Protein AF-A0A2E4W7C2-F1 (afdb_monomer)

Mean predicted aligned error: 21.87 Å

pLDDT: mean 72.16, std 20.36, range [25.61, 98.75]

Nearest PDB structures (foldseek):
  2w1w-assembly1_A  TM=5.066E-01  e=4.182E-03  Acetivibrio thermocellus
  6x83-assembly1_C  TM=5.364E-01  e=1.694E-02  Homo sapiens
  1xb9-assembly2_J  TM=3.324E-01  e=4.967E-02  Xenopus laevis
  1xb9-assembly2_F  TM=3.339E-01  e=7.639E-02  Xenopus laevis
  8tvr-assembly1_S  TM=4.237E-01  e=2.146E+00  Salmonella phage P22

Secondary structure (DSSP, 8-state):
-PPPP--PPPPP-PPPPS-PPP---EEETTEEEE---S--SSS----STTTHHHHHHHHHHHHHHHHHHHHHHHHHHHHHHHHHHHHHHHHT--THHHHHHHHHHHHHHHHHHHHHHHHHHHHHHHHHHHHHHHHHHHHHHHHHHHHHHHHHHHHHHHHHHHHHH----TT------HHHHHHHHHHHH---TTB-TTS-B-TTPPP-HHHHHHHHHHHHHHHHHHHHHHHHHHHHHHHHHHHHSTTTSHHHHHHHHHHHHHHHHHHHHHS--------------S----------S-EEEEE---EE-SS---EE-----SEEEEEEEEEEEE-S--TT-EEEEEEEETTEEEEEEEEEEPPTTSEEEE----EEEE-TT--EEEEEEESS--S--EEEEEEEEEEE-

Structure (mmCIF, N/CA/C/O backbone):
data_AF-A0A2E4W7C2-F1
#
_entry.id   AF-A0A2E4W7C2-F1
#
loop_
_atom_site.group_PDB
_atom_site.id
_atom_site.type_symbol
_atom_site.label_atom_id
_atom_site.label_alt_id
_atom_site.label_comp_id
_atom_site.label_asym_id
_atom_site.label_entity_id
_atom_site.label_seq_id
_atom_site.pdbx_PDB_ins_code
_atom_site.Cartn_x
_atom_site.Cartn_y
_atom_site.Cartn_z
_atom_site.occupancy
_atom_site.B_iso_or_equiv
_atom_site.auth_seq_id
_atom_site.auth_comp_id
_atom_site.auth_asym_id
_atom_site.auth_atom_id
_atom_site.pdbx_PDB_model_num
ATOM 1 N N . MET A 1 1 ? 41.450 18.527 -79.283 1.00 80.38 1 MET A N 1
ATOM 2 C CA . MET A 1 1 ? 41.991 17.262 -79.812 1.00 80.38 1 MET A CA 1
ATOM 3 C C . MET A 1 1 ? 43.269 17.525 -80.583 1.00 80.38 1 MET A C 1
ATOM 5 O O . MET A 1 1 ? 43.370 18.561 -81.231 1.00 80.38 1 MET A O 1
ATOM 9 N N . ILE A 1 2 ? 44.233 16.617 -80.480 1.00 87.81 2 ILE A N 1
ATOM 10 C CA . ILE A 1 2 ? 45.455 16.604 -81.284 1.00 87.81 2 ILE A CA 1
ATOM 11 C C . ILE A 1 2 ? 45.110 16.014 -82.656 1.00 87.81 2 ILE A C 1
ATOM 13 O O . ILE A 1 2 ? 44.471 14.964 -82.731 1.00 87.81 2 ILE A O 1
ATOM 17 N N . THR A 1 3 ? 45.497 16.699 -83.729 1.00 91.25 3 THR A N 1
ATOM 18 C CA . THR A 1 3 ? 45.225 16.280 -85.112 1.00 91.25 3 THR A CA 1
ATOM 19 C C . THR A 1 3 ? 46.211 15.202 -85.560 1.00 91.25 3 THR A C 1
ATOM 21 O O . THR A 1 3 ? 47.390 15.267 -85.220 1.00 91.25 3 THR A O 1
ATOM 24 N N . GLN A 1 4 ? 45.740 14.235 -86.352 1.00 90.00 4 GLN A N 1
ATOM 25 C CA . GLN A 1 4 ? 46.592 13.206 -86.951 1.00 90.00 4 GLN A CA 1
ATOM 26 C C . GLN A 1 4 ? 47.633 13.803 -87.910 1.00 90.00 4 GLN A C 1
ATOM 28 O O . GLN A 1 4 ? 47.389 14.797 -88.597 1.00 90.00 4 GLN A O 1
ATOM 33 N N . ILE A 1 5 ? 48.798 13.167 -87.959 1.00 90.56 5 ILE A N 1
ATOM 34 C CA . ILE A 1 5 ? 49.926 13.528 -88.812 1.00 90.56 5 ILE A CA 1
ATOM 35 C C . ILE A 1 5 ? 49.745 12.864 -90.178 1.00 90.56 5 ILE A C 1
ATOM 37 O O . ILE A 1 5 ? 49.463 11.667 -90.264 1.00 90.56 5 ILE A O 1
ATOM 41 N N . ASN A 1 6 ? 49.966 13.634 -91.243 1.00 85.94 6 ASN A N 1
ATOM 42 C CA . ASN A 1 6 ? 50.021 13.141 -92.614 1.00 85.94 6 ASN A CA 1
ATOM 43 C C . ASN A 1 6 ? 51.409 13.427 -93.202 1.00 85.94 6 ASN A C 1
ATOM 45 O O . ASN A 1 6 ? 51.928 14.533 -93.041 1.00 85.94 6 ASN A O 1
ATOM 49 N N . VAL A 1 7 ? 52.011 12.437 -93.860 1.00 84.19 7 VAL A N 1
ATOM 50 C CA . VAL A 1 7 ? 53.339 12.560 -94.469 1.00 84.19 7 VAL A CA 1
ATOM 51 C C . VAL A 1 7 ? 53.213 12.411 -95.978 1.00 84.19 7 VAL A C 1
ATOM 53 O O . VAL A 1 7 ? 52.564 11.496 -96.476 1.00 84.19 7 VAL A O 1
ATOM 56 N N . ASN A 1 8 ? 53.832 13.337 -96.710 1.00 81.38 8 ASN A N 1
ATOM 57 C CA . ASN A 1 8 ? 53.843 13.313 -98.168 1.00 81.38 8 ASN A CA 1
ATOM 58 C C . ASN A 1 8 ? 54.731 12.170 -98.674 1.00 81.38 8 ASN A C 1
ATOM 60 O O . ASN A 1 8 ? 55.834 11.977 -98.164 1.00 81.38 8 ASN A O 1
ATOM 64 N N . SER A 1 9 ? 54.284 11.465 -99.715 1.00 75.69 9 SER A N 1
ATOM 65 C CA . SER A 1 9 ? 55.091 10.431 -100.367 1.00 75.69 9 SER A CA 1
ATOM 66 C C . SER A 1 9 ? 56.387 11.018 -100.928 1.00 75.69 9 SER A C 1
ATOM 68 O O . SER A 1 9 ? 56.377 12.084 -101.551 1.00 75.69 9 SER A O 1
ATOM 70 N N . ILE A 1 10 ? 57.501 10.310 -100.737 1.00 72.81 10 ILE A N 1
ATOM 71 C CA . ILE A 1 10 ? 58.784 10.710 -101.321 1.00 72.81 10 ILE A CA 1
ATOM 72 C C . ILE A 1 10 ? 58.673 10.629 -102.857 1.00 72.81 10 ILE A C 1
ATOM 74 O O . ILE A 1 10 ? 58.194 9.619 -103.382 1.00 72.81 10 ILE A O 1
ATOM 78 N N . PRO A 1 11 ? 59.094 11.665 -103.609 1.00 69.44 11 PRO A N 1
ATOM 79 C CA . PRO A 1 11 ? 59.087 11.620 -105.067 1.00 69.44 11 PRO A CA 1
ATOM 80 C C . PRO A 1 11 ? 59.969 10.476 -105.589 1.00 69.44 11 PRO A C 1
ATOM 82 O O . PRO A 1 11 ? 61.053 10.217 -105.066 1.00 69.44 11 PRO A O 1
ATOM 85 N N . TYR A 1 12 ? 59.494 9.790 -106.631 1.00 61.38 12 TYR A N 1
ATOM 86 C CA . TYR A 1 12 ? 60.150 8.616 -107.209 1.00 61.38 12 TYR A CA 1
ATOM 87 C C . TYR A 1 12 ? 61.593 8.927 -107.636 1.00 61.38 12 TYR A C 1
ATOM 89 O O . TYR A 1 12 ? 61.8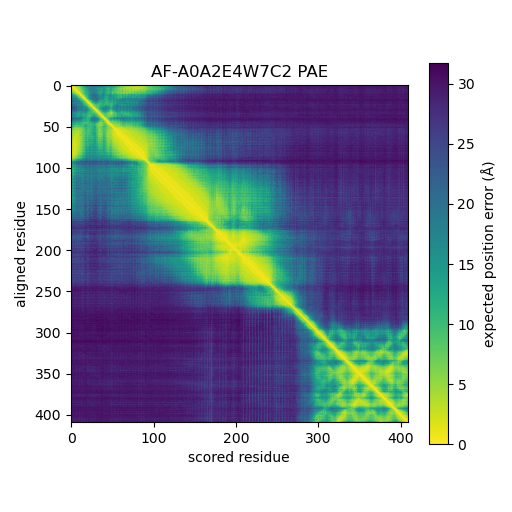26 9.763 -108.511 1.00 61.38 12 TYR A O 1
ATOM 97 N N . VAL A 1 13 ? 62.565 8.226 -107.049 1.00 58.34 1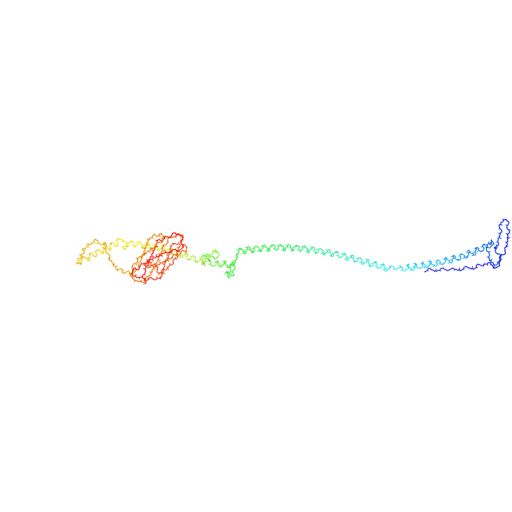3 VAL A N 1
ATOM 98 C CA . VAL A 1 13 ? 63.961 8.265 -107.500 1.00 58.34 13 VAL A CA 1
ATOM 99 C C . VAL A 1 13 ? 64.065 7.376 -108.739 1.00 58.34 13 VAL A C 1
ATOM 101 O O . VAL A 1 13 ? 63.849 6.169 -108.650 1.00 58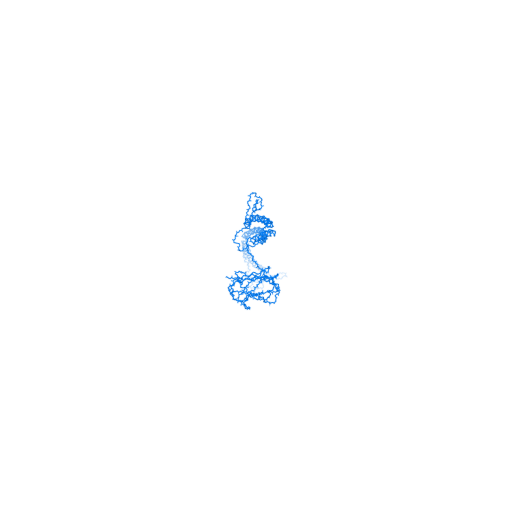.34 13 VAL A O 1
ATOM 104 N N . HIS A 1 14 ? 64.340 7.981 -109.898 1.00 52.16 14 HIS A N 1
ATOM 105 C CA . HIS A 1 14 ? 64.496 7.281 -111.177 1.00 52.16 14 HIS A CA 1
ATOM 106 C C . HIS A 1 14 ? 65.486 6.114 -111.039 1.00 52.16 14 HIS A C 1
ATOM 108 O O . HIS A 1 14 ? 66.646 6.316 -110.672 1.00 52.16 14 HIS A O 1
ATOM 114 N N . LEU A 1 15 ? 65.034 4.895 -111.344 1.00 56.62 15 LEU A N 1
ATOM 115 C CA . LEU A 1 15 ? 65.943 3.784 -111.614 1.00 56.62 15 LEU A CA 1
ATOM 116 C C . LEU A 1 15 ? 66.684 4.088 -112.929 1.00 56.62 15 LEU A C 1
ATOM 118 O O . LEU A 1 15 ? 66.085 4.696 -113.820 1.00 56.62 15 LEU A O 1
ATOM 122 N N . PRO A 1 16 ? 67.961 3.690 -113.077 1.00 52.56 16 PRO A N 1
ATOM 123 C CA . PRO A 1 16 ? 68.625 3.773 -114.370 1.00 52.56 16 PRO A CA 1
ATOM 124 C C . PRO A 1 16 ? 67.790 3.017 -115.410 1.00 52.56 16 PRO A C 1
ATOM 126 O O . PRO A 1 16 ? 67.295 1.925 -115.122 1.00 52.56 16 PRO A O 1
ATOM 129 N N . GLU A 1 17 ? 67.606 3.625 -116.585 1.00 52.94 17 GLU A N 1
ATOM 130 C CA . GLU A 1 17 ? 66.839 3.058 -117.696 1.00 52.94 17 GLU A CA 1
ATOM 131 C C . GLU A 1 17 ? 67.268 1.611 -117.982 1.00 52.94 17 GLU A C 1
ATOM 133 O O . GLU A 1 17 ? 68.422 1.238 -117.777 1.00 52.94 17 GLU A O 1
ATOM 138 N N . THR A 1 18 ? 66.331 0.800 -118.478 1.00 49.09 18 THR A N 1
ATOM 139 C CA . THR A 1 18 ? 66.407 -0.650 -118.752 1.00 49.09 18 THR A CA 1
ATOM 140 C C . THR A 1 18 ? 67.520 -1.106 -119.719 1.00 49.09 18 THR A C 1
ATOM 142 O O . THR A 1 18 ? 67.502 -2.238 -120.198 1.00 49.09 18 THR A O 1
ATOM 145 N N . GLY A 1 19 ? 68.509 -0.262 -120.013 1.00 51.34 19 GLY A N 1
ATOM 146 C CA . GLY A 1 19 ? 69.743 -0.632 -120.692 1.00 51.34 19 GLY A CA 1
ATOM 147 C C . GLY A 1 19 ? 70.702 -1.315 -119.720 1.00 51.34 19 GLY A C 1
ATOM 148 O O . GLY A 1 19 ? 71.282 -0.672 -118.846 1.00 51.34 19 GLY A O 1
ATOM 149 N N . GLY A 1 20 ? 70.867 -2.630 -119.869 1.00 52.09 20 GLY A N 1
ATOM 150 C CA . GLY A 1 20 ? 71.807 -3.421 -119.076 1.00 52.09 20 GLY A CA 1
ATOM 151 C C . GLY A 1 20 ? 73.214 -2.811 -119.046 1.00 52.09 20 GLY A C 1
ATOM 152 O O . GLY A 1 20 ? 73.706 -2.273 -120.038 1.00 52.09 20 GLY A O 1
ATOM 153 N N . GLN A 1 21 ? 73.879 -2.902 -117.894 1.00 49.00 21 GLN A N 1
ATOM 154 C CA . GLN A 1 21 ? 75.264 -2.465 -117.773 1.00 49.00 21 GLN A CA 1
ATOM 155 C C . GLN A 1 21 ? 76.216 -3.467 -118.414 1.00 49.00 21 GLN A C 1
ATOM 157 O O . GLN A 1 21 ? 76.332 -4.609 -117.976 1.00 49.00 21 GLN A O 1
ATOM 162 N N . SER A 1 22 ? 76.976 -3.010 -119.401 1.00 50.81 22 SER A N 1
ATOM 163 C CA . SER A 1 22 ? 78.153 -3.721 -119.892 1.00 50.81 22 SER A CA 1
ATOM 164 C C . SER A 1 22 ? 79.240 -3.765 -118.807 1.00 50.81 22 SER A C 1
ATOM 166 O O . SER A 1 22 ? 79.604 -2.728 -118.249 1.00 50.81 22 SER A O 1
ATOM 168 N N . GLN A 1 23 ? 79.775 -4.957 -118.509 1.00 49.78 23 GLN A N 1
ATOM 169 C CA . GLN A 1 23 ? 80.943 -5.126 -117.637 1.00 49.78 23 GLN A CA 1
ATOM 170 C C . GLN A 1 23 ? 82.130 -4.335 -118.200 1.00 49.78 23 GLN A C 1
ATOM 172 O O . GLN A 1 23 ? 82.718 -4.725 -119.204 1.00 49.78 23 GLN A O 1
ATOM 177 N N . VAL A 1 24 ? 82.519 -3.246 -117.536 1.00 52.66 24 VAL A N 1
ATOM 178 C CA . VAL A 1 24 ? 83.788 -2.567 -117.818 1.00 52.66 24 VAL A CA 1
ATOM 179 C C . VAL A 1 24 ? 84.725 -2.816 -116.645 1.00 52.66 24 VAL A C 1
ATOM 181 O O . VAL A 1 24 ? 84.537 -2.266 -115.562 1.00 52.66 24 VAL A O 1
ATOM 184 N N . GLN A 1 25 ? 85.719 -3.681 -116.848 1.00 50.25 25 GLN A N 1
ATOM 185 C CA . GLN A 1 25 ? 86.789 -3.905 -115.879 1.00 50.25 25 GLN A CA 1
ATOM 186 C C . GLN A 1 25 ? 87.810 -2.771 -115.991 1.00 50.25 25 GLN A C 1
ATOM 188 O O . GLN A 1 25 ? 88.715 -2.809 -116.821 1.00 50.25 25 GLN A O 1
ATOM 193 N N . TRP A 1 26 ? 87.675 -1.750 -115.149 1.00 53.28 26 TRP A N 1
ATOM 194 C CA . TRP A 1 26 ? 88.732 -0.754 -114.987 1.00 53.28 26 TRP A CA 1
ATOM 195 C C . TRP A 1 26 ? 89.814 -1.339 -114.071 1.00 53.28 26 TRP A C 1
ATOM 197 O O . TRP A 1 26 ? 89.561 -1.620 -112.896 1.00 53.28 26 TRP A O 1
ATOM 207 N N . LEU A 1 27 ? 91.012 -1.556 -114.617 1.00 48.66 27 LEU A N 1
ATOM 208 C CA . LEU A 1 27 ? 92.208 -1.891 -113.844 1.00 48.66 27 LEU A CA 1
ATOM 209 C C . LEU A 1 27 ? 92.781 -0.598 -113.257 1.00 48.66 27 LEU A C 1
ATOM 211 O O . LEU A 1 27 ? 93.311 0.236 -113.987 1.00 48.66 27 LEU A O 1
ATOM 215 N N . GLN A 1 28 ? 92.693 -0.438 -111.939 1.00 48.88 28 GLN A N 1
ATOM 216 C CA . GLN A 1 28 ? 93.435 0.589 -111.216 1.00 48.88 28 GLN A CA 1
ATOM 217 C C . GLN A 1 28 ? 94.651 -0.078 -110.567 1.00 48.88 28 GLN A C 1
ATOM 219 O O . GLN A 1 28 ? 94.492 -1.058 -109.845 1.00 48.88 28 GLN A O 1
ATOM 224 N N . ASN A 1 29 ? 95.850 0.427 -110.882 1.00 47.56 29 ASN A N 1
ATOM 225 C CA . ASN A 1 29 ? 97.169 0.003 -110.387 1.00 47.56 29 ASN A CA 1
ATOM 226 C C . ASN A 1 29 ? 97.142 -0.794 -109.062 1.00 47.56 29 ASN A C 1
ATOM 228 O O . ASN A 1 29 ? 97.203 -0.217 -107.981 1.00 47.56 29 ASN A O 1
ATOM 232 N N . GLY A 1 30 ? 97.095 -2.126 -109.158 1.00 54.25 30 GLY A N 1
ATOM 233 C CA . GLY A 1 30 ? 97.303 -3.043 -108.032 1.00 54.25 30 GLY A CA 1
ATOM 234 C C . GLY A 1 30 ? 96.115 -3.302 -107.093 1.00 54.25 30 GLY A C 1
ATOM 235 O O . GLY A 1 30 ? 96.239 -4.173 -106.234 1.00 54.25 30 GLY A O 1
ATOM 236 N N . GLU A 1 31 ? 94.962 -2.645 -107.249 1.00 55.03 31 GLU A N 1
ATOM 237 C CA . GLU A 1 31 ? 93.761 -2.923 -106.441 1.00 55.03 31 GLU A CA 1
ATOM 238 C C . GLU A 1 31 ? 92.695 -3.700 -107.233 1.00 55.03 31 GLU A C 1
ATOM 240 O O . GLU A 1 31 ? 92.608 -3.607 -108.457 1.00 55.03 31 GLU A O 1
ATOM 245 N N . LYS A 1 32 ? 91.871 -4.504 -106.535 1.00 56.56 32 LYS A N 1
ATOM 246 C CA . LYS A 1 32 ? 90.818 -5.331 -107.163 1.00 56.56 32 LYS A CA 1
ATOM 247 C C . LYS A 1 32 ? 89.939 -4.475 -108.100 1.00 56.56 32 LYS A C 1
ATOM 249 O O . LYS A 1 32 ? 89.459 -3.432 -107.643 1.00 56.56 32 LYS A O 1
ATOM 254 N N . PRO A 1 33 ? 89.661 -4.920 -109.345 1.00 58.41 33 PRO A N 1
ATOM 255 C CA . PRO A 1 33 ? 88.952 -4.124 -110.348 1.00 58.41 33 PRO A CA 1
ATOM 256 C C . PRO A 1 33 ? 87.571 -3.664 -109.859 1.00 58.41 33 PRO A C 1
ATOM 258 O O . PRO A 1 33 ? 86.892 -4.357 -109.090 1.00 58.41 33 PRO A O 1
ATOM 261 N N . LEU A 1 34 ? 87.148 -2.475 -110.297 1.00 56.91 34 LEU A N 1
ATOM 262 C CA . LEU A 1 34 ? 85.756 -2.045 -110.173 1.00 56.91 34 LEU A CA 1
ATOM 263 C C . LEU A 1 34 ? 84.919 -2.932 -111.102 1.00 56.91 34 LEU A C 1
ATOM 265 O O . LEU A 1 34 ? 85.112 -2.915 -112.314 1.00 56.91 34 LEU A O 1
ATOM 269 N N . SER A 1 35 ? 84.039 -3.753 -110.531 1.00 57.84 35 SER A N 1
ATOM 270 C CA . SER A 1 35 ? 83.159 -4.646 -111.285 1.00 57.84 35 SER A CA 1
ATOM 271 C C . SER A 1 35 ? 81.825 -3.964 -111.611 1.00 57.84 35 SER A C 1
ATOM 273 O O . SER A 1 35 ? 81.260 -3.263 -110.768 1.00 57.84 35 SER A O 1
ATOM 275 N N . GLY A 1 36 ? 81.310 -4.184 -112.824 1.00 59.72 36 GLY A N 1
ATOM 276 C CA . GLY A 1 36 ? 79.878 -4.035 -113.124 1.00 59.72 36 GLY A CA 1
ATOM 277 C C . GLY A 1 36 ? 79.068 -5.202 -112.538 1.00 59.72 36 GLY A C 1
ATOM 278 O O . GLY A 1 36 ? 79.635 -6.038 -111.831 1.00 59.72 36 GLY A O 1
ATOM 279 N N . GLY A 1 37 ? 77.759 -5.259 -112.803 1.00 59.34 37 GLY A N 1
ATOM 280 C CA . GLY A 1 37 ? 76.916 -6.404 -112.424 1.00 59.34 37 GLY A CA 1
ATOM 281 C C . GLY A 1 37 ? 77.439 -7.742 -112.979 1.00 59.34 37 GLY A C 1
ATOM 282 O O . GLY A 1 37 ? 78.135 -7.788 -113.998 1.00 59.34 37 GLY A O 1
ATOM 283 N N . ASN A 1 38 ? 77.135 -8.838 -112.288 1.00 58.09 38 ASN A N 1
ATOM 284 C CA . ASN A 1 38 ? 77.498 -10.208 -112.650 1.00 58.09 38 ASN A CA 1
ATOM 285 C C . ASN A 1 38 ? 76.592 -10.822 -113.733 1.00 58.09 38 ASN A C 1
ATOM 287 O O . ASN A 1 38 ? 77.009 -11.805 -114.345 1.00 58.09 38 ASN A O 1
ATOM 291 N N . THR A 1 39 ? 75.398 -10.279 -114.006 1.00 56.19 39 THR A N 1
ATOM 292 C CA . THR A 1 39 ? 74.519 -10.775 -115.083 1.00 56.19 39 THR A CA 1
ATOM 293 C C . THR A 1 39 ? 74.615 -9.936 -116.364 1.00 56.19 39 THR A C 1
ATOM 295 O O . THR A 1 39 ? 74.241 -8.760 -116.359 1.00 56.19 39 THR A O 1
ATOM 298 N N . PRO A 1 40 ? 75.055 -10.522 -117.493 1.00 49.00 40 PRO A N 1
ATOM 299 C CA . PRO A 1 40 ? 74.896 -9.923 -118.810 1.00 49.00 40 PRO A CA 1
ATOM 300 C C . PRO A 1 40 ? 73.447 -10.114 -119.288 1.00 49.00 40 PRO A C 1
ATOM 302 O O . PRO A 1 40 ? 72.958 -11.239 -119.326 1.00 49.00 40 PRO A O 1
ATOM 305 N N . ASN A 1 41 ? 72.818 -9.019 -119.716 1.00 51.16 41 ASN A N 1
ATOM 306 C CA . ASN A 1 41 ? 71.494 -8.915 -120.344 1.00 51.16 41 ASN A CA 1
ATOM 307 C C . ASN A 1 41 ? 70.238 -9.104 -119.463 1.00 51.16 41 ASN A C 1
ATOM 309 O O . ASN A 1 41 ? 70.069 -10.062 -118.719 1.00 51.16 41 ASN A O 1
ATOM 313 N N . GLU A 1 42 ? 69.335 -8.134 -119.641 1.00 49.47 42 GLU A N 1
ATOM 314 C CA . GLU A 1 42 ? 67.906 -8.076 -119.280 1.00 49.47 42 GLU A CA 1
ATOM 315 C C . GLU A 1 42 ? 67.487 -8.087 -117.804 1.00 49.47 42 GLU A C 1
ATOM 317 O O . GLU A 1 42 ? 66.363 -7.684 -117.512 1.00 49.47 42 GLU A O 1
ATOM 322 N N . TYR A 1 43 ? 68.374 -8.395 -116.858 1.00 52.75 43 TYR A N 1
ATOM 323 C CA . TYR A 1 43 ? 68.086 -8.23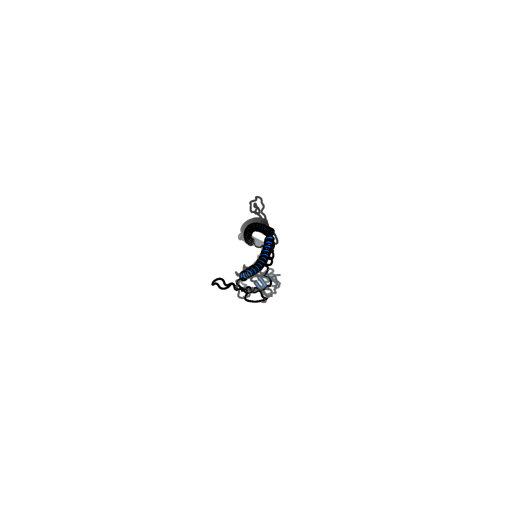0 -115.428 1.00 52.75 43 TYR A CA 1
ATOM 324 C C . TYR A 1 43 ? 69.067 -7.259 -114.768 1.00 52.75 43 TYR A C 1
ATOM 326 O O . TYR A 1 43 ? 70.282 -7.370 -114.931 1.00 52.75 43 TYR A O 1
ATOM 334 N N . ILE A 1 44 ? 68.532 -6.266 -114.047 1.00 57.16 44 ILE A N 1
ATOM 335 C CA . ILE A 1 44 ? 69.345 -5.247 -113.379 1.00 57.16 44 ILE A CA 1
ATOM 336 C C . ILE A 1 44 ? 70.067 -5.895 -112.192 1.00 57.16 44 ILE A C 1
ATOM 338 O O . ILE A 1 44 ? 69.446 -6.222 -111.181 1.00 57.16 44 ILE A O 1
ATOM 342 N N . ASP A 1 45 ? 71.379 -6.082 -112.319 1.00 57.44 45 ASP A N 1
ATOM 343 C CA . ASP A 1 45 ? 72.224 -6.651 -111.271 1.00 57.44 45 ASP A CA 1
ATOM 344 C C . ASP A 1 45 ? 73.089 -5.577 -110.609 1.00 57.44 45 ASP A C 1
ATOM 346 O O . ASP A 1 45 ? 73.961 -4.948 -111.215 1.00 57.44 45 ASP A O 1
ATOM 350 N N . TYR A 1 46 ? 72.828 -5.389 -109.319 1.00 62.56 46 TYR A N 1
ATOM 351 C CA . TYR A 1 46 ? 73.453 -4.383 -108.470 1.00 62.56 46 TYR A CA 1
ATOM 352 C C . TYR A 1 46 ? 74.635 -4.927 -107.646 1.00 62.56 46 TYR A C 1
ATOM 354 O O . TYR A 1 46 ? 75.123 -4.241 -106.746 1.00 62.56 46 TYR A O 1
ATOM 362 N N . SER A 1 47 ? 75.114 -6.146 -107.928 1.00 60.69 47 SER A N 1
ATOM 363 C CA . SER A 1 47 ? 76.253 -6.768 -107.232 1.00 60.69 47 SER A CA 1
ATOM 364 C C . SER A 1 47 ? 77.621 -6.157 -107.589 1.00 60.69 47 SER A C 1
ATOM 366 O O . SER A 1 47 ? 78.605 -6.382 -106.877 1.00 60.69 47 SER A O 1
ATOM 368 N N . GLY A 1 48 ? 77.697 -5.349 -108.654 1.00 63.38 48 GLY A N 1
ATOM 369 C CA . GLY A 1 48 ? 78.907 -4.643 -109.088 1.00 63.38 48 GLY A CA 1
ATOM 370 C C . GLY A 1 48 ? 79.277 -3.430 -108.227 1.00 63.38 48 GLY A C 1
ATOM 371 O O . GLY A 1 48 ? 78.413 -2.691 -107.756 1.00 63.38 48 GLY A O 1
ATOM 372 N N . ARG A 1 49 ? 80.581 -3.158 -108.058 1.00 65.00 49 ARG A N 1
ATOM 373 C CA . ARG A 1 49 ? 81.096 -2.018 -107.266 1.00 65.00 49 ARG A CA 1
ATOM 374 C C . ARG A 1 49 ? 80.664 -0.644 -107.800 1.00 65.00 49 ARG A C 1
ATOM 376 O O . ARG A 1 49 ? 80.595 0.280 -106.996 1.00 65.00 49 ARG A O 1
ATOM 383 N N . LEU A 1 50 ? 80.368 -0.507 -109.099 1.00 66.56 50 LEU A N 1
ATOM 384 C CA . LEU A 1 50 ? 79.976 0.771 -109.723 1.00 66.56 50 LEU A CA 1
ATOM 385 C C . LEU A 1 50 ? 78.541 1.211 -109.374 1.00 66.56 50 LEU A C 1
ATOM 387 O O . LEU A 1 50 ? 78.312 2.392 -109.135 1.00 66.56 50 LEU A O 1
ATOM 391 N N . ASN A 1 51 ? 77.600 0.270 -109.265 1.00 63.56 51 ASN A N 1
ATOM 392 C CA . ASN A 1 51 ? 76.187 0.563 -108.969 1.00 63.56 51 ASN A CA 1
ATOM 393 C C . ASN A 1 51 ? 75.803 0.408 -107.509 1.00 63.56 51 ASN A C 1
ATOM 395 O O . ASN A 1 51 ? 74.716 0.822 -107.103 1.00 63.56 51 ASN A O 1
ATOM 399 N N . ARG A 1 52 ? 76.694 -0.191 -106.719 1.00 68.00 52 ARG A N 1
ATOM 400 C CA . ARG A 1 52 ? 76.434 -0.513 -105.322 1.00 68.00 52 ARG A CA 1
ATOM 401 C C . ARG A 1 52 ? 75.963 0.704 -104.527 1.00 68.00 52 ARG A C 1
ATOM 403 O O . ARG A 1 52 ? 75.012 0.572 -103.774 1.00 68.00 52 ARG A O 1
ATOM 410 N N . VAL A 1 53 ? 76.572 1.876 -104.732 1.00 71.19 53 VAL A N 1
ATOM 411 C CA . VAL A 1 53 ? 76.229 3.106 -103.991 1.00 71.19 53 VAL A CA 1
ATOM 412 C C . VAL A 1 53 ? 74.831 3.622 -104.343 1.00 71.19 53 VAL A C 1
ATOM 414 O O . VAL A 1 53 ? 74.048 3.903 -103.444 1.00 71.19 53 VAL A O 1
ATOM 417 N N . GLN A 1 54 ? 74.488 3.722 -105.632 1.00 71.94 54 GLN A N 1
ATOM 418 C CA . GLN A 1 54 ? 73.177 4.225 -106.069 1.00 71.94 54 GLN A CA 1
ATOM 419 C C . GLN A 1 54 ? 72.039 3.279 -105.668 1.00 71.94 54 GLN A C 1
ATOM 421 O O . GLN A 1 54 ? 70.986 3.725 -105.220 1.00 71.94 54 GLN A O 1
ATOM 426 N N . TRP A 1 55 ? 72.265 1.969 -105.783 1.00 73.00 55 TRP A N 1
ATOM 427 C CA . TRP A 1 55 ? 71.301 0.959 -105.353 1.00 73.00 55 TRP A CA 1
ATOM 428 C C . TRP A 1 55 ? 71.125 0.914 -103.834 1.00 73.00 55 TRP A C 1
ATOM 430 O O . TRP A 1 55 ? 69.999 0.813 -103.350 1.00 73.00 55 TRP A O 1
ATOM 440 N N . GLN A 1 56 ? 72.222 1.015 -103.076 1.00 78.44 56 GLN A N 1
ATOM 441 C CA . GLN A 1 56 ? 72.162 1.141 -101.619 1.00 78.44 56 GLN A CA 1
ATOM 442 C C . GLN A 1 56 ? 71.366 2.383 -101.221 1.00 78.44 56 GLN A C 1
ATOM 444 O O . GLN A 1 56 ? 70.423 2.253 -100.455 1.00 78.44 56 GLN A O 1
ATOM 449 N N . LEU A 1 57 ? 71.640 3.537 -101.837 1.00 80.50 57 LEU A N 1
ATOM 450 C CA . LEU A 1 57 ? 70.887 4.767 -101.595 1.00 80.50 57 LEU A CA 1
ATOM 451 C C . LEU A 1 57 ? 69.388 4.605 -101.898 1.00 80.50 57 LEU A C 1
ATOM 453 O O . LEU A 1 57 ? 68.557 5.055 -101.115 1.00 80.50 57 LEU A O 1
ATOM 457 N N . TYR A 1 58 ? 69.024 3.944 -103.000 1.00 80.31 58 TYR A N 1
ATOM 458 C CA . TYR A 1 58 ? 67.623 3.656 -103.320 1.00 80.31 58 TYR A CA 1
ATOM 459 C C . TYR A 1 58 ? 66.954 2.775 -102.254 1.00 80.31 58 TYR A C 1
ATOM 461 O O . TYR A 1 58 ? 65.855 3.088 -101.796 1.00 80.31 58 TYR A O 1
ATOM 469 N N . ASN A 1 59 ? 67.615 1.692 -101.834 1.00 81.69 59 ASN A N 1
ATOM 470 C CA . ASN A 1 59 ? 67.088 0.810 -100.794 1.00 81.69 59 ASN A CA 1
ATOM 471 C C . ASN A 1 59 ? 66.994 1.509 -99.438 1.00 81.69 59 ASN A C 1
ATOM 473 O O . ASN A 1 59 ? 65.999 1.318 -98.747 1.00 81.69 59 ASN A O 1
ATOM 477 N N . ASP A 1 60 ? 67.971 2.343 -99.086 1.00 84.25 60 ASP A N 1
ATOM 478 C CA . ASP A 1 60 ? 67.959 3.134 -97.858 1.00 84.25 60 ASP A CA 1
ATOM 479 C C . ASP A 1 60 ? 66.802 4.139 -97.879 1.00 84.25 60 ASP A C 1
ATOM 481 O O . ASP A 1 60 ? 66.070 4.244 -96.899 1.00 84.25 60 ASP A O 1
ATOM 485 N N . ILE A 1 61 ? 66.563 4.821 -99.008 1.00 84.88 61 ILE A N 1
ATOM 486 C CA . ILE A 1 61 ? 65.417 5.728 -99.184 1.00 84.88 61 ILE A CA 1
ATOM 487 C C . ILE A 1 61 ? 64.096 4.962 -99.080 1.00 84.88 61 ILE A C 1
ATOM 489 O O . ILE A 1 61 ? 63.196 5.402 -98.370 1.00 84.88 61 ILE A O 1
ATOM 493 N N . LYS A 1 62 ? 63.975 3.802 -99.734 1.00 83.56 62 LYS A N 1
ATOM 494 C CA . LYS A 1 62 ? 62.770 2.961 -99.680 1.00 83.56 62 LYS A CA 1
ATOM 495 C C . LYS A 1 62 ? 62.508 2.416 -98.273 1.00 83.56 62 LYS A C 1
ATOM 497 O O . LYS A 1 62 ? 61.365 2.395 -97.811 1.00 83.56 62 LYS A O 1
ATOM 502 N N . GLN A 1 63 ? 63.557 1.979 -97.581 1.00 87.19 63 GLN A N 1
ATOM 503 C CA . GLN A 1 63 ? 63.468 1.527 -96.198 1.00 87.19 63 GLN A CA 1
ATOM 504 C C . GLN A 1 63 ? 63.108 2.690 -95.273 1.00 87.19 63 GLN A C 1
ATOM 506 O O . GLN A 1 63 ? 62.294 2.516 -94.371 1.00 87.19 63 GLN A O 1
ATOM 511 N N . ASN A 1 64 ? 63.661 3.880 -95.511 1.00 87.56 64 ASN A N 1
ATOM 512 C CA . ASN A 1 64 ? 63.338 5.072 -94.742 1.00 87.56 64 ASN A CA 1
ATOM 513 C C . ASN A 1 64 ? 61.888 5.521 -94.972 1.00 87.56 64 ASN A C 1
ATOM 515 O O . ASN A 1 64 ? 61.207 5.819 -94.003 1.00 87.56 64 ASN A O 1
ATOM 519 N N . ASP A 1 65 ? 61.377 5.480 -96.205 1.00 87.25 65 ASP A N 1
ATOM 520 C CA . ASP A 1 65 ? 59.957 5.725 -96.510 1.00 87.25 65 ASP A CA 1
ATOM 521 C C . ASP A 1 65 ? 59.046 4.738 -95.762 1.00 87.25 65 ASP A C 1
ATOM 523 O O . ASP A 1 65 ? 58.085 5.127 -95.100 1.00 87.25 65 ASP A O 1
ATOM 527 N N . THR A 1 66 ? 59.411 3.452 -95.770 1.00 87.94 66 THR A N 1
ATOM 528 C CA . THR A 1 66 ? 58.697 2.409 -95.015 1.00 87.94 66 THR A CA 1
ATOM 529 C C . THR A 1 66 ? 58.723 2.687 -93.507 1.00 87.94 66 THR A C 1
ATOM 531 O O . THR A 1 66 ? 57.692 2.593 -92.838 1.00 87.94 66 THR A O 1
ATOM 534 N N . ASN A 1 67 ? 59.886 3.064 -92.964 1.00 90.31 67 ASN A N 1
ATOM 535 C CA . ASN A 1 67 ? 60.049 3.401 -91.551 1.00 90.31 67 ASN A CA 1
ATOM 536 C C . ASN A 1 67 ? 59.234 4.645 -91.173 1.00 90.31 67 ASN A C 1
ATOM 538 O O . ASN A 1 67 ? 58.545 4.624 -90.158 1.00 90.31 67 ASN A O 1
ATOM 542 N N . ILE A 1 68 ? 59.281 5.700 -91.991 1.00 90.62 68 ILE A N 1
ATOM 543 C CA . ILE A 1 68 ? 58.531 6.945 -91.794 1.00 90.62 68 ILE A CA 1
ATOM 544 C C . ILE A 1 68 ? 57.033 6.647 -91.766 1.00 90.62 68 ILE A C 1
ATOM 546 O O . ILE A 1 68 ? 56.372 7.009 -90.799 1.00 90.62 68 ILE A O 1
ATOM 550 N N . ASN A 1 69 ? 56.514 5.906 -92.748 1.00 89.62 69 ASN A N 1
ATOM 551 C CA . ASN A 1 69 ? 55.101 5.532 -92.786 1.00 89.62 69 ASN A CA 1
ATOM 552 C C . ASN A 1 69 ? 54.694 4.696 -91.560 1.00 89.62 69 ASN A C 1
ATOM 554 O O . ASN A 1 69 ? 53.650 4.949 -90.958 1.00 89.62 69 ASN A O 1
ATOM 558 N N . SER A 1 70 ? 55.532 3.746 -91.125 1.00 92.06 70 SER A N 1
ATOM 559 C CA . SER A 1 70 ? 55.273 2.964 -89.907 1.00 92.06 70 SER A CA 1
ATOM 560 C C . SER A 1 70 ? 55.266 3.826 -88.640 1.00 92.06 70 SER A C 1
ATOM 562 O O . SER A 1 70 ? 54.408 3.637 -87.776 1.00 92.06 70 SER A O 1
ATOM 564 N N . ILE A 1 71 ? 56.186 4.789 -88.528 1.00 92.44 71 ILE A N 1
ATOM 565 C CA . ILE A 1 71 ? 56.231 5.744 -87.415 1.00 92.44 71 ILE A CA 1
ATOM 566 C C . ILE A 1 71 ? 54.981 6.626 -87.424 1.00 92.44 71 ILE A C 1
ATOM 568 O O . ILE A 1 71 ? 54.375 6.815 -86.374 1.00 92.44 71 ILE A O 1
ATOM 572 N N . THR A 1 72 ? 54.559 7.125 -88.586 1.00 93.62 72 THR A N 1
ATOM 573 C CA . THR A 1 72 ? 53.348 7.944 -88.725 1.00 93.62 72 THR A CA 1
ATOM 574 C C . THR A 1 72 ? 52.100 7.195 -88.275 1.00 93.62 72 THR A C 1
ATOM 576 O O . THR A 1 72 ? 51.297 7.763 -87.538 1.00 93.62 72 THR A O 1
ATOM 579 N N . VAL A 1 73 ? 51.951 5.920 -88.653 1.00 93.56 73 VAL A N 1
ATOM 580 C CA . VAL A 1 73 ? 50.836 5.080 -88.183 1.00 93.56 73 VAL A CA 1
ATOM 581 C C . VAL A 1 73 ? 50.844 4.975 -86.658 1.00 93.56 73 VAL A C 1
ATOM 583 O O . VAL A 1 73 ? 49.845 5.317 -86.031 1.00 93.56 73 VAL A O 1
ATOM 586 N N . LYS A 1 74 ? 51.982 4.611 -86.051 1.00 94.94 74 LYS A N 1
ATOM 587 C CA . LYS A 1 74 ? 52.096 4.492 -84.587 1.00 94.94 74 LYS A CA 1
ATOM 588 C C . LYS A 1 74 ? 51.840 5.811 -83.861 1.00 94.94 74 LYS A C 1
ATOM 590 O O . LYS A 1 74 ? 51.168 5.829 -82.838 1.00 94.94 74 LYS A O 1
ATOM 595 N N . LEU A 1 75 ? 52.344 6.928 -84.389 1.00 94.88 75 LEU A N 1
ATOM 596 C CA . LEU A 1 75 ? 52.079 8.251 -83.822 1.00 94.88 75 LEU A CA 1
ATOM 597 C C . LEU A 1 75 ? 50.592 8.599 -83.890 1.00 94.88 75 LEU A C 1
ATOM 599 O O . LEU A 1 75 ? 50.061 9.154 -82.934 1.00 94.88 75 LEU A O 1
ATOM 603 N N . ASN A 1 76 ? 49.908 8.252 -84.981 1.00 95.44 76 ASN A N 1
ATOM 604 C CA . ASN A 1 76 ? 48.470 8.468 -85.104 1.00 95.44 76 ASN A CA 1
ATOM 605 C C . ASN A 1 76 ? 47.661 7.583 -84.146 1.00 95.44 76 ASN A C 1
ATOM 607 O O . ASN A 1 76 ? 46.682 8.071 -83.584 1.00 95.44 76 ASN A O 1
ATOM 611 N N . GLU A 1 77 ? 48.082 6.340 -83.900 1.00 94.94 77 GLU A N 1
ATOM 612 C CA . GLU A 1 77 ? 47.510 5.480 -82.852 1.00 94.94 77 GLU A CA 1
ATOM 613 C C . GLU A 1 77 ? 47.691 6.115 -81.464 1.00 94.94 77 GLU A C 1
ATOM 615 O O . GLU A 1 77 ? 46.714 6.307 -80.742 1.00 94.94 77 GLU A O 1
ATOM 620 N N . THR A 1 78 ? 48.906 6.566 -81.128 1.00 94.19 78 THR A N 1
ATOM 621 C CA . THR A 1 78 ? 49.176 7.275 -79.864 1.00 94.19 78 THR A CA 1
ATOM 622 C C . THR A 1 78 ? 48.358 8.564 -79.736 1.00 94.19 78 THR A C 1
ATOM 624 O O . THR A 1 78 ? 47.854 8.871 -78.661 1.00 94.19 78 THR A O 1
ATOM 627 N N . ILE A 1 79 ? 48.182 9.329 -80.817 1.00 95.44 79 ILE A N 1
ATOM 628 C CA . ILE A 1 79 ? 47.343 10.539 -80.821 1.00 95.44 79 ILE A CA 1
ATOM 629 C C . ILE A 1 79 ? 45.885 10.197 -80.489 1.00 95.44 79 ILE A C 1
ATOM 631 O O . ILE A 1 79 ? 45.249 10.925 -79.726 1.00 95.44 79 ILE A O 1
ATOM 635 N N . VAL A 1 80 ? 45.354 9.098 -81.033 1.00 94.75 80 VAL A N 1
ATOM 636 C CA . VAL A 1 80 ? 43.996 8.623 -80.724 1.00 94.75 80 VAL A CA 1
ATOM 637 C C . VAL A 1 80 ? 43.881 8.221 -79.253 1.00 94.75 80 VAL A C 1
ATOM 639 O O . VAL A 1 80 ? 42.926 8.629 -78.591 1.00 94.75 80 VAL A O 1
ATOM 642 N N . GLU A 1 81 ? 44.860 7.492 -78.716 1.00 93.50 81 GLU A N 1
ATOM 643 C CA . GLU A 1 81 ? 44.895 7.122 -77.295 1.00 93.50 81 GLU A CA 1
ATOM 644 C C . GLU A 1 81 ? 44.964 8.354 -76.384 1.00 93.50 81 GLU A C 1
ATOM 646 O O . GLU A 1 81 ? 44.183 8.468 -75.443 1.00 93.50 81 GLU A O 1
ATOM 651 N N . VAL A 1 82 ? 45.835 9.321 -76.687 1.00 93.50 82 VAL A N 1
ATOM 652 C CA . VAL A 1 82 ? 45.970 10.564 -75.909 1.00 93.50 82 VAL A CA 1
ATOM 653 C C . VAL A 1 82 ? 44.694 11.403 -75.964 1.00 93.50 82 VAL A C 1
ATOM 655 O O . VAL A 1 82 ? 44.285 11.952 -74.942 1.00 93.50 82 VAL A O 1
ATOM 658 N N . ASN A 1 83 ? 44.035 11.496 -77.123 1.00 92.31 83 ASN A N 1
ATOM 659 C CA . ASN A 1 83 ? 42.738 12.166 -77.227 1.00 92.31 83 ASN A CA 1
ATOM 660 C C . ASN A 1 83 ? 41.666 11.438 -76.402 1.00 92.31 83 ASN A C 1
ATOM 662 O O . ASN A 1 83 ? 40.925 12.093 -75.682 1.00 92.31 83 ASN A O 1
ATOM 666 N N . SER A 1 84 ? 41.644 10.103 -76.430 1.00 88.00 84 SER A N 1
ATOM 667 C CA . SER A 1 84 ? 40.703 9.301 -75.633 1.00 88.00 84 SER A CA 1
ATOM 668 C C . SER A 1 84 ? 40.941 9.466 -74.128 1.00 88.00 84 SER A C 1
ATOM 670 O O . SER A 1 84 ? 39.993 9.607 -73.361 1.00 88.00 84 SER A O 1
ATOM 672 N N . LEU A 1 85 ? 42.207 9.493 -73.695 1.00 85.31 85 LEU A N 1
ATOM 673 C CA . LEU A 1 85 ? 42.580 9.769 -72.305 1.00 85.31 85 LEU A CA 1
ATOM 674 C C . LEU A 1 85 ? 42.164 11.175 -71.884 1.00 85.31 85 LEU A C 1
ATOM 676 O O . LEU A 1 85 ? 41.662 11.362 -70.781 1.00 85.31 85 LEU A O 1
ATOM 680 N N . ARG A 1 86 ? 42.352 12.167 -72.755 1.00 84.62 86 ARG A N 1
ATOM 681 C CA . ARG A 1 86 ? 41.892 13.528 -72.496 1.00 84.62 86 ARG A CA 1
ATOM 682 C C . ARG A 1 86 ? 40.374 13.584 -72.352 1.00 84.62 86 ARG A C 1
ATOM 684 O O . ARG A 1 86 ? 39.916 14.173 -71.386 1.00 84.62 86 ARG A O 1
ATOM 691 N N . ASP A 1 87 ? 39.620 12.965 -73.257 1.00 83.44 87 ASP A N 1
ATOM 692 C CA . ASP A 1 87 ? 38.154 12.938 -73.185 1.00 83.44 87 ASP A CA 1
ATOM 693 C C . ASP A 1 87 ? 37.676 12.240 -71.896 1.00 83.44 87 ASP A C 1
ATOM 695 O O . ASP A 1 87 ? 36.728 12.693 -71.257 1.00 83.44 87 ASP A O 1
ATOM 699 N N . LEU A 1 88 ? 38.378 11.185 -71.458 1.00 78.94 88 LEU A N 1
ATOM 700 C CA . LEU A 1 88 ? 38.143 10.538 -70.164 1.00 78.94 88 LEU A CA 1
ATOM 701 C C . LEU A 1 88 ? 38.394 11.504 -68.992 1.00 78.94 88 LEU A C 1
ATOM 703 O O . LEU A 1 88 ? 37.566 11.592 -68.091 1.00 78.94 88 LEU A O 1
ATOM 707 N N . PHE A 1 89 ? 39.511 12.238 -68.995 1.00 75.31 89 PHE A N 1
ATOM 708 C CA . PHE A 1 89 ? 39.829 13.213 -67.945 1.00 75.31 89 PHE A CA 1
ATOM 709 C C . PHE A 1 89 ? 38.891 14.428 -67.948 1.00 75.31 89 PHE A C 1
ATOM 711 O O . PHE A 1 89 ? 38.506 14.887 -66.875 1.00 75.31 89 PHE A O 1
ATOM 718 N N . ASP A 1 90 ? 38.471 14.905 -69.121 1.00 74.56 90 ASP A N 1
ATOM 719 C CA . ASP A 1 90 ? 37.475 15.970 -69.265 1.00 74.56 90 ASP A CA 1
ATOM 720 C C . ASP A 1 90 ? 36.099 15.486 -68.746 1.00 74.56 90 ASP A C 1
ATOM 722 O O . ASP A 1 90 ? 35.392 16.236 -68.075 1.00 74.56 90 ASP A O 1
ATOM 726 N N . GLY A 1 91 ? 35.752 14.206 -68.948 1.00 66.88 91 GLY A N 1
ATOM 727 C CA . GLY A 1 91 ? 34.553 13.570 -68.380 1.00 66.88 91 GLY A CA 1
ATOM 728 C C . GLY A 1 91 ? 34.597 13.345 -66.860 1.00 66.88 91 GLY A C 1
ATOM 729 O O . GLY A 1 91 ? 33.551 13.257 -66.221 1.00 66.88 91 GLY A O 1
ATOM 730 N N . ILE A 1 92 ? 35.793 13.300 -66.267 1.00 67.56 92 ILE A N 1
ATOM 731 C CA . ILE A 1 92 ? 36.018 13.230 -64.812 1.00 67.56 92 ILE A CA 1
ATOM 732 C C . ILE A 1 92 ? 35.905 14.626 -64.150 1.00 67.56 92 ILE A C 1
ATOM 734 O O . ILE A 1 92 ? 35.873 14.739 -62.926 1.00 67.56 92 ILE A O 1
ATOM 738 N N . GLY A 1 93 ? 35.814 15.702 -64.939 1.00 61.72 93 GLY A N 1
ATOM 739 C CA . GLY A 1 93 ? 35.963 17.089 -64.489 1.00 61.72 93 GLY A CA 1
ATOM 740 C C . GLY A 1 93 ? 34.902 17.645 -63.530 1.00 61.72 93 GLY A C 1
ATOM 741 O O . GLY A 1 93 ? 35.139 18.711 -62.968 1.00 61.72 93 GLY A O 1
ATOM 742 N N . ASP A 1 94 ? 33.776 16.962 -63.294 1.00 66.69 94 ASP A N 1
ATOM 743 C CA . ASP A 1 94 ? 32.680 17.503 -62.477 1.00 66.69 94 ASP A CA 1
ATOM 744 C C . ASP A 1 94 ? 32.358 16.654 -61.234 1.00 66.69 94 ASP A C 1
ATOM 746 O O . ASP A 1 94 ? 31.269 16.106 -61.062 1.00 66.69 94 ASP A O 1
ATOM 750 N N . TYR A 1 95 ? 33.316 16.578 -60.306 1.00 72.56 95 TYR A N 1
ATOM 751 C CA . TYR A 1 95 ? 33.078 16.057 -58.953 1.00 72.56 95 TYR A CA 1
ATOM 752 C C . TYR A 1 95 ? 32.172 16.963 -58.103 1.00 72.56 95 TYR A C 1
ATOM 754 O O . TYR A 1 95 ? 31.950 16.651 -56.934 1.00 72.56 95 TYR A O 1
ATOM 762 N N . THR A 1 96 ? 31.640 18.069 -58.640 1.00 77.62 96 THR A N 1
ATOM 763 C CA . THR A 1 96 ? 30.798 19.012 -57.887 1.00 77.62 96 THR A CA 1
ATOM 764 C C . THR A 1 96 ? 29.620 18.298 -57.231 1.00 77.62 96 THR A C 1
ATOM 766 O O . THR A 1 96 ? 29.354 18.528 -56.059 1.00 77.62 96 THR A O 1
ATOM 769 N N . GLN A 1 97 ? 28.980 17.353 -57.927 1.00 79.69 97 GLN A N 1
ATOM 770 C CA . GLN A 1 97 ? 27.877 16.566 -57.363 1.00 79.69 97 GLN A CA 1
ATOM 771 C C . GLN A 1 97 ? 28.322 15.654 -56.212 1.00 79.69 97 GLN A C 1
ATOM 773 O O . GLN A 1 97 ? 27.621 15.552 -55.207 1.00 79.69 97 GLN A O 1
ATOM 778 N N . LEU A 1 98 ? 29.496 15.021 -56.331 1.00 83.69 98 LEU A N 1
ATOM 779 C CA . LEU A 1 98 ? 30.062 14.198 -55.259 1.00 83.69 98 LEU A CA 1
ATOM 780 C C . LEU A 1 98 ? 30.424 15.059 -54.044 1.00 83.69 98 LEU A C 1
ATOM 782 O O . LEU A 1 98 ? 30.124 14.680 -52.918 1.00 83.69 98 LEU A O 1
ATOM 786 N N . ILE A 1 99 ? 31.037 16.223 -54.267 1.00 87.12 99 ILE A N 1
ATOM 787 C CA . ILE A 1 99 ? 31.401 17.170 -53.207 1.00 87.12 99 ILE A CA 1
ATOM 788 C C . ILE A 1 99 ? 30.145 17.692 -52.504 1.00 87.12 99 ILE A C 1
ATOM 790 O O . ILE A 1 99 ? 30.112 17.710 -51.277 1.00 87.12 99 ILE A O 1
ATOM 794 N N . THR A 1 100 ? 29.102 18.069 -53.250 1.00 88.00 100 THR A N 1
ATOM 795 C CA . THR A 1 100 ? 27.813 18.476 -52.674 1.00 88.00 100 THR A CA 1
ATOM 796 C C . THR A 1 100 ? 27.217 17.357 -51.828 1.00 88.00 100 THR A C 1
ATOM 798 O O . THR A 1 100 ? 26.924 17.593 -50.663 1.00 88.00 100 THR A O 1
ATOM 801 N N . ALA A 1 101 ? 27.144 16.128 -52.348 1.00 86.38 101 ALA A N 1
ATOM 802 C CA . ALA A 1 101 ? 26.610 14.995 -51.595 1.00 86.38 101 ALA A CA 1
ATOM 803 C C . ALA A 1 101 ? 27.415 14.695 -50.317 1.00 86.38 101 ALA A C 1
ATOM 805 O O . ALA A 1 101 ? 26.831 14.378 -49.285 1.00 86.38 101 ALA A O 1
ATOM 806 N N . VAL A 1 102 ? 28.748 14.810 -50.361 1.00 93.00 102 VAL A N 1
ATOM 807 C CA . VAL A 1 102 ? 29.612 14.641 -49.179 1.00 93.00 102 VAL A CA 1
ATOM 808 C C . VAL A 1 102 ? 29.368 15.744 -48.149 1.00 93.00 102 VAL A C 1
ATOM 810 O O . VAL A 1 102 ? 29.318 15.455 -46.955 1.00 93.00 102 VAL A O 1
ATOM 813 N N . ASN A 1 103 ? 29.196 16.991 -48.589 1.00 94.50 103 ASN A N 1
ATOM 814 C CA . ASN A 1 103 ? 28.898 18.107 -47.695 1.00 94.50 103 ASN A CA 1
ATOM 815 C C . ASN A 1 103 ? 27.518 17.951 -47.044 1.00 94.50 103 ASN A C 1
ATOM 817 O O . ASN A 1 103 ? 27.415 18.116 -45.830 1.00 94.50 103 ASN A O 1
ATOM 821 N N . ASP A 1 104 ? 26.499 17.560 -47.814 1.00 95.75 104 ASP A N 1
ATOM 822 C CA . ASP A 1 104 ? 25.154 17.280 -47.301 1.00 95.75 104 ASP A CA 1
ATOM 823 C C . ASP A 1 104 ? 25.198 16.144 -46.265 1.00 95.75 104 ASP A C 1
ATOM 825 O O . ASP A 1 104 ? 24.691 16.299 -45.155 1.00 95.75 104 ASP A O 1
ATOM 829 N N . LEU A 1 105 ? 25.918 15.051 -46.561 1.00 96.44 105 LEU A N 1
ATOM 830 C CA . LEU A 1 105 ? 26.152 13.968 -45.598 1.00 96.44 105 LEU A CA 1
ATOM 831 C C . LEU A 1 105 ? 26.855 14.464 -44.331 1.00 96.44 105 LEU A C 1
ATOM 833 O O . LEU A 1 105 ? 26.516 14.034 -43.231 1.00 96.44 105 LEU A O 1
ATOM 837 N N . SER A 1 106 ? 27.842 15.353 -44.459 1.00 98.00 106 SER A N 1
ATOM 838 C CA . SER A 1 106 ? 28.537 15.922 -43.303 1.00 98.00 106 SER A CA 1
ATOM 839 C C . SER A 1 106 ? 27.598 16.762 -42.436 1.00 98.00 106 SER A C 1
ATOM 841 O O . SER A 1 106 ? 27.717 16.731 -41.210 1.00 98.00 106 SER A O 1
ATOM 843 N N . THR A 1 107 ? 26.674 17.504 -43.049 1.00 98.06 107 THR A N 1
ATOM 844 C CA . THR A 1 107 ? 25.634 18.249 -42.334 1.00 98.06 107 THR A CA 1
ATOM 845 C C . THR A 1 107 ? 24.665 17.304 -41.630 1.00 98.06 107 THR A C 1
ATOM 847 O O . THR A 1 107 ? 24.403 17.488 -40.442 1.00 98.06 107 THR A O 1
ATOM 850 N N . ASP A 1 108 ? 24.192 16.261 -42.311 1.00 98.06 108 ASP A N 1
ATOM 851 C CA . ASP A 1 108 ? 23.289 15.267 -41.727 1.00 98.06 108 ASP A CA 1
ATOM 852 C C . ASP A 1 108 ? 23.935 14.524 -40.552 1.00 98.06 108 ASP A C 1
ATOM 854 O O . ASP A 1 108 ? 23.301 14.342 -39.512 1.00 98.06 108 ASP A O 1
ATOM 858 N N . VAL A 1 109 ? 25.219 14.163 -40.659 1.00 98.12 109 VAL A N 1
ATOM 859 C CA . VAL A 1 109 ? 25.988 13.576 -39.550 1.00 98.12 109 VAL A CA 1
ATOM 860 C C . VAL A 1 109 ? 26.070 14.539 -38.365 1.00 98.12 109 VAL A C 1
ATOM 862 O O . VAL A 1 109 ? 25.868 14.110 -37.230 1.00 98.12 109 VAL A O 1
ATOM 865 N N . GLY A 1 110 ? 26.308 15.831 -38.606 1.00 98.25 110 GLY A N 1
ATOM 866 C CA . GLY A 1 110 ? 26.293 16.845 -37.548 1.00 98.25 110 GLY A CA 1
ATOM 867 C C . GLY A 1 110 ? 24.927 16.960 -36.859 1.00 98.25 110 GLY A C 1
ATOM 868 O O . GLY A 1 110 ? 24.848 17.014 -35.633 1.00 98.25 110 GLY A O 1
ATOM 869 N N . ASN A 1 111 ? 23.836 16.915 -37.626 1.00 97.88 111 ASN A N 1
ATOM 870 C CA . ASN A 1 111 ? 22.479 16.927 -37.075 1.00 97.88 111 ASN A CA 1
ATOM 871 C C . ASN A 1 111 ? 22.186 15.670 -36.237 1.00 97.88 111 ASN A C 1
ATOM 873 O O . ASN A 1 111 ? 21.626 15.776 -35.147 1.00 97.88 111 ASN A O 1
ATOM 877 N N . LEU A 1 112 ? 22.608 14.487 -36.699 1.00 98.38 112 LEU A N 1
ATOM 878 C CA . LEU A 1 112 ? 22.474 13.230 -35.952 1.00 98.38 112 LEU A CA 1
ATOM 879 C C . LEU A 1 112 ? 23.263 13.244 -34.637 1.00 98.38 112 LEU A C 1
ATOM 881 O O . LEU A 1 112 ? 22.791 12.698 -33.638 1.00 98.38 112 LEU A O 1
ATOM 885 N N . GLN A 1 113 ? 24.439 13.875 -34.618 1.00 98.31 113 GLN A N 1
ATOM 886 C CA . GLN A 1 113 ? 25.212 14.062 -33.390 1.00 98.31 113 GLN A CA 1
ATOM 887 C C . GLN A 1 113 ? 24.446 14.919 -32.380 1.00 98.31 113 GLN A C 1
ATOM 889 O O . GLN A 1 113 ? 24.321 14.507 -31.230 1.00 98.31 113 GLN A O 1
ATOM 894 N N . ASN A 1 114 ? 23.853 16.034 -32.819 1.00 98.12 114 ASN A N 1
ATOM 895 C CA . ASN A 1 114 ? 23.030 16.881 -31.950 1.00 98.12 114 ASN A CA 1
ATOM 896 C C . ASN A 1 114 ? 21.823 16.112 -31.387 1.00 98.12 114 ASN A C 1
ATOM 898 O O . ASN A 1 114 ? 21.616 16.112 -30.179 1.00 98.12 114 ASN A O 1
ATOM 902 N N . TYR A 1 115 ? 21.084 15.370 -32.224 1.00 98.38 115 TYR A N 1
ATOM 903 C CA . TYR A 1 115 ? 19.967 14.539 -31.747 1.00 98.38 115 TYR A CA 1
ATOM 904 C C . TYR A 1 115 ? 20.402 13.453 -30.762 1.00 98.38 115 TYR A C 1
ATOM 906 O O . TYR A 1 115 ? 19.652 13.104 -29.852 1.00 98.38 115 TYR A O 1
ATOM 914 N N . THR A 1 116 ? 21.600 12.895 -30.940 1.00 98.38 116 THR A N 1
ATOM 915 C CA . THR A 1 116 ? 22.152 11.915 -29.999 1.00 98.38 116 THR A CA 1
ATOM 916 C C . THR A 1 116 ? 22.449 12.572 -28.654 1.00 98.38 116 THR A C 1
ATOM 918 O O . THR A 1 116 ? 22.044 12.035 -27.629 1.00 98.38 116 THR A O 1
ATOM 921 N N . SER A 1 117 ? 23.060 13.761 -28.652 1.00 98.50 117 SER A N 1
ATOM 922 C CA . SER A 1 117 ? 23.301 14.528 -27.425 1.00 98.50 117 SER A CA 1
ATOM 923 C C . SER A 1 117 ? 22.006 14.909 -26.702 1.00 98.50 117 SER A C 1
ATOM 925 O O . SER A 1 117 ? 21.905 14.686 -25.499 1.00 98.50 117 SER A O 1
ATOM 927 N N . ASP A 1 118 ? 20.987 15.385 -27.423 1.00 98.50 118 ASP A N 1
ATOM 928 C CA . ASP A 1 118 ? 19.675 15.693 -26.836 1.00 98.50 118 ASP A CA 1
ATOM 929 C C . ASP A 1 118 ? 19.027 14.442 -26.214 1.00 98.50 118 ASP A C 1
ATOM 931 O O . ASP A 1 118 ? 18.414 14.492 -25.144 1.00 98.50 118 ASP A O 1
ATOM 935 N N . ASN A 1 119 ? 19.163 13.286 -26.872 1.00 98.25 119 ASN A N 1
ATOM 936 C CA . ASN A 1 119 ? 18.667 12.019 -26.341 1.00 98.25 119 ASN A CA 1
ATOM 937 C C . ASN A 1 119 ? 19.427 11.580 -25.085 1.00 98.25 119 ASN A C 1
ATOM 939 O O . ASN A 1 119 ? 18.788 11.104 -24.148 1.00 98.25 119 ASN A O 1
ATOM 943 N N . ASP A 1 120 ? 20.745 11.767 -25.026 1.00 98.69 120 ASP A N 1
ATOM 944 C CA . ASP A 1 120 ? 21.542 11.465 -23.832 1.00 98.69 120 ASP A CA 1
ATOM 945 C C . ASP A 1 120 ? 21.107 12.330 -22.636 1.00 98.69 120 ASP A C 1
ATOM 947 O O . ASP A 1 120 ? 20.932 11.817 -21.524 1.00 98.69 120 ASP A O 1
ATOM 951 N N . GLU A 1 121 ? 20.847 13.622 -22.861 1.00 98.56 121 GLU A N 1
ATOM 952 C CA . GLU A 1 121 ? 20.312 14.525 -21.834 1.00 98.56 121 GLU A CA 1
ATOM 953 C C . GLU A 1 121 ? 18.919 14.084 -21.357 1.00 98.56 121 GLU A C 1
ATOM 955 O O . GLU A 1 121 ? 18.673 13.982 -20.148 1.00 98.56 121 GLU A O 1
ATOM 960 N N . ASN A 1 122 ? 18.024 13.739 -22.288 1.00 98.56 122 ASN A N 1
ATOM 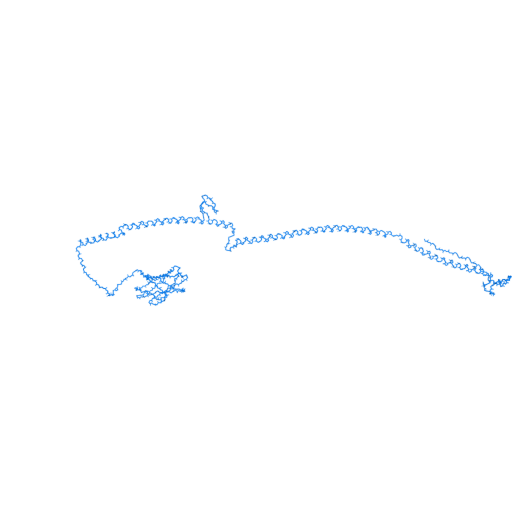961 C CA . ASN A 1 122 ? 16.690 13.230 -21.966 1.00 98.56 122 ASN A CA 1
ATOM 962 C C . ASN A 1 122 ? 16.747 11.922 -21.163 1.00 98.56 122 ASN A C 1
ATOM 964 O O . ASN A 1 122 ? 16.017 11.766 -20.183 1.00 98.56 122 ASN A O 1
ATOM 968 N N . ILE A 1 123 ? 17.625 10.987 -21.538 1.00 98.69 123 ILE A N 1
ATOM 969 C CA . ILE A 1 123 ? 17.828 9.725 -20.812 1.00 98.69 123 ILE A CA 1
ATOM 970 C C . ILE A 1 123 ? 18.339 10.004 -19.395 1.00 98.69 123 ILE A C 1
ATOM 972 O O . ILE A 1 123 ? 17.834 9.418 -18.436 1.00 98.69 123 ILE A O 1
ATOM 976 N N . SER A 1 124 ? 19.286 10.932 -19.235 1.00 98.69 124 SER A N 1
ATOM 977 C CA . SER A 1 124 ? 19.776 11.340 -17.915 1.00 98.69 124 SER A CA 1
ATOM 978 C C . SER A 1 124 ? 18.652 11.907 -17.040 1.00 98.69 124 SER A C 1
ATOM 980 O O . SER A 1 124 ? 18.525 11.530 -15.872 1.00 98.69 124 SER A O 1
ATOM 982 N N . PHE A 1 125 ? 17.801 12.771 -17.601 1.00 98.69 125 PHE A N 1
ATOM 983 C CA . PHE A 1 125 ? 16.645 13.334 -16.899 1.00 98.69 125 PHE A CA 1
ATOM 984 C C . PHE A 1 125 ? 15.622 12.260 -16.491 1.00 98.69 125 PHE A C 1
ATOM 986 O O . PHE A 1 125 ? 15.133 12.256 -15.355 1.00 98.69 125 PHE A O 1
ATOM 993 N N . ILE A 1 126 ? 15.320 11.321 -17.395 1.00 98.69 126 ILE A N 1
ATOM 994 C CA . ILE A 1 126 ? 14.416 10.194 -17.127 1.00 98.69 126 ILE A CA 1
ATOM 995 C C . ILE A 1 126 ? 14.962 9.331 -15.986 1.00 98.69 126 ILE A C 1
ATOM 997 O O . ILE A 1 126 ? 14.208 9.001 -15.072 1.00 98.69 126 ILE A O 1
ATOM 1001 N N . ASN A 1 127 ? 16.260 9.021 -15.986 1.00 98.69 127 ASN A N 1
ATOM 1002 C CA . ASN A 1 127 ? 16.884 8.225 -14.927 1.00 98.69 127 ASN A CA 1
ATOM 1003 C C . ASN A 1 127 ? 16.797 8.921 -13.560 1.00 98.69 127 ASN A C 1
ATOM 1005 O O . ASN A 1 127 ? 16.377 8.299 -12.590 1.00 98.69 127 ASN A O 1
ATOM 1009 N N . SER A 1 128 ? 17.075 10.228 -13.484 1.00 98.56 128 SER A N 1
ATOM 1010 C CA . SER A 1 128 ? 16.912 10.985 -12.229 1.00 98.56 128 SER A CA 1
ATOM 1011 C C . SER A 1 128 ? 15.458 11.012 -11.731 1.00 98.56 128 SER A C 1
ATOM 1013 O O . SER A 1 128 ? 15.192 10.947 -10.526 1.00 98.56 128 SER A O 1
ATOM 1015 N N . SER A 1 129 ? 14.495 11.087 -12.653 1.00 98.69 129 SER A N 1
ATOM 1016 C CA . SER A 1 129 ? 13.069 11.014 -12.315 1.00 98.69 129 SER A CA 1
ATOM 1017 C C . SER A 1 129 ? 12.686 9.626 -11.792 1.00 98.69 129 SER A C 1
ATOM 1019 O O . SER A 1 129 ? 11.941 9.521 -10.817 1.00 98.69 129 SER A O 1
ATOM 1021 N N . LEU A 1 130 ? 13.225 8.564 -12.397 1.00 98.69 130 LEU A N 1
ATOM 1022 C CA . LEU A 1 130 ? 13.013 7.182 -11.969 1.00 98.69 130 LEU A CA 1
ATOM 1023 C C . LEU A 1 130 ? 13.595 6.924 -10.571 1.00 98.69 130 LEU A C 1
ATOM 1025 O O . LEU A 1 130 ? 12.907 6.341 -9.734 1.00 98.69 130 LEU A O 1
ATOM 1029 N N . ASP A 1 131 ? 14.786 7.447 -10.275 1.00 98.69 131 ASP A N 1
ATOM 1030 C CA . ASP A 1 131 ? 15.389 7.374 -8.937 1.00 98.69 131 ASP A CA 1
ATOM 1031 C C . ASP A 1 131 ? 14.512 8.052 -7.872 1.00 98.69 131 ASP A C 1
ATOM 1033 O O . ASP A 1 131 ? 14.335 7.535 -6.766 1.00 98.69 131 ASP A O 1
ATOM 1037 N N . THR A 1 132 ? 13.915 9.198 -8.210 1.00 98.62 132 THR A N 1
ATOM 1038 C CA . THR A 1 132 ? 12.994 9.919 -7.315 1.00 98.62 132 THR A CA 1
ATOM 1039 C C . THR A 1 132 ? 11.717 9.114 -7.064 1.00 98.62 132 THR A C 1
ATOM 1041 O O . THR A 1 132 ? 11.242 9.021 -5.931 1.00 98.62 132 THR A O 1
ATOM 1044 N N . ILE A 1 133 ? 11.160 8.498 -8.111 1.00 98.69 133 ILE A N 1
ATOM 1045 C CA . ILE A 1 133 ? 9.983 7.628 -7.995 1.00 98.69 133 ILE A CA 1
ATOM 1046 C C . ILE A 1 133 ? 10.291 6.421 -7.102 1.00 98.69 133 ILE A C 1
ATOM 1048 O O . ILE A 1 133 ? 9.472 6.087 -6.246 1.00 98.69 133 ILE A O 1
ATOM 1052 N N . GLN A 1 134 ? 11.468 5.809 -7.247 1.00 98.75 134 GLN A N 1
ATOM 1053 C CA . GLN A 1 134 ? 11.879 4.676 -6.420 1.00 98.75 134 GLN A CA 1
ATOM 1054 C C . GLN A 1 134 ? 11.977 5.061 -4.935 1.00 98.75 134 GLN A C 1
ATOM 1056 O O . GLN A 1 134 ? 11.421 4.371 -4.085 1.00 98.75 134 GLN A O 1
ATOM 1061 N N . GLN A 1 135 ? 12.588 6.206 -4.615 1.00 98.56 135 GLN A N 1
ATOM 1062 C CA . GLN A 1 135 ? 12.662 6.708 -3.234 1.00 98.56 135 GLN A CA 1
ATOM 1063 C C . GLN A 1 135 ? 11.276 6.975 -2.625 1.00 98.56 135 GLN A C 1
ATOM 1065 O O . GLN A 1 135 ? 11.025 6.664 -1.454 1.00 98.56 135 GLN A O 1
ATOM 1070 N N . ASN A 1 136 ? 10.355 7.530 -3.418 1.00 98.69 136 ASN A N 1
ATOM 1071 C CA . ASN A 1 136 ? 8.974 7.745 -2.989 1.00 98.69 136 ASN A CA 1
ATOM 1072 C C . ASN A 1 136 ? 8.254 6.417 -2.721 1.00 98.69 136 ASN A C 1
ATOM 1074 O O . ASN A 1 136 ? 7.550 6.297 -1.717 1.00 98.69 136 ASN A O 1
ATOM 1078 N N . TYR A 1 137 ? 8.449 5.417 -3.587 1.00 98.62 137 TYR A N 1
ATOM 1079 C CA . TYR A 1 137 ? 7.896 4.076 -3.402 1.00 98.62 137 TYR A CA 1
ATOM 1080 C C . TYR A 1 137 ? 8.403 3.431 -2.105 1.00 98.62 137 TYR A C 1
ATOM 1082 O O . TYR A 1 137 ? 7.596 2.955 -1.304 1.00 98.62 137 TYR A O 1
ATOM 1090 N N . ASP A 1 138 ? 9.711 3.480 -1.849 1.00 98.62 138 ASP A N 1
ATOM 1091 C CA . ASP A 1 138 ? 10.313 2.906 -0.641 1.00 98.62 138 ASP A CA 1
ATOM 1092 C C . ASP A 1 138 ? 9.776 3.587 0.632 1.00 98.62 138 ASP A C 1
ATOM 1094 O O . ASP A 1 138 ? 9.426 2.921 1.614 1.00 98.62 138 ASP A O 1
ATOM 1098 N N . THR A 1 139 ? 9.627 4.917 0.594 1.00 98.69 139 THR A N 1
ATOM 1099 C CA . THR A 1 139 ? 9.042 5.705 1.691 1.00 98.69 139 THR A CA 1
ATOM 1100 C C . THR A 1 139 ? 7.597 5.290 1.965 1.00 98.69 139 THR A C 1
ATOM 1102 O O . THR A 1 139 ? 7.237 5.019 3.114 1.00 98.69 139 THR A O 1
ATOM 1105 N N . LEU A 1 140 ? 6.772 5.191 0.918 1.00 98.69 140 LEU A N 1
ATOM 1106 C CA . LEU A 1 140 ? 5.372 4.793 1.042 1.00 98.69 140 LEU A CA 1
ATOM 1107 C C . LEU A 1 140 ? 5.240 3.357 1.571 1.00 98.69 140 LEU A C 1
ATOM 1109 O O . LEU A 1 140 ? 4.436 3.096 2.465 1.00 98.69 140 LEU A O 1
ATOM 1113 N N . SER A 1 141 ? 6.064 2.434 1.074 1.00 98.69 141 SER A N 1
ATOM 1114 C CA . SER A 1 141 ? 6.087 1.040 1.529 1.00 98.69 141 SER A CA 1
ATOM 1115 C C . SER A 1 141 ? 6.419 0.928 3.025 1.00 98.69 141 SER A C 1
ATOM 1117 O O . SER A 1 141 ? 5.793 0.154 3.759 1.00 98.69 141 SER A O 1
ATOM 1119 N N . SER A 1 142 ? 7.367 1.738 3.507 1.00 98.56 142 SER A N 1
ATOM 1120 C CA . SER A 1 142 ? 7.708 1.826 4.933 1.00 98.56 142 SER A CA 1
ATOM 1121 C C . SER A 1 142 ? 6.538 2.359 5.772 1.00 98.56 142 SER A C 1
ATOM 1123 O O . SER A 1 142 ? 6.184 1.770 6.796 1.00 98.56 142 SER A O 1
ATOM 1125 N N . GLN A 1 143 ? 5.865 3.417 5.304 1.00 98.56 143 GLN A N 1
ATOM 1126 C CA . GLN A 1 143 ? 4.691 3.984 5.980 1.00 98.56 143 GLN A CA 1
ATOM 1127 C C . GLN A 1 143 ? 3.538 2.980 6.096 1.00 98.56 143 GLN A C 1
ATOM 1129 O O . GLN A 1 143 ? 2.971 2.827 7.179 1.00 98.56 143 GLN A O 1
ATOM 1134 N N . VAL A 1 144 ? 3.223 2.255 5.017 1.00 98.56 144 VAL A N 1
ATOM 1135 C CA . VAL A 1 144 ? 2.172 1.221 5.008 1.00 98.56 144 VAL A CA 1
ATOM 1136 C C . VAL A 1 144 ? 2.497 0.094 5.990 1.00 98.56 144 VAL A C 1
ATOM 1138 O O . VAL A 1 144 ? 1.625 -0.360 6.737 1.00 98.56 144 VAL A O 1
ATOM 1141 N N . SER A 1 145 ? 3.760 -0.328 6.044 1.00 98.31 145 SER A N 1
ATOM 1142 C CA . SER A 1 145 ? 4.214 -1.346 6.998 1.00 98.31 145 SER A CA 1
ATOM 1143 C C . SER A 1 145 ? 4.051 -0.869 8.448 1.00 98.31 145 SER A C 1
ATOM 1145 O O . SER A 1 145 ? 3.542 -1.611 9.289 1.00 98.31 145 SER A O 1
ATOM 1147 N N . GLY A 1 146 ? 4.403 0.390 8.734 1.00 98.50 146 GLY A N 1
ATOM 1148 C CA . GLY A 1 146 ? 4.203 1.004 10.049 1.00 98.50 146 GLY A CA 1
ATOM 1149 C C . GLY A 1 146 ? 2.728 1.079 10.456 1.00 98.50 146 GLY A C 1
ATOM 1150 O O . GLY A 1 146 ? 2.371 0.663 11.557 1.00 98.50 146 GLY A O 1
ATOM 1151 N N . GLN A 1 147 ? 1.856 1.526 9.547 1.00 98.50 147 GLN A N 1
ATOM 1152 C CA . GLN A 1 147 ? 0.406 1.576 9.778 1.00 98.50 147 GLN A CA 1
ATOM 1153 C C . GLN A 1 147 ? -0.189 0.187 10.035 1.00 98.50 147 GLN A C 1
ATOM 1155 O O . GLN A 1 147 ? -1.017 0.031 10.932 1.00 98.50 147 GLN A O 1
ATOM 1160 N N . THR A 1 148 ? 0.266 -0.829 9.299 1.00 98.50 148 THR A N 1
ATOM 1161 C CA . THR A 1 148 ? -0.140 -2.227 9.515 1.00 98.50 148 THR A CA 1
ATOM 1162 C C . THR A 1 148 ? 0.210 -2.687 10.933 1.00 98.50 148 THR A C 1
ATOM 1164 O O . THR A 1 148 ? -0.611 -3.314 11.602 1.00 98.50 148 THR A O 1
ATOM 1167 N N . GLY A 1 149 ? 1.395 -2.318 11.432 1.00 98.31 149 GLY A N 1
ATOM 1168 C CA . GLY A 1 149 ? 1.792 -2.564 12.819 1.00 98.31 149 GLY A CA 1
ATOM 1169 C C . GLY A 1 149 ? 0.841 -1.918 13.832 1.00 98.31 149 GLY A C 1
ATOM 1170 O O . GLY A 1 149 ? 0.353 -2.600 14.731 1.00 98.31 149 GLY A O 1
ATOM 1171 N N . THR A 1 150 ? 0.514 -0.634 13.654 1.00 98.31 150 THR A N 1
ATOM 1172 C CA . THR A 1 150 ? -0.430 0.082 14.529 1.00 98.31 150 THR A CA 1
ATOM 1173 C C . THR A 1 150 ? -1.820 -0.558 14.538 1.00 98.31 150 THR A C 1
ATOM 1175 O O . THR A 1 150 ? -2.406 -0.714 15.606 1.00 98.31 150 THR A O 1
ATOM 1178 N N . ILE A 1 151 ? -2.342 -0.969 13.378 1.00 98.44 151 ILE A N 1
ATOM 1179 C CA . ILE A 1 151 ? -3.651 -1.635 13.273 1.00 98.44 151 ILE A CA 1
ATOM 1180 C C . ILE A 1 151 ? -3.663 -2.956 14.049 1.00 98.44 151 ILE A C 1
ATOM 1182 O O . ILE A 1 151 ? -4.632 -3.245 14.753 1.00 98.44 151 ILE A O 1
ATOM 1186 N N . ASN A 1 152 ? -2.589 -3.742 13.956 1.00 98.12 152 ASN A N 1
ATOM 1187 C CA . ASN A 1 152 ? -2.481 -5.003 14.687 1.00 98.12 152 ASN A CA 1
ATOM 1188 C C . ASN A 1 152 ? -2.454 -4.776 16.205 1.00 98.12 152 ASN A C 1
ATOM 1190 O O . ASN A 1 152 ? -3.145 -5.487 16.934 1.00 98.12 152 ASN A O 1
ATOM 1194 N N . SER A 1 153 ? -1.720 -3.762 16.681 1.00 97.88 153 SER A N 1
ATOM 1195 C CA . SER A 1 153 ? -1.729 -3.376 18.098 1.00 97.88 153 SER A CA 1
ATOM 1196 C C . SER A 1 153 ? -3.120 -2.940 18.560 1.00 97.88 153 SER A C 1
ATOM 1198 O O . SER A 1 153 ? -3.629 -3.491 19.529 1.00 97.88 153 SER A O 1
ATOM 1200 N N . LEU A 1 154 ? -3.782 -2.043 17.822 1.00 98.00 154 LEU A N 1
ATOM 1201 C CA . LEU A 1 154 ? -5.138 -1.589 18.153 1.00 98.00 154 LEU A CA 1
ATOM 1202 C C . LEU A 1 154 ? -6.160 -2.732 18.154 1.00 98.00 154 LEU A C 1
ATOM 1204 O O . LEU A 1 154 ? -7.060 -2.752 18.987 1.00 98.00 154 LEU A O 1
ATOM 1208 N N . SER A 1 155 ? -6.023 -3.695 17.241 1.00 97.94 155 SER A N 1
ATOM 1209 C CA . SER A 1 155 ? -6.887 -4.880 17.211 1.00 97.94 155 SER A CA 1
ATOM 1210 C C . SER A 1 155 ? -6.684 -5.744 18.456 1.00 97.94 155 SER A C 1
ATOM 1212 O O . SER A 1 155 ? -7.655 -6.207 19.048 1.00 97.94 155 SER A O 1
ATOM 1214 N N . SER A 1 156 ? -5.432 -5.925 18.890 1.00 97.06 156 SER A N 1
ATOM 1215 C CA . SER A 1 156 ? -5.114 -6.625 20.139 1.00 97.06 156 SER A CA 1
ATOM 1216 C C . SER A 1 156 ? -5.679 -5.899 21.362 1.00 97.06 156 SER A C 1
ATOM 1218 O O . SER A 1 156 ? -6.247 -6.539 22.246 1.00 97.06 156 SER A O 1
ATOM 1220 N N . ASP A 1 157 ? -5.556 -4.572 21.406 1.00 97.25 157 ASP A N 1
ATOM 1221 C CA . ASP A 1 157 ? -6.103 -3.755 22.491 1.00 97.25 157 ASP A CA 1
ATOM 1222 C C . ASP A 1 157 ? -7.633 -3.850 22.533 1.00 97.25 157 ASP A C 1
ATOM 1224 O O . ASP A 1 157 ? -8.214 -4.019 23.604 1.00 97.25 157 ASP A O 1
ATOM 1228 N N . LEU A 1 158 ? -8.296 -3.822 21.372 1.00 95.56 158 LEU A N 1
ATOM 1229 C CA . LEU A 1 158 ? -9.744 -3.990 21.273 1.00 95.56 158 LEU A CA 1
ATOM 1230 C C . LEU A 1 158 ? -10.195 -5.360 21.795 1.00 95.56 158 LEU A C 1
ATOM 1232 O O . LEU A 1 158 ? -11.175 -5.427 22.534 1.00 95.56 158 LEU A O 1
ATOM 1236 N N . PHE A 1 159 ? -9.474 -6.435 21.464 1.00 92.75 159 PHE A N 1
ATOM 1237 C CA . PHE A 1 159 ? -9.769 -7.762 22.012 1.00 92.75 159 PHE A CA 1
ATOM 1238 C C . PHE A 1 159 ? -9.606 -7.808 23.533 1.00 92.75 159 PHE A C 1
ATOM 1240 O O . PHE A 1 159 ? -10.447 -8.391 24.210 1.00 92.75 159 PHE A O 1
ATOM 1247 N N . SER A 1 160 ? -8.579 -7.155 24.079 1.00 92.25 160 SER A N 1
ATOM 1248 C CA . SER A 1 160 ? -8.380 -7.040 25.531 1.00 92.25 160 SER A CA 1
ATOM 1249 C C . SER A 1 160 ? -9.523 -6.277 26.216 1.00 92.25 160 SER A C 1
ATOM 1251 O O . SER A 1 160 ? -10.029 -6.693 27.261 1.00 92.25 160 SER A O 1
ATOM 1253 N N . VAL A 1 161 ? -9.989 -5.183 25.603 1.00 90.50 161 VAL A N 1
ATOM 1254 C CA . VAL A 1 161 ? -11.157 -4.428 26.085 1.00 90.50 161 VAL A CA 1
ATOM 1255 C C . VAL A 1 161 ? -12.421 -5.281 26.025 1.00 90.50 161 VAL A C 1
ATOM 1257 O O . VAL A 1 161 ? -13.187 -5.290 26.984 1.00 90.50 161 VAL A O 1
ATOM 1260 N N . GLN A 1 162 ? -12.635 -6.019 24.936 1.00 88.81 162 GLN A N 1
ATOM 1261 C CA . GLN A 1 162 ? -13.780 -6.917 24.798 1.00 88.81 162 GLN A CA 1
ATOM 1262 C C . GLN A 1 162 ? -13.763 -8.028 25.859 1.00 88.81 162 GLN A C 1
ATOM 1264 O O . GLN A 1 162 ? -14.799 -8.299 26.458 1.00 88.81 162 GLN A O 1
ATOM 1269 N N . ASP A 1 163 ? -12.603 -8.632 26.128 1.00 84.94 163 ASP A N 1
ATOM 1270 C CA . ASP A 1 163 ? -12.445 -9.645 27.179 1.00 84.94 163 ASP A CA 1
ATOM 1271 C C . ASP A 1 163 ? -12.739 -9.057 28.570 1.00 84.94 163 ASP A C 1
ATOM 1273 O O . ASP A 1 163 ? -13.474 -9.645 29.361 1.00 84.94 163 ASP A O 1
ATOM 1277 N N . SER A 1 164 ? -12.263 -7.834 28.826 1.00 84.00 164 SER A N 1
ATOM 1278 C CA . SER A 1 164 ? -12.506 -7.111 30.083 1.00 84.00 164 SER A CA 1
ATOM 1279 C C . SER A 1 164 ? -13.974 -6.718 30.286 1.00 84.00 164 SER A C 1
ATOM 1281 O O . SER A 1 164 ? -14.456 -6.708 31.417 1.00 84.00 164 SER A O 1
ATOM 1283 N N . LEU 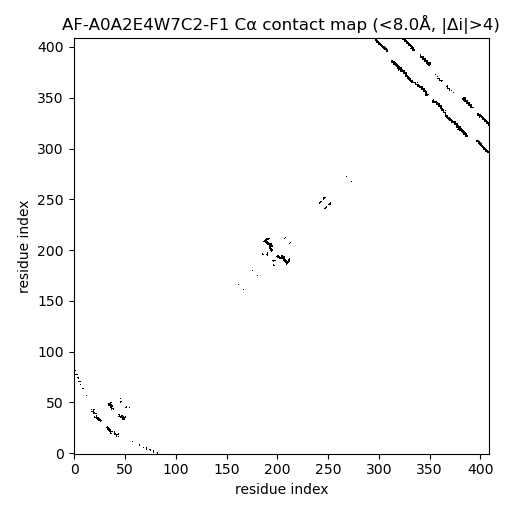A 1 165 ? -14.687 -6.370 29.211 1.00 82.50 165 LEU A N 1
ATOM 1284 C CA . LEU A 1 165 ? -16.121 -6.061 29.251 1.00 82.50 165 LEU A CA 1
ATOM 1285 C C . LEU A 1 165 ? -16.987 -7.321 29.375 1.00 82.50 165 LEU A C 1
ATOM 1287 O O . LEU A 1 165 ? -18.131 -7.236 29.820 1.00 82.50 165 LEU A O 1
ATOM 1291 N N . GLY A 1 166 ? -16.449 -8.481 28.999 1.00 75.81 166 GLY A N 1
ATOM 1292 C CA . GLY A 1 166 ? -17.190 -9.729 28.931 1.00 75.81 166 GLY A CA 1
ATOM 1293 C C . GLY A 1 166 ? -18.153 -9.785 27.743 1.00 75.81 166 GLY A C 1
ATOM 1294 O O . GLY A 1 166 ? -18.165 -8.938 26.848 1.00 75.81 166 GLY A O 1
ATOM 1295 N N . THR A 1 167 ? -18.971 -10.835 27.713 1.00 75.44 167 THR A N 1
ATOM 1296 C CA . THR A 1 167 ? -19.988 -11.031 26.674 1.00 75.44 167 THR A CA 1
ATOM 1297 C C . THR A 1 167 ? -21.367 -10.713 27.227 1.00 75.44 167 THR A C 1
ATOM 1299 O O . THR A 1 167 ? -21.717 -11.120 28.334 1.00 75.44 167 THR A O 1
ATOM 1302 N N . ARG A 1 168 ? -22.166 -9.985 26.444 1.00 70.69 168 ARG A N 1
ATOM 1303 C CA . ARG A 1 168 ? -23.574 -9.764 26.768 1.00 70.69 168 ARG A CA 1
ATOM 1304 C C . ARG A 1 168 ? -24.312 -11.100 26.690 1.00 70.69 168 ARG A C 1
ATOM 1306 O O . ARG A 1 168 ? -24.210 -11.804 25.685 1.00 70.69 168 ARG A O 1
ATOM 1313 N N . VAL A 1 169 ? -25.036 -11.442 27.751 1.00 76.19 169 VAL A N 1
ATOM 1314 C CA . VAL A 1 169 ? -25.904 -12.624 27.783 1.00 76.19 169 VAL A CA 1
ATOM 1315 C C . VAL A 1 169 ? -27.088 -12.421 26.838 1.00 76.19 169 VAL A C 1
ATOM 1317 O O . VAL A 1 169 ? -27.636 -11.326 26.743 1.00 76.19 169 VAL A O 1
ATOM 1320 N N . THR A 1 170 ? -27.475 -13.465 26.109 1.00 75.38 170 THR A N 1
ATOM 1321 C CA . THR A 1 170 ? -28.503 -13.393 25.056 1.00 75.38 170 THR A CA 1
ATOM 1322 C C . THR A 1 170 ? -29.905 -13.073 25.574 1.00 75.38 170 THR A C 1
ATOM 1324 O O . THR A 1 170 ? -30.768 -12.664 24.803 1.00 75.38 170 THR A O 1
ATOM 1327 N N . GLU A 1 171 ? -30.140 -13.261 26.869 1.00 79.56 171 GLU A N 1
ATOM 1328 C CA . GLU A 1 171 ? -31.399 -12.987 27.559 1.00 79.56 171 GLU A CA 1
ATOM 1329 C C . GLU A 1 171 ? -31.592 -11.499 27.879 1.00 79.56 171 GLU A C 1
ATOM 1331 O O . GLU A 1 171 ? -32.719 -11.065 28.129 1.00 79.56 171 GLU A O 1
ATOM 1336 N N . ASP A 1 172 ? -30.517 -10.709 27.871 1.00 72.75 172 ASP A N 1
ATOM 1337 C CA . ASP A 1 172 ? -30.611 -9.266 28.029 1.00 72.75 172 ASP A CA 1
ATOM 1338 C C . ASP A 1 172 ? -31.064 -8.637 26.706 1.00 72.75 172 ASP A C 1
ATOM 1340 O O . ASP A 1 172 ? -30.282 -8.420 25.785 1.00 72.75 172 ASP A O 1
ATOM 1344 N N . VAL A 1 173 ? -32.363 -8.356 26.622 1.00 72.69 173 VAL A N 1
ATOM 1345 C CA . VAL A 1 173 ? -33.019 -7.727 25.465 1.00 72.69 173 VAL A CA 1
ATOM 1346 C C . VAL A 1 173 ? -32.948 -6.196 25.489 1.00 72.69 173 VAL A C 1
ATOM 1348 O O . VAL A 1 173 ? -33.546 -5.543 24.635 1.00 72.69 173 VAL A O 1
ATOM 1351 N N . THR A 1 174 ? -32.267 -5.597 26.473 1.00 72.31 174 THR A N 1
ATOM 1352 C CA . THR A 1 174 ? -32.203 -4.137 26.621 1.00 72.31 174 THR A CA 1
ATOM 1353 C C . THR A 1 174 ? -30.903 -3.586 26.063 1.00 72.31 174 THR A C 1
ATOM 1355 O O . THR A 1 174 ? -29.842 -3.841 26.617 1.00 72.31 174 THR A O 1
ATOM 1358 N N . ASP A 1 175 ? -30.953 -2.851 24.949 1.00 71.56 175 ASP A N 1
ATOM 1359 C CA . ASP A 1 175 ? -29.767 -2.213 24.356 1.00 71.56 175 ASP A CA 1
ATOM 1360 C C . ASP A 1 175 ? -29.376 -0.959 25.149 1.00 71.56 175 ASP A C 1
ATOM 1362 O O . ASP A 1 175 ? -29.501 0.169 24.673 1.00 71.56 175 ASP A O 1
ATOM 1366 N N . ARG A 1 176 ? -28.949 -1.166 26.397 1.00 74.25 176 ARG A N 1
ATOM 1367 C CA . ARG A 1 176 ? -28.414 -0.122 27.264 1.00 74.25 176 ARG A CA 1
ATOM 1368 C C . ARG A 1 176 ? -26.897 -0.107 27.178 1.00 74.25 176 ARG A C 1
ATOM 1370 O O . ARG A 1 176 ? -26.227 -1.135 27.133 1.00 74.25 176 ARG A O 1
ATOM 1377 N N . SER A 1 177 ? -26.341 1.092 27.138 1.00 80.06 177 SER A N 1
ATOM 1378 C CA . SER A 1 177 ? -24.919 1.306 27.364 1.00 80.06 177 SER A CA 1
ATOM 1379 C C . SER A 1 177 ? -24.564 0.989 28.819 1.00 80.06 177 SER A C 1
ATOM 1381 O O . SER A 1 177 ? -25.386 1.145 29.721 1.00 80.06 177 SER A O 1
ATOM 1383 N N . GLY A 1 178 ? -23.296 0.656 29.085 1.00 79.50 178 GLY A N 1
ATOM 1384 C CA . GLY A 1 178 ? -22.834 0.444 30.462 1.00 79.50 178 GLY A CA 1
ATOM 1385 C C . GLY A 1 178 ? -23.083 1.652 31.381 1.00 79.50 178 GLY A C 1
ATOM 1386 O O . GLY A 1 178 ? -23.311 1.483 32.575 1.00 79.50 178 GLY A O 1
ATOM 1387 N N . PHE A 1 179 ? -23.113 2.876 30.840 1.00 79.69 179 PHE A N 1
ATOM 1388 C CA . PHE A 1 179 ? -23.490 4.071 31.603 1.00 79.69 179 PHE A CA 1
ATOM 1389 C C . PHE A 1 179 ? -24.971 4.087 31.989 1.00 79.69 179 PHE A C 1
ATOM 1391 O O . PHE A 1 179 ? -25.296 4.474 33.111 1.00 79.69 179 PHE A O 1
ATOM 1398 N N . GLU A 1 180 ? -25.858 3.667 31.090 1.00 83.50 180 GLU A N 1
ATOM 1399 C CA . GLU A 1 180 ? -27.294 3.565 31.364 1.00 83.50 180 GLU A CA 1
ATOM 1400 C C . GLU A 1 180 ? -27.593 2.451 32.366 1.00 83.50 180 GLU A C 1
ATOM 1402 O O . GLU A 1 180 ? -28.420 2.654 33.251 1.00 83.50 180 GLU A O 1
ATOM 1407 N N . ASP A 1 181 ? -26.883 1.324 32.298 1.00 84.62 181 ASP A N 1
ATOM 1408 C CA . ASP A 1 181 ? -27.008 0.257 33.294 1.00 84.62 181 ASP A CA 1
ATOM 1409 C C . ASP A 1 181 ? -26.505 0.694 34.670 1.00 84.62 181 ASP A C 1
ATOM 1411 O O . ASP A 1 181 ? -27.193 0.497 35.671 1.00 84.62 181 ASP A O 1
ATOM 1415 N N . ILE A 1 182 ? -25.344 1.355 34.743 1.00 86.44 182 ILE A N 1
ATOM 1416 C CA . ILE A 1 182 ? -24.834 1.913 36.004 1.00 86.44 182 ILE A CA 1
ATOM 1417 C C . ILE A 1 182 ? -25.809 2.951 36.564 1.00 86.44 182 ILE A C 1
ATOM 1419 O O . ILE A 1 182 ? -26.055 2.970 37.771 1.00 86.44 182 ILE A O 1
ATOM 1423 N N . TYR A 1 183 ? -26.368 3.815 35.715 1.00 88.44 183 TYR A N 1
ATOM 1424 C CA . TYR A 1 183 ? -27.364 4.794 36.136 1.00 88.44 183 TYR A CA 1
ATOM 1425 C C . TYR A 1 183 ? -28.632 4.110 36.660 1.00 88.44 183 TYR A C 1
ATOM 1427 O O . TYR A 1 183 ? -29.070 4.425 37.763 1.00 88.44 183 TYR A O 1
ATOM 1435 N N . TYR A 1 184 ? -29.157 3.121 35.934 1.00 89.06 184 TYR A N 1
ATOM 1436 C CA . TYR A 1 184 ? -30.313 2.329 36.349 1.00 89.06 184 TYR A CA 1
ATOM 1437 C C . TYR A 1 184 ? -30.079 1.651 37.705 1.00 89.06 184 TYR A C 1
ATOM 1439 O O . TYR A 1 184 ? -30.883 1.811 38.620 1.00 89.06 184 TYR A O 1
ATOM 1447 N N . ILE A 1 185 ? -28.940 0.973 37.880 1.00 90.81 185 ILE A N 1
ATOM 1448 C CA . ILE A 1 185 ? -28.558 0.338 39.149 1.00 90.81 185 ILE A CA 1
ATOM 1449 C C . ILE A 1 185 ? -28.494 1.373 40.277 1.00 90.81 185 ILE A C 1
ATOM 1451 O O . ILE A 1 185 ? -29.005 1.119 41.367 1.00 90.81 185 ILE A O 1
ATOM 1455 N N . LYS A 1 186 ? -27.898 2.549 40.039 1.00 92.25 186 LYS A N 1
ATOM 1456 C CA . LYS A 1 186 ? -27.853 3.631 41.036 1.00 92.25 186 LYS A CA 1
ATOM 1457 C C . LYS A 1 186 ? -29.250 4.115 41.419 1.00 92.25 186 LYS A C 1
ATOM 1459 O O . LYS A 1 186 ? -29.490 4.351 42.600 1.00 92.25 186 LYS A O 1
ATOM 1464 N N . THR A 1 187 ? -30.165 4.233 40.460 1.00 91.06 187 THR A N 1
ATOM 1465 C CA . THR A 1 187 ? -31.557 4.623 40.715 1.00 91.06 187 THR A CA 1
ATOM 1466 C C . THR A 1 187 ? -32.316 3.557 41.510 1.00 91.06 187 THR A C 1
ATOM 1468 O O . THR A 1 187 ? -32.990 3.899 42.476 1.00 91.06 187 THR A O 1
ATOM 1471 N N . GLU A 1 188 ? -32.172 2.275 41.165 1.00 94.12 188 GLU A N 1
ATOM 1472 C CA . GLU A 1 188 ? -32.829 1.165 41.876 1.00 94.12 188 GLU A CA 1
ATOM 1473 C C . GLU A 1 188 ? -32.282 0.978 43.303 1.00 94.12 188 GLU A C 1
ATOM 1475 O O . GLU A 1 188 ? -33.041 0.824 44.267 1.00 94.12 188 GLU A O 1
ATOM 1480 N N . ILE A 1 189 ? -30.955 1.035 43.476 1.00 95.25 189 ILE A N 1
ATOM 1481 C CA . ILE A 1 189 ? -30.317 1.011 44.802 1.00 95.25 189 ILE A CA 1
ATOM 1482 C C . ILE A 1 189 ? -30.748 2.236 45.619 1.00 95.25 189 ILE A C 1
ATOM 1484 O O . ILE A 1 189 ? -31.023 2.113 46.817 1.00 95.25 189 ILE A O 1
ATOM 1488 N N . GLY A 1 190 ? -30.815 3.397 44.970 1.00 94.88 190 GLY A N 1
ATOM 1489 C CA . GLY A 1 190 ? -31.172 4.672 45.567 1.00 94.88 190 GLY A CA 1
ATOM 1490 C C . GLY A 1 190 ? -30.084 5.259 46.470 1.00 94.88 190 GLY A C 1
ATOM 1491 O O . GLY A 1 190 ? -28.907 4.861 46.472 1.00 94.88 190 GLY A O 1
ATOM 1492 N N . ASN A 1 191 ? -30.500 6.234 47.268 1.00 94.38 191 ASN A N 1
ATOM 1493 C CA . ASN A 1 191 ? -29.666 7.016 48.176 1.00 94.38 191 ASN A CA 1
ATOM 1494 C C . ASN A 1 191 ? -30.172 6.928 49.625 1.00 94.38 191 ASN A C 1
ATOM 1496 O O . ASN A 1 191 ? -31.331 6.594 49.871 1.00 94.38 191 ASN A O 1
ATOM 1500 N N . TYR A 1 192 ? -29.278 7.214 50.573 1.00 93.62 192 TYR A N 1
ATOM 1501 C CA . TYR A 1 192 ? -29.646 7.453 51.971 1.00 93.62 192 TYR A CA 1
ATOM 1502 C C . TYR A 1 192 ? -30.165 8.884 52.140 1.00 93.62 192 TYR A C 1
ATOM 1504 O O . TYR A 1 192 ? -29.929 9.736 51.279 1.00 93.62 192 TYR A O 1
ATOM 1512 N N . THR A 1 193 ? -30.832 9.148 53.261 1.00 92.94 193 THR A N 1
ATOM 1513 C CA . THR A 1 193 ? -31.233 10.505 53.654 1.00 92.94 193 THR A CA 1
ATOM 1514 C C . THR A 1 193 ? -30.018 11.434 53.676 1.00 92.94 193 THR A C 1
ATOM 1516 O O . THR A 1 193 ? -28.971 11.052 54.192 1.00 92.94 193 THR A O 1
ATOM 1519 N N . ASP A 1 194 ? -30.160 12.633 53.112 1.00 94.62 194 ASP A N 1
ATOM 1520 C CA . ASP A 1 194 ? -29.116 13.660 52.972 1.00 94.62 194 ASP A CA 1
ATOM 1521 C C . ASP A 1 194 ? -27.947 13.310 52.028 1.00 94.62 194 ASP A C 1
ATOM 1523 O O . ASP A 1 194 ? -26.903 13.970 52.052 1.00 94.62 194 ASP A O 1
ATOM 1527 N N . TYR A 1 195 ? -28.107 12.300 51.168 1.00 94.81 195 TYR A N 1
ATOM 1528 C CA . TYR A 1 195 ? -27.145 11.957 50.116 1.00 94.81 195 TYR A CA 1
ATOM 1529 C C . TYR A 1 195 ? -27.819 11.878 48.746 1.00 94.81 195 TYR A C 1
ATOM 1531 O O . TYR A 1 195 ? -28.968 11.462 48.655 1.00 94.81 195 TYR A O 1
ATOM 1539 N N . ASP A 1 196 ? -27.095 12.197 47.673 1.00 93.06 196 ASP A N 1
ATOM 1540 C CA . ASP A 1 196 ? -27.532 11.955 46.294 1.00 93.06 196 ASP A CA 1
ATOM 1541 C C . ASP A 1 196 ? -27.257 10.498 45.844 1.00 93.06 196 ASP A C 1
ATOM 1543 O O . ASP A 1 196 ? -26.628 9.695 46.544 1.00 93.06 196 ASP A O 1
ATOM 1547 N N . ILE A 1 197 ? -27.702 10.131 44.635 1.00 88.50 197 ILE A N 1
ATOM 1548 C CA . ILE A 1 197 ? -27.476 8.790 44.049 1.00 88.50 197 ILE A CA 1
ATOM 1549 C C . ILE A 1 197 ? -25.999 8.480 43.737 1.00 88.50 197 ILE A C 1
ATOM 1551 O O . ILE A 1 197 ? -25.652 7.335 43.439 1.00 88.50 197 ILE A O 1
ATOM 1555 N N . ASN A 1 198 ? -25.120 9.484 43.776 1.00 90.50 198 ASN A N 1
ATOM 1556 C CA . ASN A 1 198 ? -23.678 9.337 43.594 1.00 90.50 198 ASN A CA 1
ATOM 1557 C C . ASN A 1 198 ? -22.924 9.252 44.932 1.00 90.50 198 ASN A C 1
ATOM 1559 O O . ASN A 1 198 ? -21.720 8.998 44.920 1.00 90.50 198 ASN A O 1
ATOM 1563 N N . GLY A 1 199 ? -23.616 9.412 46.064 1.00 89.00 199 GLY A N 1
ATOM 1564 C CA . GLY A 1 199 ? -23.035 9.386 47.404 1.00 89.00 199 GLY A CA 1
ATOM 1565 C C . GLY A 1 199 ? -22.463 10.726 47.870 1.00 89.00 199 GLY A C 1
ATOM 1566 O O . GLY A 1 199 ? -21.762 10.754 48.882 1.00 89.00 199 GLY A O 1
ATOM 1567 N N . ASN A 1 200 ? -22.745 11.828 47.174 1.00 94.56 200 ASN A N 1
ATOM 1568 C CA . ASN A 1 200 ? -22.422 13.165 47.665 1.00 94.56 200 ASN A CA 1
ATOM 1569 C C . ASN A 1 200 ? -23.446 13.594 48.714 1.00 94.56 200 ASN A C 1
ATOM 1571 O O . ASN A 1 200 ? -24.609 13.212 48.631 1.00 94.56 200 ASN A O 1
ATOM 1575 N N . VAL A 1 201 ? -23.026 14.415 49.676 1.00 94.88 201 VAL A N 1
ATOM 1576 C CA . VAL A 1 201 ? -23.942 14.992 50.667 1.00 94.88 201 VAL A CA 1
ATOM 1577 C C . VAL A 1 201 ? -24.844 16.017 49.979 1.00 94.88 201 VAL A C 1
ATOM 1579 O O . VAL A 1 201 ? -24.357 16.987 49.399 1.00 94.88 201 VAL A O 1
ATOM 1582 N N . GLU A 1 202 ? -26.152 15.823 50.089 1.00 95.19 202 GLU A N 1
ATOM 1583 C CA . GLU A 1 202 ? -27.189 16.723 49.597 1.00 95.19 202 GLU A CA 1
ATOM 1584 C C . GLU A 1 202 ? -28.271 16.853 50.672 1.00 95.19 202 GLU A C 1
ATOM 1586 O O . GLU A 1 202 ? -29.167 16.021 50.787 1.00 95.19 202 GLU A O 1
ATOM 1591 N N . LEU A 1 203 ? -28.154 17.894 51.500 1.00 92.06 203 LEU A N 1
ATOM 1592 C CA . LEU A 1 203 ? -29.050 18.118 52.636 1.00 92.06 203 LEU A CA 1
ATOM 1593 C C . LEU A 1 203 ? -30.512 18.221 52.188 1.00 92.06 203 LEU A C 1
ATOM 1595 O O . LEU A 1 203 ? -30.816 18.881 51.195 1.00 92.06 203 LEU A O 1
ATOM 1599 N N . ALA A 1 204 ? -31.407 17.631 52.978 1.00 89.31 204 ALA A N 1
ATOM 1600 C CA . ALA A 1 204 ? -32.836 17.505 52.704 1.00 89.31 204 ALA A CA 1
ATOM 1601 C C . ALA A 1 204 ? -33.184 16.622 51.493 1.00 89.31 204 ALA A C 1
ATOM 1603 O O . ALA A 1 204 ? -34.341 16.613 51.061 1.00 89.31 204 ALA A O 1
ATOM 1604 N N . ASN A 1 205 ? -32.228 15.849 50.966 1.00 93.00 205 ASN A N 1
ATOM 1605 C CA . ASN A 1 205 ? -32.542 14.822 49.986 1.00 93.00 205 ASN A CA 1
ATOM 1606 C C . ASN A 1 205 ? -33.168 13.604 50.684 1.00 93.00 205 ASN A C 1
ATOM 1608 O O . ASN A 1 205 ? -32.617 13.056 51.642 1.00 93.00 205 ASN A O 1
ATOM 1612 N N . ALA A 1 206 ? -34.348 13.194 50.222 1.00 92.25 206 ALA A N 1
ATOM 1613 C CA . ALA A 1 206 ? -35.062 12.060 50.791 1.00 92.25 206 ALA A CA 1
ATOM 1614 C C . ALA A 1 206 ? -34.387 10.745 50.384 1.00 92.25 206 ALA A C 1
ATOM 1616 O O . ALA A 1 206 ? -33.959 10.593 49.239 1.00 92.25 206 ALA A O 1
ATOM 1617 N N . ALA A 1 207 ? -34.340 9.769 51.293 1.00 93.25 207 ALA A N 1
ATOM 1618 C CA . ALA A 1 207 ? -33.892 8.426 50.947 1.00 93.25 207 ALA A CA 1
ATOM 1619 C C . ALA A 1 207 ? -34.810 7.803 49.881 1.00 93.25 207 ALA A C 1
ATOM 1621 O O . ALA A 1 207 ? -36.037 7.889 49.978 1.00 93.25 207 ALA A O 1
ATOM 1622 N N . THR A 1 208 ? -34.230 7.096 48.910 1.00 95.19 208 THR A N 1
ATOM 1623 C CA . THR A 1 208 ? -34.982 6.402 47.848 1.00 95.19 208 THR A CA 1
ATOM 1624 C C . THR A 1 208 ? -34.511 4.958 47.640 1.00 95.19 208 THR A C 1
ATOM 1626 O O . THR A 1 208 ? -33.537 4.504 48.249 1.00 95.19 208 THR A O 1
ATOM 1629 N N . GLY A 1 209 ? -35.229 4.214 46.791 1.00 95.31 209 GLY A N 1
ATOM 1630 C CA . GLY A 1 209 ? -34.829 2.887 46.321 1.00 95.31 209 GLY A CA 1
ATOM 1631 C C . GLY A 1 209 ? -34.747 1.820 47.415 1.00 95.31 209 GLY A C 1
ATOM 1632 O O . GLY A 1 209 ? -35.446 1.859 48.434 1.00 95.31 209 GLY A O 1
ATOM 1633 N N . ILE A 1 210 ? -33.886 0.828 47.189 1.00 95.38 210 ILE A N 1
ATOM 1634 C CA . ILE A 1 210 ? -33.649 -0.275 48.130 1.00 95.38 210 ILE A CA 1
ATOM 1635 C C . ILE A 1 210 ? -33.095 0.239 49.466 1.00 95.38 210 ILE A C 1
ATOM 1637 O O . ILE A 1 210 ? -33.512 -0.251 50.516 1.00 95.38 210 ILE A O 1
ATOM 1641 N N . LYS A 1 211 ? -32.208 1.244 49.456 1.00 94.44 211 LYS A N 1
ATOM 1642 C CA . LYS A 1 211 ? -31.631 1.808 50.689 1.00 94.44 211 LYS A CA 1
ATOM 1643 C C . LYS A 1 211 ? -32.696 2.370 51.632 1.00 94.44 211 LYS A C 1
ATOM 1645 O O . LYS A 1 211 ? -32.710 1.989 52.799 1.00 94.44 211 LYS A O 1
ATOM 1650 N N . SER A 1 212 ? -33.629 3.178 51.124 1.00 94.62 212 SER A N 1
ATOM 1651 C CA . SER A 1 212 ? -34.755 3.715 51.911 1.00 94.62 212 SER A CA 1
ATOM 1652 C C . SER A 1 212 ? -35.640 2.619 52.515 1.00 94.62 212 SER A C 1
ATOM 1654 O O . SER A 1 212 ? -36.056 2.690 53.675 1.00 94.62 212 SER A O 1
ATOM 1656 N N . ARG A 1 213 ? -35.897 1.552 51.746 1.00 95.06 213 ARG A N 1
ATOM 1657 C CA . ARG A 1 213 ? -36.680 0.400 52.217 1.00 95.06 213 ARG A CA 1
ATOM 1658 C C . ARG A 1 213 ? -35.971 -0.334 53.353 1.00 95.06 213 ARG A C 1
ATOM 1660 O O . ARG A 1 213 ? -36.622 -0.692 54.329 1.00 95.06 213 ARG A O 1
ATOM 1667 N N . ILE A 1 214 ? -34.657 -0.537 53.243 1.00 94.00 214 ILE A N 1
ATOM 1668 C CA . ILE A 1 214 ? -33.845 -1.150 54.304 1.00 94.00 214 ILE A CA 1
ATOM 1669 C C . ILE A 1 214 ? -33.852 -0.274 55.560 1.00 94.00 214 ILE A C 1
ATOM 1671 O O . ILE A 1 214 ? -34.049 -0.798 56.652 1.00 94.00 214 ILE A O 1
ATOM 1675 N N . GLU A 1 215 ? -33.698 1.044 55.416 1.00 91.50 215 GLU A N 1
ATOM 1676 C CA . GLU A 1 215 ? -33.755 1.994 56.534 1.00 91.50 215 GLU A CA 1
ATOM 1677 C C . GLU A 1 215 ? -35.106 1.914 57.264 1.00 91.50 215 GLU A C 1
ATOM 1679 O O . GLU A 1 215 ? -35.143 1.705 58.475 1.00 91.50 215 GLU A O 1
ATOM 1684 N N . SER A 1 216 ? -36.212 1.932 56.515 1.00 92.88 216 SER A N 1
ATOM 1685 C CA . SER A 1 216 ? -37.574 1.816 57.060 1.00 92.88 216 SER A CA 1
ATOM 1686 C C . SER A 1 216 ? -37.821 0.486 57.786 1.00 92.88 216 SER A C 1
ATOM 1688 O O . SER A 1 216 ? -38.449 0.452 58.850 1.00 92.88 216 SER A O 1
ATOM 1690 N N . ILE A 1 217 ? -37.325 -0.623 57.224 1.00 94.94 217 ILE A N 1
ATOM 1691 C CA . ILE A 1 217 ? -37.391 -1.943 57.864 1.00 94.94 217 ILE A CA 1
ATOM 1692 C C . ILE A 1 217 ? -36.582 -1.931 59.159 1.00 94.94 217 ILE A C 1
ATOM 1694 O O . ILE A 1 217 ? -37.085 -2.387 60.180 1.00 94.94 217 ILE A O 1
ATOM 1698 N N . SER A 1 218 ? -35.374 -1.368 59.142 1.00 95.25 218 SER A N 1
ATOM 1699 C CA . SER A 1 218 ? -34.508 -1.269 60.319 1.00 95.25 218 SER A CA 1
ATOM 1700 C C . SER A 1 218 ? -35.186 -0.484 61.450 1.00 95.25 218 SER A C 1
ATOM 1702 O O . SER A 1 218 ? -35.254 -0.957 62.582 1.00 95.25 218 SER A O 1
ATOM 1704 N N . THR A 1 219 ? -35.813 0.657 61.141 1.00 93.94 219 THR A N 1
ATOM 1705 C CA . THR A 1 219 ? -36.611 1.425 62.114 1.00 93.94 219 THR A CA 1
ATOM 1706 C C . THR A 1 219 ? -37.780 0.615 62.677 1.00 93.94 219 THR A C 1
ATOM 1708 O O . THR A 1 219 ? -38.046 0.665 63.879 1.00 93.94 219 THR A O 1
ATOM 1711 N N . SER A 1 220 ? -38.473 -0.149 61.831 1.00 95.12 220 SER A N 1
ATOM 1712 C CA . SER A 1 220 ? -39.609 -0.978 62.253 1.00 95.12 220 SER A CA 1
ATOM 1713 C C . SER A 1 220 ? -39.168 -2.140 63.145 1.00 95.12 220 SER A C 1
ATOM 1715 O O . SER A 1 220 ? -39.817 -2.421 64.148 1.00 95.12 220 SER A O 1
ATOM 1717 N N . VAL A 1 221 ? -38.046 -2.788 62.815 1.00 95.62 221 VAL A N 1
ATOM 1718 C CA . VAL A 1 221 ? -37.450 -3.860 63.624 1.00 95.62 221 VAL A CA 1
ATOM 1719 C C . VAL A 1 221 ? -37.053 -3.331 64.995 1.00 95.62 221 VAL A C 1
ATOM 1721 O O . VAL A 1 221 ? -37.481 -3.908 65.988 1.00 95.62 221 VAL A O 1
ATOM 1724 N N . ASN A 1 222 ? -36.347 -2.201 65.059 1.00 94.75 222 ASN A N 1
ATOM 1725 C CA . ASN A 1 222 ? -35.960 -1.587 66.332 1.00 94.75 222 ASN A CA 1
ATOM 1726 C C . ASN A 1 222 ? -37.190 -1.210 67.177 1.00 94.75 222 ASN A C 1
ATOM 1728 O O . ASN A 1 222 ? -37.200 -1.397 68.388 1.00 94.75 222 ASN A O 1
ATOM 1732 N N . SER A 1 223 ? -38.257 -0.717 66.538 1.00 94.81 223 SER A N 1
ATOM 1733 C CA . SER A 1 223 ? -39.508 -0.380 67.234 1.00 94.81 223 SER A CA 1
ATOM 1734 C C . SER A 1 223 ? -40.200 -1.624 67.800 1.00 94.81 223 SER A C 1
ATOM 1736 O O . SER A 1 223 ? -40.680 -1.613 68.932 1.00 94.81 223 SER A O 1
ATOM 1738 N N . ASN A 1 224 ? -40.233 -2.711 67.025 1.00 94.38 224 ASN A N 1
ATOM 1739 C CA . ASN A 1 224 ? -40.773 -3.990 67.475 1.00 94.38 224 ASN A CA 1
ATOM 1740 C C . ASN A 1 224 ? -39.926 -4.598 68.598 1.00 94.38 224 ASN A C 1
ATOM 1742 O O . ASN A 1 224 ? -40.487 -5.168 69.528 1.00 94.38 224 ASN A O 1
ATOM 1746 N N . GLU A 1 225 ? -38.601 -4.467 68.531 1.00 96.38 225 GLU A N 1
ATOM 1747 C CA . GLU A 1 225 ? -37.683 -4.907 69.583 1.00 96.38 225 GLU A CA 1
ATOM 1748 C C . GLU A 1 225 ? -37.994 -4.204 70.910 1.00 96.38 225 GLU A C 1
ATOM 1750 O O . GLU A 1 225 ? -38.221 -4.881 71.912 1.00 96.38 225 GLU A O 1
ATOM 1755 N N . SER A 1 226 ? -38.142 -2.874 70.899 1.00 94.25 226 SER A N 1
ATOM 1756 C CA . SER A 1 226 ? -38.560 -2.120 72.090 1.00 94.25 226 SER A CA 1
ATOM 1757 C C . SER A 1 226 ? -39.938 -2.550 72.608 1.00 94.25 226 SER A C 1
ATOM 1759 O O . SER A 1 226 ? -40.105 -2.768 73.804 1.00 94.25 226 SER A O 1
ATOM 1761 N N . ALA A 1 227 ? -40.923 -2.749 71.725 1.00 94.31 227 ALA A N 1
ATOM 1762 C CA . ALA A 1 227 ? -42.258 -3.195 72.137 1.00 94.31 227 ALA A CA 1
ATOM 1763 C C . ALA A 1 227 ? -42.254 -4.606 72.760 1.00 94.31 227 ALA A C 1
ATOM 1765 O O . ALA A 1 227 ? -43.034 -4.898 73.669 1.00 94.31 227 ALA A O 1
ATOM 1766 N N . ILE A 1 228 ? -41.386 -5.501 72.280 1.00 94.62 228 ILE A N 1
ATOM 1767 C CA . ILE A 1 228 ? -41.197 -6.833 72.867 1.00 94.62 228 ILE A CA 1
ATOM 1768 C C . ILE A 1 228 ? -40.558 -6.718 74.255 1.00 94.62 228 ILE A C 1
ATOM 1770 O O . ILE A 1 228 ? -40.994 -7.413 75.173 1.00 94.62 228 ILE A O 1
ATOM 1774 N N . GLU A 1 229 ? -39.570 -5.840 74.430 1.00 95.38 229 GLU A N 1
ATOM 1775 C CA . GLU A 1 229 ? -38.931 -5.584 75.727 1.00 95.38 229 GLU A CA 1
ATOM 1776 C C . GLU A 1 229 ? -39.931 -5.041 76.766 1.00 95.38 229 GLU A C 1
ATOM 1778 O O . GLU A 1 229 ? -39.982 -5.523 77.906 1.00 95.38 229 GLU A O 1
ATOM 1783 N N . ASP A 1 230 ? -40.803 -4.119 76.351 1.00 94.06 230 ASP A N 1
ATOM 1784 C CA . ASP A 1 230 ? -41.894 -3.597 77.179 1.00 94.06 230 ASP A CA 1
ATOM 1785 C C . ASP A 1 230 ? -42.886 -4.705 77.568 1.00 94.06 230 ASP A C 1
ATOM 1787 O O . ASP A 1 230 ? -43.180 -4.901 78.752 1.00 94.06 230 ASP A O 1
ATOM 1791 N N . ASN A 1 231 ? -43.345 -5.505 76.599 1.00 93.94 231 ASN A N 1
ATOM 1792 C CA . ASN A 1 231 ? -44.240 -6.636 76.860 1.00 93.94 231 ASN A CA 1
ATOM 1793 C C . ASN A 1 231 ? -43.607 -7.668 77.806 1.00 93.94 231 ASN A C 1
ATOM 1795 O O . ASN A 1 231 ? -44.282 -8.200 78.689 1.00 93.94 231 ASN A O 1
ATOM 1799 N N . GLN A 1 232 ? -42.309 -7.947 77.663 1.00 94.62 232 GLN A N 1
ATOM 1800 C CA . GLN A 1 232 ? -41.579 -8.855 78.548 1.00 94.62 232 GLN A CA 1
ATOM 1801 C C . GLN A 1 232 ? -41.528 -8.316 79.986 1.00 94.62 232 GLN A C 1
ATOM 1803 O O . GLN A 1 232 ? -41.683 -9.071 80.957 1.00 94.62 232 GLN A O 1
ATOM 1808 N N . THR A 1 233 ? -41.356 -7.002 80.127 1.00 93.69 233 THR A N 1
ATOM 1809 C CA . THR A 1 233 ? -41.410 -6.303 81.413 1.00 93.69 233 THR A CA 1
ATOM 1810 C C . THR A 1 233 ? -42.802 -6.407 82.039 1.00 93.69 233 THR A C 1
ATOM 1812 O O . THR A 1 233 ? -42.924 -6.756 83.217 1.00 93.69 233 THR A O 1
ATOM 1815 N N . ASP A 1 234 ? -43.862 -6.179 81.268 1.00 92.88 234 ASP A N 1
ATOM 1816 C CA . ASP A 1 234 ? -45.239 -6.248 81.764 1.00 92.88 234 ASP A CA 1
ATOM 1817 C C . ASP A 1 234 ? -45.677 -7.674 82.113 1.00 92.88 234 ASP A C 1
ATOM 1819 O O . ASP A 1 234 ? -46.276 -7.886 83.168 1.00 92.88 234 ASP A O 1
ATOM 1823 N N . ILE A 1 235 ? -45.287 -8.680 81.325 1.00 91.81 235 ILE A N 1
ATOM 1824 C CA . ILE A 1 235 ? -45.474 -10.097 81.676 1.00 91.81 235 ILE A CA 1
ATOM 1825 C C . ILE A 1 235 ? -44.779 -10.417 83.003 1.00 91.81 235 ILE A C 1
ATOM 1827 O O . ILE A 1 235 ? -45.326 -11.144 83.833 1.00 91.81 235 ILE A O 1
ATOM 1831 N N . THR A 1 236 ? -43.582 -9.873 83.233 1.00 90.94 236 THR A N 1
ATOM 1832 C CA . THR A 1 236 ? -42.856 -10.072 84.493 1.00 90.94 236 THR A CA 1
ATOM 1833 C C . THR A 1 236 ? -43.611 -9.457 85.675 1.00 90.94 236 THR A C 1
ATOM 1835 O O . THR A 1 236 ? -43.751 -10.115 86.707 1.00 90.94 236 THR A O 1
ATOM 1838 N N . LYS A 1 237 ? -44.164 -8.245 85.523 1.00 90.62 237 LYS A N 1
ATOM 1839 C CA . LYS A 1 237 ? -45.022 -7.616 86.545 1.00 90.62 237 LYS A CA 1
ATOM 1840 C C . LYS A 1 237 ? -46.294 -8.424 86.800 1.00 90.62 237 LYS A C 1
ATOM 1842 O O . LYS A 1 237 ? -46.622 -8.665 87.956 1.00 90.62 237 LYS A O 1
ATOM 1847 N N . LEU A 1 238 ? -46.984 -8.882 85.754 1.00 87.81 238 LEU A N 1
ATOM 1848 C CA . LEU A 1 238 ? -48.190 -9.707 85.881 1.00 87.81 238 LEU A CA 1
ATOM 1849 C C . LEU A 1 238 ? -47.897 -11.032 86.590 1.00 87.81 238 LEU A C 1
ATOM 1851 O O . LEU A 1 238 ? -48.657 -11.433 87.461 1.00 87.81 238 LEU A O 1
ATOM 1855 N N . LYS A 1 239 ? -46.772 -11.693 86.285 1.00 83.06 239 LYS A N 1
ATOM 1856 C CA . LYS A 1 239 ? -46.335 -12.898 87.013 1.00 83.06 239 LYS A CA 1
ATOM 1857 C C . LYS A 1 239 ? -46.114 -12.621 88.499 1.00 83.06 239 LYS A C 1
ATOM 1859 O O . LYS A 1 239 ? -46.490 -13.446 89.325 1.00 83.06 239 LYS A O 1
ATOM 1864 N N . GLN A 1 240 ? -45.523 -11.474 88.841 1.00 82.31 240 GLN A N 1
ATOM 1865 C CA . GLN A 1 240 ? -45.368 -11.060 90.237 1.00 82.31 240 GLN A CA 1
ATOM 1866 C C . GLN A 1 240 ? -46.724 -10.791 90.894 1.00 82.31 240 GLN A C 1
ATOM 1868 O O . GLN A 1 240 ? -46.944 -11.289 91.989 1.00 82.31 240 GLN A O 1
ATOM 1873 N N . GLN A 1 241 ? -47.632 -10.081 90.215 1.00 79.44 241 GLN A N 1
ATOM 1874 C CA . GLN A 1 241 ? -48.985 -9.799 90.703 1.00 79.44 241 GLN A CA 1
ATOM 1875 C C . GLN A 1 241 ? -49.794 -11.077 90.928 1.00 79.44 241 GLN A C 1
ATOM 1877 O O . GLN A 1 241 ? -50.298 -11.278 92.020 1.00 79.44 241 GLN A O 1
ATOM 1882 N N . VAL A 1 242 ? -49.835 -11.997 89.961 1.00 71.06 242 VAL A N 1
ATOM 1883 C CA . VAL A 1 242 ? -50.509 -13.299 90.113 1.00 71.06 242 VAL A CA 1
ATOM 1884 C C . VAL A 1 242 ? -49.883 -14.132 91.238 1.00 71.06 242 VAL A C 1
ATOM 1886 O O . VAL A 1 242 ? -50.599 -14.827 91.951 1.00 71.06 242 VAL A O 1
ATOM 1889 N N . GLY A 1 243 ? -48.562 -14.054 91.428 1.00 65.19 243 GLY A N 1
ATOM 1890 C CA . GLY A 1 243 ? -47.879 -14.702 92.551 1.00 65.19 243 GLY A CA 1
ATOM 1891 C C . GLY A 1 243 ? -48.109 -14.025 93.910 1.00 65.19 243 GLY A C 1
ATOM 1892 O O . GLY A 1 243 ? -47.973 -14.684 94.939 1.00 65.19 243 GLY A O 1
ATOM 1893 N N . SER A 1 244 ? -48.440 -12.729 93.932 1.00 61.38 244 SER A N 1
ATOM 1894 C CA . SER A 1 244 ? -48.690 -11.949 95.152 1.00 61.38 244 SER A CA 1
ATOM 1895 C C . SER A 1 244 ? -50.168 -11.818 95.520 1.00 61.38 244 SER A C 1
ATOM 1897 O O . SER A 1 244 ? -50.480 -11.594 96.687 1.00 61.38 244 SER A O 1
ATOM 1899 N N . ASP A 1 245 ? -51.069 -11.946 94.549 1.00 57.31 245 ASP A N 1
ATOM 1900 C CA . ASP A 1 245 ? -52.510 -11.930 94.756 1.00 57.31 245 ASP A CA 1
ATOM 1901 C C . ASP A 1 245 ? -52.938 -13.256 95.407 1.00 57.31 245 ASP A C 1
ATOM 1903 O O . ASP A 1 245 ? -52.494 -14.338 95.019 1.00 57.31 245 ASP A O 1
ATOM 1907 N N . GLU A 1 246 ? -53.850 -13.187 96.382 1.00 54.31 246 GLU A N 1
ATOM 1908 C CA . GLU A 1 246 ? -54.402 -14.320 97.157 1.00 54.31 246 GLU A CA 1
ATOM 1909 C C . GLU A 1 246 ? -55.055 -15.439 96.306 1.00 54.31 246 GLU A C 1
ATOM 1911 O O . GLU A 1 246 ? -55.552 -16.427 96.841 1.00 54.31 246 GLU A O 1
ATOM 1916 N N . LEU A 1 247 ? -55.082 -15.312 94.979 1.00 53.69 247 LEU A N 1
ATOM 1917 C CA . LEU A 1 247 ? -55.500 -16.369 94.055 1.00 53.69 247 LEU A CA 1
ATOM 1918 C C . LEU A 1 247 ? -54.373 -17.348 93.691 1.00 53.69 247 LEU A C 1
ATOM 1920 O O . LEU A 1 247 ? -54.677 -18.491 93.357 1.00 53.69 247 LEU A O 1
ATOM 1924 N N . GLY A 1 248 ? -53.106 -16.921 93.737 1.00 53.25 248 GLY A N 1
ATOM 1925 C CA . GLY A 1 248 ? -51.945 -17.743 93.375 1.00 53.25 248 GLY A CA 1
ATOM 1926 C C . GLY A 1 248 ? -51.101 -18.214 94.560 1.00 53.25 248 GLY A C 1
ATOM 1927 O O . GLY A 1 248 ? -50.274 -19.111 94.399 1.00 53.25 248 GLY A O 1
ATOM 1928 N N . SER A 1 249 ? -51.297 -17.646 95.752 1.00 54.31 249 SER A N 1
ATOM 1929 C CA . SER A 1 249 ? -50.602 -18.108 96.951 1.00 54.31 249 SER A CA 1
ATOM 1930 C C . SER A 1 249 ? -51.294 -19.342 97.539 1.00 54.31 249 SER A C 1
ATOM 1932 O O . SER A 1 249 ? -52.514 -19.380 97.709 1.00 54.31 249 SER A O 1
ATOM 1934 N N . GLU A 1 250 ? -50.502 -20.357 97.892 1.00 55.38 250 GLU A N 1
ATOM 1935 C CA . GLU A 1 250 ? -50.957 -21.552 98.623 1.00 55.38 250 GLU A CA 1
ATOM 1936 C C . GLU A 1 250 ? -51.746 -21.154 99.888 1.00 55.38 250 GLU A C 1
ATOM 1938 O O . GLU A 1 250 ? -52.753 -21.767 100.227 1.00 55.38 250 GLU A O 1
ATOM 1943 N N . THR A 1 251 ? -51.380 -20.020 100.492 1.00 58.28 251 THR A N 1
ATOM 1944 C CA . THR A 1 251 ? -52.053 -19.392 101.633 1.00 58.28 251 THR A CA 1
ATOM 1945 C C . THR A 1 251 ? -53.431 -18.800 101.323 1.00 58.28 251 THR A C 1
ATOM 1947 O O . THR A 1 251 ? -54.309 -18.851 102.183 1.00 58.28 251 THR A O 1
ATOM 1950 N N . GLY A 1 252 ? -53.666 -18.245 100.132 1.00 58.56 252 GLY A N 1
ATOM 1951 C CA . GLY A 1 252 ? -54.969 -17.696 99.745 1.00 58.56 252 GLY A CA 1
ATOM 1952 C C . GLY A 1 252 ? -55.973 -18.776 99.326 1.00 58.56 252 GLY A C 1
ATOM 1953 O O . GLY A 1 252 ? -57.150 -18.722 99.704 1.00 58.56 252 GLY A O 1
ATOM 1954 N N . LEU A 1 253 ? -55.489 -19.832 98.662 1.00 59.69 253 LEU A N 1
ATOM 1955 C CA . LEU A 1 253 ? -56.251 -21.066 98.441 1.00 59.69 253 LEU A CA 1
ATOM 1956 C C . LEU A 1 253 ? -56.543 -21.792 99.765 1.00 59.69 253 LEU A C 1
ATOM 1958 O O . LEU A 1 253 ? -57.683 -22.212 99.974 1.00 59.69 253 LEU A O 1
ATOM 1962 N N . GLU A 1 254 ? -55.587 -21.869 100.697 1.00 60.53 254 GLU A N 1
ATOM 1963 C CA . GLU A 1 254 ? -55.812 -22.399 102.052 1.00 60.53 254 GLU A CA 1
ATOM 1964 C C . GLU A 1 254 ? -56.839 -21.578 102.838 1.00 60.53 254 GLU A C 1
ATOM 1966 O O . GLU A 1 254 ? -57.675 -22.158 103.530 1.00 60.53 254 GLU A O 1
ATOM 1971 N N . LEU A 1 255 ? -56.818 -20.242 102.748 1.00 63.03 255 LEU A N 1
ATOM 1972 C CA . LEU A 1 255 ? -57.792 -19.399 103.447 1.00 63.03 255 LEU A CA 1
ATOM 1973 C C . LEU A 1 255 ? -59.207 -19.600 102.901 1.00 63.03 255 LEU A C 1
ATOM 1975 O O . LEU A 1 255 ? -60.145 -19.734 103.683 1.00 63.03 255 LEU A O 1
ATOM 1979 N N . ARG A 1 256 ? -59.380 -19.658 101.576 1.00 60.38 256 ARG A N 1
ATOM 1980 C CA . ARG A 1 256 ? -60.686 -19.941 100.958 1.00 60.38 256 ARG A CA 1
ATOM 1981 C C . ARG A 1 256 ? -61.173 -21.353 101.254 1.00 60.38 256 ARG A C 1
ATOM 1983 O O . ARG A 1 256 ? -62.361 -21.523 101.513 1.00 60.38 256 ARG A O 1
ATOM 1990 N N . THR A 1 257 ? -60.269 -22.330 101.263 1.00 65.81 257 THR A N 1
ATOM 1991 C CA . THR A 1 257 ? -60.576 -23.714 101.649 1.00 65.81 257 THR A CA 1
ATOM 1992 C C . THR A 1 257 ? -61.021 -23.766 103.107 1.00 65.81 257 THR A C 1
ATOM 1994 O O . THR A 1 257 ? -62.100 -24.275 103.378 1.00 65.81 257 THR A O 1
ATOM 1997 N N . LYS A 1 258 ? -60.311 -23.101 104.028 1.00 66.44 258 LYS A N 1
ATOM 1998 C CA . LYS A 1 258 ? -60.716 -22.990 105.440 1.00 66.44 258 LYS A CA 1
ATOM 1999 C C . LYS A 1 258 ? -62.029 -22.239 105.636 1.00 66.44 258 LYS A C 1
ATOM 2001 O O . LYS A 1 258 ? -62.824 -22.627 106.485 1.00 66.44 258 LYS A O 1
ATOM 2006 N N . VAL A 1 259 ? -62.287 -21.170 104.881 1.00 72.62 259 VAL A N 1
ATOM 2007 C CA . VAL A 1 259 ? -63.565 -20.438 104.939 1.00 72.62 259 VAL A CA 1
ATOM 2008 C C . VAL A 1 259 ? -64.712 -21.315 104.431 1.00 72.62 259 VAL A C 1
ATOM 2010 O O . VAL A 1 259 ? -65.761 -21.347 105.067 1.00 72.62 259 VAL A O 1
ATOM 2013 N N . LEU A 1 260 ? -64.512 -22.071 103.347 1.00 70.62 260 LEU A N 1
ATOM 2014 C CA . LEU A 1 260 ? -65.487 -23.046 102.847 1.00 70.62 260 LEU A CA 1
ATOM 2015 C C . LEU A 1 260 ? -65.702 -24.201 103.831 1.00 70.62 260 LEU A C 1
ATOM 2017 O O . LEU A 1 260 ? -66.846 -24.558 104.081 1.00 70.62 260 LEU A O 1
ATOM 2021 N N . GLU A 1 261 ? -64.644 -24.744 104.430 1.00 67.81 261 GLU A N 1
ATOM 2022 C CA . GLU A 1 261 ? -64.722 -25.772 105.477 1.00 67.81 261 GLU A CA 1
ATOM 2023 C C . GLU A 1 261 ? -65.491 -25.259 106.700 1.00 67.81 261 GLU A C 1
ATOM 2025 O O . GLU A 1 261 ? -66.401 -25.929 107.180 1.00 67.81 261 GLU A O 1
ATOM 2030 N N . THR A 1 262 ? -65.216 -24.030 107.145 1.00 70.19 262 THR A N 1
ATOM 2031 C CA . THR A 1 262 ? -65.919 -23.391 108.271 1.00 70.19 262 THR A CA 1
ATOM 2032 C C . THR A 1 262 ? -67.391 -23.111 107.937 1.00 70.19 262 THR A C 1
ATOM 2034 O O . THR A 1 262 ? -68.267 -23.247 108.795 1.00 70.19 262 THR A O 1
ATOM 2037 N N . GLU A 1 263 ? -67.702 -22.738 106.693 1.00 63.88 263 GLU A N 1
ATOM 2038 C CA . GLU A 1 263 ? -69.079 -22.502 106.246 1.00 63.88 263 GLU A CA 1
ATOM 2039 C C . GLU A 1 263 ? -69.849 -23.823 106.067 1.00 63.88 263 GLU A C 1
ATOM 2041 O O . GLU A 1 263 ? -71.023 -23.907 106.429 1.00 63.88 263 GLU A O 1
ATOM 2046 N N . ILE A 1 264 ? -69.186 -24.891 105.607 1.00 65.06 264 ILE A N 1
ATOM 2047 C CA . ILE A 1 264 ? -69.718 -26.263 105.592 1.00 65.06 264 ILE A CA 1
ATOM 2048 C C . ILE A 1 264 ? -69.986 -26.745 107.024 1.00 65.06 264 ILE A C 1
ATOM 2050 O O . ILE A 1 264 ? -71.065 -27.270 107.296 1.00 65.06 264 ILE A O 1
ATOM 2054 N N . GLU A 1 265 ? -69.077 -26.501 107.970 1.00 61.59 265 GLU A N 1
ATOM 2055 C CA . GLU A 1 265 ? -69.290 -26.799 109.392 1.00 61.59 265 GLU A CA 1
ATOM 2056 C C . GLU A 1 265 ? -70.454 -25.992 109.992 1.00 61.59 265 GLU A C 1
ATOM 2058 O O . GLU A 1 265 ? -71.260 -26.537 110.752 1.00 61.59 265 GLU A O 1
ATOM 2063 N N . ARG A 1 266 ? -70.627 -24.717 109.609 1.00 61.00 266 ARG A N 1
ATOM 2064 C CA . ARG A 1 266 ? -71.814 -23.920 109.977 1.00 61.00 266 ARG A CA 1
ATOM 2065 C C . ARG A 1 266 ? -73.100 -24.482 109.380 1.00 61.00 266 ARG A C 1
ATOM 2067 O O . ARG A 1 266 ? -74.107 -24.545 110.086 1.00 61.00 266 ARG A O 1
ATOM 2074 N N . MET A 1 267 ? -73.088 -24.907 108.119 1.00 55.31 267 MET A N 1
ATOM 2075 C CA . MET A 1 267 ? -74.252 -25.521 107.471 1.00 55.31 267 MET A CA 1
ATOM 2076 C C . MET A 1 267 ? -74.622 -26.868 108.115 1.00 55.31 267 MET A C 1
ATOM 2078 O O . MET A 1 267 ? -75.807 -27.156 108.286 1.00 55.31 267 MET A O 1
ATOM 2082 N N . LEU A 1 268 ? -73.635 -27.646 108.567 1.00 51.91 268 LEU A N 1
ATOM 2083 C CA . LEU A 1 268 ? -73.837 -28.893 109.319 1.00 51.91 268 LEU A CA 1
ATOM 2084 C C . LEU A 1 268 ? -74.292 -28.660 110.775 1.00 51.91 268 LEU A C 1
ATOM 2086 O O . LEU A 1 268 ? -74.961 -29.512 111.358 1.00 51.91 268 LEU A O 1
ATOM 2090 N N . SER A 1 269 ? -73.972 -27.505 111.361 1.00 49.06 269 SER A N 1
ATOM 2091 C CA . SER A 1 269 ? -74.358 -27.108 112.725 1.00 49.06 269 SER A CA 1
ATOM 2092 C C . SER A 1 269 ? -75.823 -26.647 112.838 1.00 49.06 269 SER A C 1
ATOM 2094 O O . SER A 1 269 ? -76.478 -26.902 113.851 1.00 49.06 269 SER A O 1
ATOM 2096 N N . TYR A 1 270 ? -76.378 -26.022 111.793 1.00 48.12 270 TYR A N 1
ATOM 2097 C CA . TYR A 1 270 ? -77.744 -25.473 111.815 1.00 48.12 270 TYR A CA 1
ATOM 2098 C C . TYR A 1 270 ? -78.831 -26.391 111.228 1.00 48.12 270 TYR A C 1
ATOM 2100 O O . TYR A 1 270 ? -80.017 -26.150 111.457 1.00 48.12 270 TYR A O 1
ATOM 2108 N N . GLY A 1 271 ? -78.466 -27.468 110.530 1.00 45.25 271 GLY A N 1
ATOM 2109 C CA . GLY A 1 271 ? -79.400 -28.485 110.045 1.00 45.25 271 GLY A CA 1
ATOM 2110 C C . GLY A 1 271 ? -79.122 -29.826 110.708 1.00 45.25 271 GLY A C 1
ATOM 2111 O O . GLY A 1 271 ? -78.170 -30.502 110.340 1.00 45.25 271 GLY A O 1
ATOM 2112 N N . GLY A 1 272 ? -79.952 -30.227 111.675 1.00 40.59 272 GLY A N 1
ATOM 2113 C CA . GLY A 1 272 ? -79.847 -31.501 112.393 1.00 40.59 272 GLY A CA 1
ATOM 2114 C C . GLY A 1 272 ? -80.051 -32.739 111.512 1.00 40.59 272 GLY A C 1
ATOM 2115 O O . GLY A 1 272 ? -81.049 -33.440 111.649 1.00 40.59 272 GLY A O 1
ATOM 2116 N N . ILE A 1 273 ? -79.085 -33.041 110.645 1.00 41.06 273 ILE A N 1
ATOM 2117 C CA . ILE A 1 273 ? -78.983 -34.289 109.893 1.00 41.06 273 ILE A CA 1
ATOM 2118 C C . ILE A 1 273 ? -77.620 -34.899 110.213 1.00 41.06 273 ILE A C 1
ATOM 2120 O O . ILE A 1 273 ? -76.589 -34.552 109.646 1.00 41.06 273 ILE A O 1
ATOM 2124 N N . ARG A 1 274 ? -77.626 -35.845 111.155 1.00 36.91 274 ARG A N 1
ATOM 2125 C CA . ARG A 1 274 ? -76.508 -36.765 111.364 1.00 36.91 274 ARG A CA 1
ATOM 2126 C C . ARG A 1 274 ? -76.543 -37.813 110.256 1.00 36.91 274 ARG A C 1
ATOM 2128 O O . ARG A 1 274 ? -77.273 -38.793 110.374 1.00 36.91 274 ARG A O 1
ATOM 2135 N N . LEU A 1 275 ? -75.740 -37.636 109.211 1.00 36.53 275 LEU A N 1
ATOM 2136 C CA . LEU A 1 275 ? -75.345 -38.750 108.353 1.00 36.53 275 LEU A CA 1
ATOM 2137 C C . LEU A 1 275 ? -74.102 -39.398 108.959 1.00 36.53 275 LEU A C 1
ATOM 2139 O O . LEU A 1 275 ? -72.978 -38.929 108.822 1.00 36.53 275 LEU A O 1
ATOM 2143 N N . SER A 1 276 ? -74.353 -40.478 109.694 1.00 37.25 276 SER A N 1
ATOM 2144 C CA . SER A 1 276 ? -73.343 -41.465 110.042 1.00 37.25 276 SER A CA 1
ATOM 2145 C C . SER A 1 276 ? -73.021 -42.268 108.786 1.00 37.25 276 SER A C 1
ATOM 2147 O O . SER A 1 276 ? -73.891 -42.957 108.260 1.00 37.25 276 SER A O 1
ATOM 2149 N N . VAL A 1 277 ? -71.774 -42.198 108.330 1.00 32.09 277 VAL A N 1
ATOM 2150 C CA . VAL A 1 277 ? -71.196 -43.220 107.457 1.00 32.09 277 VAL A CA 1
ATOM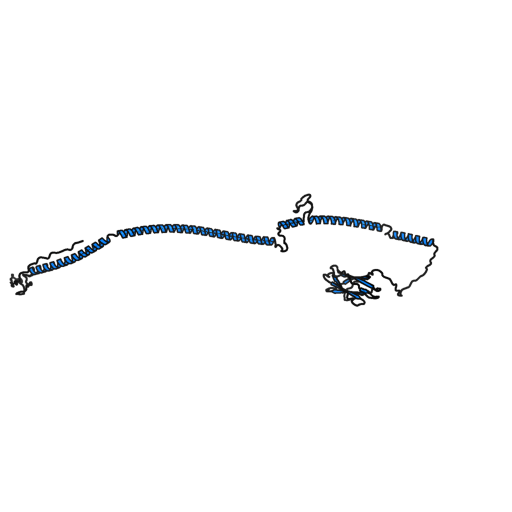 2151 C C . VAL A 1 277 ? -69.895 -43.674 108.103 1.00 32.09 277 VAL A C 1
ATOM 2153 O O . VAL A 1 277 ? -68.827 -43.120 107.875 1.00 32.09 277 VAL A O 1
ATOM 2156 N N . ASN A 1 278 ? -70.018 -44.681 108.965 1.00 32.28 278 ASN A N 1
ATOM 2157 C CA . ASN A 1 278 ? -68.937 -45.623 109.209 1.00 32.28 278 ASN A CA 1
ATOM 2158 C C . ASN A 1 278 ? -69.087 -46.731 108.168 1.00 32.28 278 ASN A C 1
ATOM 2160 O O . ASN A 1 278 ? -70.102 -47.423 108.178 1.00 32.28 278 ASN A O 1
ATOM 2164 N N . ASN A 1 279 ? -68.082 -46.921 107.317 1.00 30.92 279 ASN A N 1
ATOM 2165 C CA . ASN A 1 279 ? -67.663 -48.264 106.932 1.00 30.92 279 ASN A CA 1
ATOM 2166 C C . ASN A 1 279 ? -66.244 -48.260 106.358 1.00 30.92 279 ASN A C 1
ATOM 2168 O O . ASN A 1 279 ? -65.934 -47.599 105.371 1.00 30.92 279 ASN A O 1
ATOM 2172 N N . SER A 1 280 ? -65.407 -49.038 107.037 1.00 31.50 280 SER A N 1
ATOM 2173 C CA . SER A 1 280 ? -64.161 -49.654 106.598 1.00 31.50 280 SER A CA 1
ATOM 2174 C C . SER A 1 280 ? -64.268 -50.243 105.186 1.00 31.50 280 SER A C 1
ATOM 2176 O O . SER A 1 280 ? -65.338 -50.733 104.851 1.00 31.50 280 SER A O 1
ATOM 2178 N N . GLN A 1 281 ? -63.167 -50.298 104.421 1.00 29.47 281 GLN A N 1
ATOM 2179 C CA . GLN A 1 281 ? -62.634 -51.570 103.897 1.00 29.47 281 GLN A CA 1
ATOM 2180 C C . GLN A 1 281 ? -61.301 -51.363 103.151 1.00 29.47 281 GLN A C 1
ATOM 2182 O O . GLN A 1 281 ? -61.241 -50.889 102.021 1.00 29.47 281 GLN A O 1
ATOM 2187 N N . THR A 1 282 ? -60.221 -51.799 103.789 1.00 36.78 282 THR A N 1
ATOM 2188 C CA . THR A 1 282 ? -59.019 -52.317 103.134 1.00 36.78 282 THR A CA 1
ATOM 2189 C C . THR A 1 282 ? -59.393 -53.602 102.381 1.00 36.78 282 THR A C 1
ATOM 2191 O O . THR A 1 282 ? -60.072 -54.445 102.965 1.00 36.78 282 THR A O 1
ATOM 2194 N N . ALA A 1 283 ? -58.875 -53.765 101.156 1.00 33.06 283 ALA A N 1
ATOM 2195 C CA . ALA A 1 283 ? -58.927 -54.939 100.262 1.00 33.06 283 ALA A CA 1
ATOM 2196 C C . ALA A 1 283 ? -60.006 -54.940 99.163 1.00 33.06 283 ALA A C 1
ATOM 2198 O O . ALA A 1 283 ? -61.089 -55.466 99.381 1.00 33.06 283 ALA A O 1
ATOM 2199 N N . ILE A 1 284 ? -59.625 -54.491 97.954 1.00 31.33 284 ILE A N 1
ATOM 2200 C CA . ILE A 1 284 ? -59.983 -55.121 96.665 1.00 31.33 284 ILE A CA 1
ATOM 2201 C C . ILE A 1 284 ? -58.780 -54.966 95.711 1.00 31.33 284 ILE A C 1
ATOM 2203 O O . ILE A 1 284 ? -58.671 -54.006 94.958 1.00 31.33 284 ILE A O 1
ATOM 2207 N N . ASN A 1 285 ? -57.850 -55.922 95.780 1.00 34.84 285 ASN A N 1
ATOM 2208 C CA . ASN A 1 285 ? -57.112 -56.393 94.608 1.00 34.84 285 ASN A CA 1
ATOM 2209 C C . ASN A 1 285 ? -57.921 -57.578 94.054 1.00 34.84 285 ASN A C 1
ATOM 2211 O O . ASN A 1 285 ? -58.396 -58.389 94.844 1.00 34.84 285 ASN A O 1
ATOM 2215 N N . GLN A 1 286 ? -58.014 -57.693 92.726 1.00 36.00 286 GLN A N 1
ATOM 2216 C CA . GLN A 1 286 ? -58.658 -58.782 91.967 1.00 36.00 286 GLN A CA 1
ATOM 2217 C C . GLN A 1 286 ? -60.196 -58.860 92.016 1.00 36.00 286 GLN A C 1
ATOM 2219 O O . GLN A 1 286 ? -60.774 -59.650 92.753 1.00 36.00 286 GLN A O 1
ATOM 2224 N N . ALA A 1 287 ? -60.849 -58.125 91.115 1.00 26.09 287 ALA A N 1
ATOM 2225 C CA . ALA A 1 287 ? -61.950 -58.622 90.282 1.00 26.09 287 ALA A CA 1
ATOM 2226 C C . ALA A 1 287 ? -62.233 -57.573 89.200 1.00 26.09 287 ALA A C 1
ATOM 2228 O O . ALA A 1 287 ? -62.418 -56.399 89.511 1.00 26.09 287 ALA A O 1
ATOM 2229 N N . GLY A 1 288 ? -62.225 -57.995 87.935 1.00 36.66 288 GLY A N 1
ATOM 2230 C CA . GLY A 1 288 ? -62.561 -57.141 86.804 1.00 36.66 288 GLY A CA 1
ATOM 2231 C C . GLY A 1 288 ? -63.962 -56.558 86.957 1.00 36.66 288 GLY A C 1
ATOM 2232 O O . GLY A 1 288 ? -64.946 -57.292 87.010 1.00 36.66 288 GLY A O 1
ATOM 2233 N N . VAL A 1 289 ? -64.033 -55.233 87.009 1.00 25.66 289 VAL A N 1
ATOM 2234 C CA . VAL A 1 289 ? -65.257 -54.466 86.807 1.00 25.66 289 VAL A CA 1
ATOM 2235 C C . VAL A 1 289 ? -64.984 -53.565 85.614 1.00 25.66 289 VAL A C 1
ATOM 2237 O O . VAL A 1 289 ? -64.258 -52.580 85.712 1.00 25.66 289 VAL A O 1
ATOM 2240 N N . PHE A 1 290 ? -65.530 -53.971 84.469 1.00 28.06 290 PHE A N 1
ATOM 2241 C CA . PHE A 1 290 ? -65.657 -53.134 83.286 1.00 28.06 290 PHE A CA 1
ATOM 2242 C C . PHE A 1 290 ? -66.574 -51.961 83.642 1.00 28.06 290 PHE A C 1
ATOM 2244 O O . PHE A 1 290 ? -67.776 -52.138 83.846 1.00 28.06 290 PHE A O 1
ATOM 2251 N N . VAL A 1 291 ? -65.993 -50.770 83.737 1.00 25.72 291 VAL A N 1
ATOM 2252 C CA . VAL A 1 291 ? -66.729 -49.510 83.666 1.00 25.72 291 VAL A CA 1
ATOM 2253 C C . VAL A 1 291 ? -66.780 -49.150 82.182 1.00 25.72 291 VAL A C 1
ATOM 2255 O O . VAL A 1 291 ? -65.711 -48.979 81.594 1.00 25.72 291 VAL A O 1
ATOM 2258 N N . PRO A 1 292 ? -67.958 -49.053 81.538 1.00 26.95 292 PRO A N 1
ATOM 2259 C CA . PRO A 1 292 ? -68.037 -48.442 80.223 1.00 26.95 292 PRO A CA 1
ATOM 2260 C C . PRO A 1 292 ? -67.750 -46.953 80.413 1.00 26.95 292 PRO A C 1
ATOM 2262 O O . PRO A 1 292 ? -68.615 -46.173 80.804 1.00 26.95 292 PRO A O 1
ATOM 2265 N N . MET A 1 293 ? -66.493 -46.575 80.212 1.00 25.61 293 MET A N 1
ATOM 2266 C CA . MET A 1 293 ? -66.130 -45.190 79.990 1.00 25.61 293 MET A CA 1
ATOM 2267 C C . MET A 1 293 ? -66.521 -44.897 78.546 1.00 25.61 293 MET A C 1
ATOM 2269 O O . MET A 1 293 ? -65.876 -45.367 77.614 1.00 25.61 293 MET A O 1
ATOM 2273 N N . VAL A 1 294 ? -67.635 -44.190 78.370 1.00 31.59 294 VAL A N 1
ATOM 2274 C CA . VAL A 1 294 ? -67.930 -43.518 77.106 1.00 31.59 294 VAL A CA 1
ATOM 2275 C C . VAL A 1 294 ? -66.878 -42.422 76.985 1.00 31.59 294 VAL A C 1
ATOM 2277 O O . VAL A 1 294 ? -66.927 -41.427 77.706 1.00 31.59 294 VAL A O 1
ATOM 2280 N N . ILE A 1 295 ? -65.860 -42.688 76.174 1.00 34.88 295 ILE A N 1
ATOM 2281 C CA . ILE A 1 295 ? -64.829 -41.726 75.803 1.00 34.88 295 ILE A CA 1
ATOM 2282 C C . ILE A 1 295 ? -65.405 -40.948 74.623 1.00 34.88 295 ILE A C 1
ATOM 2284 O O . ILE A 1 295 ? -65.505 -41.491 73.528 1.00 34.88 295 ILE A O 1
ATOM 2288 N N . ASP A 1 296 ? -65.831 -39.714 74.875 1.00 33.59 296 ASP A N 1
ATOM 2289 C CA . ASP A 1 296 ? -66.395 -38.820 73.852 1.00 33.59 296 ASP A CA 1
ATOM 2290 C C . ASP A 1 296 ? -65.345 -37.836 73.296 1.00 33.59 296 ASP A C 1
ATOM 2292 O O . ASP A 1 296 ? -65.689 -36.949 72.533 1.00 33.59 296 ASP A O 1
ATOM 2296 N N . ASP A 1 297 ? -64.060 -37.984 73.648 1.00 41.47 297 ASP A N 1
ATOM 2297 C CA . ASP A 1 297 ? -62.987 -37.088 73.197 1.00 41.47 297 ASP A CA 1
ATOM 2298 C C . ASP A 1 297 ? -61.649 -37.818 72.976 1.00 41.47 297 ASP A C 1
ATOM 2300 O O . ASP A 1 297 ? -61.349 -38.829 73.614 1.00 41.47 297 ASP A O 1
ATOM 2304 N N . THR A 1 298 ? -60.851 -37.269 72.054 1.00 42.62 298 THR A N 1
ATOM 2305 C CA . THR A 1 298 ? -59.504 -37.688 71.613 1.00 42.62 298 THR A CA 1
ATOM 2306 C C . THR A 1 298 ? -58.655 -38.373 72.689 1.00 42.62 298 THR A C 1
ATOM 2308 O O . THR A 1 298 ? -58.328 -37.775 73.715 1.00 42.62 298 THR A O 1
ATOM 2311 N N . VAL A 1 299 ? -58.222 -39.608 72.412 1.00 45.88 299 VAL A N 1
ATOM 2312 C CA . VAL A 1 299 ? -57.262 -40.341 73.247 1.00 45.88 299 VAL A CA 1
ATOM 2313 C C . VAL A 1 299 ? -55.852 -40.074 72.729 1.00 45.88 299 VAL A C 1
ATOM 2315 O O . VAL A 1 299 ? -55.506 -40.467 71.616 1.00 45.88 299 VAL A O 1
ATOM 2318 N N . GLU A 1 300 ? -55.026 -39.426 73.549 1.00 42.66 300 GLU A N 1
ATOM 2319 C CA . GLU A 1 300 ? -53.591 -39.287 73.302 1.00 42.66 300 GLU A CA 1
ATOM 2320 C C . GLU A 1 300 ? -52.838 -40.392 74.054 1.00 42.66 300 GLU A C 1
ATOM 2322 O O . GLU A 1 300 ? -52.835 -40.442 75.286 1.00 42.66 300 GLU A O 1
ATOM 2327 N N . MET A 1 301 ? -52.198 -41.298 73.312 1.00 44.38 301 MET A N 1
ATOM 2328 C CA . MET A 1 301 ? -51.243 -42.260 73.862 1.00 44.38 301 MET A CA 1
ATOM 2329 C C . MET A 1 301 ? -49.842 -41.900 73.368 1.00 44.38 301 MET A C 1
ATOM 2331 O O . MET A 1 301 ? -49.526 -42.063 72.191 1.00 44.38 301 MET A O 1
ATOM 2335 N N . SER A 1 302 ? -48.994 -41.426 74.283 1.00 40.53 302 SER A N 1
ATOM 2336 C CA . SER A 1 302 ? -47.557 -41.251 74.052 1.00 40.53 302 SER A CA 1
ATOM 2337 C C . SER A 1 302 ? -46.805 -42.398 74.726 1.00 40.53 302 SER A C 1
ATOM 2339 O O . SER A 1 302 ? -46.943 -42.622 75.933 1.00 40.53 302 SER A O 1
ATOM 2341 N N . VAL A 1 303 ? -46.031 -43.153 73.944 1.00 44.34 303 VAL A N 1
ATOM 2342 C CA . VAL A 1 303 ? -45.177 -44.238 74.440 1.00 44.34 303 VAL A CA 1
ATOM 2343 C C . VAL A 1 303 ? -43.728 -43.840 74.202 1.00 44.34 303 VAL A C 1
ATOM 2345 O O . VAL A 1 303 ? -43.231 -43.880 73.085 1.00 44.34 303 VAL A O 1
ATOM 2348 N N . ASN A 1 304 ? -43.030 -43.479 75.277 1.00 36.84 304 ASN A N 1
ATOM 2349 C CA . ASN A 1 304 ? -41.647 -43.020 75.196 1.00 36.84 304 ASN A CA 1
ATOM 2350 C C . ASN A 1 304 ? -40.682 -44.196 75.456 1.00 36.84 304 ASN A C 1
ATOM 2352 O O . ASN A 1 304 ? -40.517 -44.633 76.603 1.00 36.84 304 ASN A O 1
ATOM 2356 N N . ARG A 1 305 ? -40.071 -44.757 74.402 1.00 45.84 305 ARG A N 1
ATOM 2357 C CA . ARG A 1 305 ? -39.038 -45.808 74.505 1.00 45.84 305 ARG A CA 1
ATOM 2358 C C . ARG A 1 305 ? -37.958 -45.671 73.433 1.00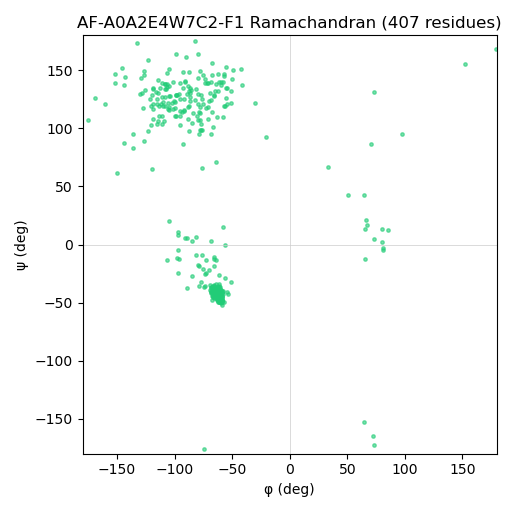 45.84 305 ARG A C 1
ATOM 2360 O O . ARG A 1 305 ? -38.242 -45.526 72.255 1.00 45.84 305 ARG A O 1
ATOM 2367 N N . ASN A 1 306 ? -36.708 -45.865 73.856 1.00 37.59 306 ASN A N 1
ATOM 2368 C CA . ASN A 1 306 ? -35.552 -45.968 72.966 1.00 37.59 306 ASN A CA 1
ATOM 2369 C C . ASN A 1 306 ? -35.475 -47.373 72.349 1.00 37.59 306 ASN A C 1
ATOM 2371 O O . ASN A 1 306 ? -35.085 -48.320 73.038 1.00 37.59 306 ASN A O 1
ATOM 2375 N N . VAL A 1 307 ? -35.789 -47.511 71.058 1.00 43.31 307 VAL A N 1
ATOM 2376 C CA . VAL A 1 307 ? -35.692 -48.790 70.329 1.00 43.31 307 VAL A CA 1
ATOM 2377 C C . VAL A 1 307 ? -34.542 -48.736 69.319 1.00 43.31 307 VAL A C 1
ATOM 2379 O O . VAL A 1 307 ? -34.505 -47.874 68.441 1.00 43.31 307 VAL A O 1
ATOM 2382 N N . THR A 1 308 ? -33.582 -49.662 69.438 1.00 39.97 308 THR A N 1
ATOM 2383 C CA . THR A 1 308 ? -32.506 -49.865 68.447 1.00 39.97 308 THR A CA 1
ATOM 2384 C C . THR A 1 308 ? -32.968 -50.923 67.450 1.00 39.97 308 THR A C 1
ATOM 2386 O O . THR A 1 308 ? -33.201 -52.063 67.840 1.00 39.97 308 THR A O 1
ATOM 2389 N N . ILE A 1 309 ? -33.144 -50.554 66.179 1.00 43.78 309 ILE A N 1
ATOM 2390 C CA . ILE A 1 309 ? -33.875 -51.393 65.220 1.00 43.78 309 ILE A CA 1
ATOM 2391 C C . ILE A 1 309 ? -33.090 -52.657 64.835 1.00 43.78 309 ILE A C 1
ATOM 2393 O O . ILE A 1 309 ? -32.054 -52.596 64.174 1.00 43.78 309 ILE A O 1
ATOM 2397 N N . GLY A 1 310 ? -33.686 -53.805 65.156 1.00 33.66 310 GLY A N 1
ATOM 2398 C CA . GLY A 1 310 ? -33.562 -55.069 64.440 1.00 33.66 310 GLY A CA 1
ATOM 2399 C C . GLY A 1 310 ? -34.952 -55.692 64.321 1.00 33.66 310 GLY A C 1
ATOM 2400 O O . GLY A 1 310 ? -35.303 -56.495 65.163 1.00 33.66 310 GLY A O 1
ATOM 2401 N N . ALA A 1 311 ? -35.737 -55.271 63.320 1.00 41.47 311 ALA A N 1
ATOM 2402 C CA . ALA A 1 311 ? -37.057 -55.810 62.947 1.00 41.47 311 ALA A CA 1
ATOM 2403 C C . ALA A 1 311 ? -37.929 -56.328 64.117 1.00 41.47 311 ALA A C 1
ATOM 2405 O O . ALA A 1 311 ? -38.209 -57.522 64.194 1.00 41.47 311 ALA A O 1
ATOM 2406 N N . GLU A 1 312 ? -38.383 -55.436 64.999 1.00 40.53 312 GLU A N 1
ATOM 2407 C CA . GLU A 1 312 ? -39.418 -55.763 65.988 1.00 40.53 312 GLU A CA 1
ATOM 2408 C C . GLU A 1 312 ? -40.704 -54.982 65.670 1.00 40.53 312 GLU A C 1
ATOM 2410 O O . GLU A 1 312 ? -40.655 -53.803 65.317 1.00 40.53 312 GLU A O 1
ATOM 2415 N N . GLU A 1 313 ? -41.846 -55.673 65.720 1.00 48.44 313 GLU A N 1
ATOM 2416 C CA . GLU A 1 313 ? -43.188 -55.097 65.594 1.00 48.44 313 GLU A CA 1
ATOM 2417 C C . GLU A 1 313 ? -43.621 -54.540 66.953 1.00 48.44 313 GLU A C 1
ATOM 2419 O O . GLU A 1 313 ? -43.658 -55.283 67.933 1.00 48.44 313 GLU A O 1
ATOM 2424 N N . GLU A 1 314 ? -43.988 -53.259 67.021 1.00 47.19 314 GLU A N 1
ATOM 2425 C CA . GLU A 1 314 ? -44.685 -52.715 68.189 1.00 47.19 314 GLU A CA 1
ATOM 2426 C C . GLU A 1 314 ? -46.191 -52.650 67.921 1.00 47.19 314 GLU A C 1
ATOM 2428 O O . GLU A 1 314 ? -46.656 -52.147 66.896 1.00 47.19 314 GLU A O 1
ATOM 2433 N N . THR A 1 315 ? -46.958 -53.213 68.852 1.00 44.69 315 THR A N 1
ATOM 2434 C CA . THR A 1 315 ? -48.420 -53.303 68.791 1.00 44.69 315 THR A CA 1
ATOM 2435 C C . THR A 1 315 ? -48.997 -52.436 69.903 1.00 44.69 315 THR A C 1
ATOM 2437 O O . THR A 1 315 ? -48.721 -52.675 71.079 1.00 44.69 315 THR A O 1
ATOM 2440 N N . ALA A 1 316 ? -49.789 -51.425 69.545 1.00 45.25 316 ALA A N 1
ATOM 2441 C CA . ALA A 1 316 ? -50.551 -50.636 70.504 1.00 45.25 316 ALA A CA 1
ATOM 2442 C C . ALA A 1 316 ? -51.988 -51.173 70.530 1.00 45.25 316 ALA A C 1
ATOM 2444 O O . ALA A 1 316 ? -52.736 -51.045 69.566 1.00 45.25 316 ALA A O 1
ATOM 2445 N N . ILE A 1 317 ? -52.384 -51.816 71.627 1.00 43.72 317 ILE A N 1
ATOM 2446 C CA . ILE A 1 317 ? -53.745 -52.346 71.763 1.00 43.72 317 ILE A CA 1
ATOM 2447 C C . ILE A 1 317 ? -54.649 -51.213 72.245 1.00 43.72 317 ILE A C 1
ATOM 2449 O O . ILE A 1 317 ? -54.511 -50.749 73.378 1.00 43.72 317 ILE A O 1
ATOM 2453 N N . ILE A 1 318 ? -55.581 -50.781 71.396 1.00 49.81 318 ILE A N 1
ATOM 2454 C CA . ILE A 1 318 ? -56.592 -49.779 71.737 1.00 49.81 318 ILE A CA 1
ATOM 2455 C C . ILE A 1 318 ? -57.955 -50.447 71.589 1.00 49.81 318 ILE A C 1
ATOM 2457 O O . ILE A 1 318 ? -58.401 -50.734 70.486 1.00 49.81 318 ILE A O 1
ATOM 2461 N N . ALA A 1 319 ? -58.622 -50.717 72.710 1.00 44.91 319 ALA A N 1
ATOM 2462 C CA . ALA A 1 319 ? -59.982 -51.239 72.692 1.00 44.91 319 ALA A CA 1
ATOM 2463 C C . ALA A 1 319 ? -60.959 -50.093 72.385 1.00 44.91 319 ALA A C 1
ATOM 2465 O O . ALA A 1 319 ? -61.310 -49.325 73.280 1.00 44.91 319 ALA A O 1
ATOM 2466 N N . THR A 1 320 ? -61.381 -49.959 71.127 1.00 50.84 320 THR A N 1
ATOM 2467 C CA . THR A 1 320 ? -62.425 -49.004 70.724 1.00 50.84 320 THR A CA 1
ATOM 2468 C C . THR A 1 320 ? -63.806 -49.652 70.740 1.00 50.84 320 THR A C 1
ATOM 2470 O O . THR A 1 320 ? -63.935 -50.844 70.463 1.00 50.84 320 THR A O 1
ATOM 2473 N N . THR A 1 321 ? -64.839 -48.863 71.039 1.00 46.19 321 THR A N 1
ATOM 2474 C CA . THR A 1 321 ? -66.241 -49.198 70.750 1.00 46.19 321 THR A CA 1
ATOM 2475 C C . THR A 1 321 ? -66.556 -48.749 69.321 1.00 46.19 321 THR A C 1
ATOM 2477 O O . THR A 1 321 ? -66.335 -47.583 69.022 1.00 46.19 321 THR A O 1
ATOM 2480 N N . GLY A 1 322 ? -67.011 -49.646 68.446 1.00 51.94 322 GLY A N 1
ATOM 2481 C CA . GLY A 1 322 ? -67.006 -49.514 66.984 1.00 51.94 322 GLY A CA 1
ATOM 2482 C C . GLY A 1 322 ? -67.392 -48.143 66.408 1.00 51.94 322 GLY A C 1
ATOM 2483 O O . GLY A 1 322 ? -68.363 -47.515 66.833 1.00 51.94 322 GLY A O 1
ATOM 2484 N N . GLY A 1 323 ? -66.640 -47.707 65.392 1.00 61.00 323 GLY A N 1
ATOM 2485 C CA . GLY A 1 323 ? -66.756 -46.387 64.766 1.00 61.00 323 GLY A CA 1
ATOM 2486 C C . GLY A 1 323 ? -65.748 -46.168 63.629 1.00 61.00 323 GLY A C 1
ATOM 2487 O O . GLY A 1 323 ? -64.823 -46.958 63.430 1.00 61.00 323 GLY A O 1
ATOM 2488 N N . ALA A 1 324 ? -65.942 -45.103 62.845 1.00 57.28 324 ALA A N 1
ATOM 2489 C CA . ALA A 1 324 ? -64.943 -44.636 61.884 1.00 57.28 324 ALA A CA 1
ATOM 2490 C C . ALA A 1 324 ? -63.972 -43.692 62.600 1.00 57.28 324 ALA A C 1
ATOM 2492 O O . ALA A 1 324 ? -64.406 -42.727 63.228 1.00 57.28 324 ALA A O 1
ATOM 2493 N N . TYR A 1 325 ? -62.676 -43.970 62.498 1.00 64.50 325 TYR A N 1
ATOM 2494 C CA . TYR A 1 325 ? -61.641 -43.190 63.165 1.00 64.50 325 TYR A CA 1
ATOM 2495 C C . TYR A 1 325 ? -60.587 -42.715 62.169 1.00 64.50 325 TYR A C 1
ATOM 2497 O O . TYR A 1 325 ? -60.252 -43.419 61.214 1.00 64.50 325 TYR A O 1
ATOM 2505 N N . VAL A 1 326 ? -60.038 -41.530 62.414 1.00 61.38 326 VAL A N 1
ATOM 2506 C CA . VAL A 1 326 ? -58.850 -41.023 61.723 1.00 61.38 326 VAL A CA 1
ATOM 2507 C C . VAL A 1 326 ? -57.647 -41.275 62.616 1.00 61.38 326 VAL A C 1
ATOM 2509 O O . VAL A 1 326 ? -57.656 -40.939 63.801 1.00 61.38 326 VAL A O 1
ATOM 2512 N N . VAL A 1 327 ? -56.617 -41.892 62.046 1.00 61.19 327 VAL A N 1
ATOM 2513 C CA . VAL A 1 327 ? -55.374 -42.202 62.749 1.00 61.19 327 VAL A CA 1
ATOM 2514 C C . VAL A 1 327 ? -54.312 -41.215 62.287 1.00 61.19 327 VAL A C 1
ATOM 2516 O O . VAL A 1 327 ? -53.928 -41.250 61.126 1.00 61.19 327 VAL A O 1
ATOM 2519 N N . HIS A 1 328 ? -53.802 -40.367 63.174 1.00 62.34 328 HIS A N 1
ATOM 2520 C CA . HIS A 1 328 ? -52.607 -39.566 62.912 1.00 62.34 328 HIS A CA 1
ATOM 2521 C C . HIS A 1 328 ? -51.412 -40.208 63.615 1.00 62.34 328 HIS A C 1
ATOM 2523 O O . HIS A 1 328 ? -51.524 -40.674 64.745 1.00 62.34 328 HIS A O 1
ATOM 2529 N N . ALA A 1 329 ? -50.250 -40.231 62.974 1.00 61.88 329 ALA A N 1
ATOM 2530 C CA . ALA A 1 329 ? -49.042 -40.786 63.570 1.00 61.88 329 ALA A CA 1
ATOM 2531 C C . ALA A 1 329 ? -47.898 -39.787 63.426 1.00 61.88 329 ALA A C 1
ATOM 2533 O O . ALA A 1 329 ? -47.615 -39.318 62.331 1.00 61.88 329 ALA A O 1
ATOM 2534 N N . SER A 1 330 ? -47.203 -39.481 64.516 1.00 63.44 330 SER A N 1
ATOM 2535 C CA . SER A 1 330 ? -45.979 -38.680 64.475 1.00 63.44 330 SER A CA 1
ATOM 2536 C C . SER A 1 330 ? -44.812 -39.499 64.996 1.00 63.44 330 SER A C 1
ATOM 2538 O O . SER A 1 330 ? -44.937 -40.133 66.041 1.00 63.44 330 SER A O 1
ATOM 2540 N N . VAL A 1 331 ? -43.672 -39.459 64.303 1.00 62.47 331 VAL A N 1
ATOM 2541 C CA . VAL A 1 331 ? -42.462 -40.180 64.716 1.00 62.47 331 VAL A CA 1
ATOM 2542 C C . VAL A 1 331 ? -41.272 -39.233 64.745 1.00 62.47 331 VAL A C 1
ATOM 2544 O O . VAL A 1 331 ? -40.999 -38.512 63.784 1.00 62.47 331 VAL A O 1
ATOM 2547 N N . LEU A 1 332 ? -40.539 -39.263 65.855 1.00 63.97 332 LEU A N 1
ATOM 2548 C CA . LEU A 1 332 ? -39.283 -38.556 66.029 1.00 63.97 332 LEU A CA 1
ATOM 2549 C C . LEU A 1 332 ? -38.117 -39.536 65.869 1.00 63.97 332 LEU A C 1
ATOM 2551 O O . LEU A 1 332 ? -37.945 -40.472 66.654 1.00 63.97 332 LEU A O 1
ATOM 2555 N N . LEU A 1 333 ? -37.293 -39.304 64.848 1.00 62.22 333 LEU A N 1
ATOM 2556 C CA . LEU A 1 333 ? -36.112 -40.113 64.567 1.00 62.22 333 LEU A CA 1
ATOM 2557 C C . LEU A 1 333 ? -34.855 -39.331 64.935 1.00 62.22 333 LEU A C 1
ATOM 2559 O O . LEU A 1 333 ? -34.704 -38.173 64.556 1.00 62.22 333 LEU A O 1
ATOM 2563 N N . LYS A 1 334 ? -33.892 -39.975 65.599 1.00 59.31 334 LYS A N 1
ATOM 2564 C CA . LYS A 1 334 ? -32.580 -39.362 65.830 1.00 59.31 334 LYS A CA 1
ATOM 2565 C C . LYS A 1 334 ? -31.509 -40.063 65.020 1.00 59.31 334 LYS A C 1
ATOM 2567 O O . LYS A 1 334 ? -31.043 -41.144 65.372 1.00 59.31 334 LYS A O 1
ATOM 2572 N N . ASN A 1 335 ? -31.087 -39.417 63.937 1.00 56.81 335 ASN A N 1
ATOM 2573 C CA . ASN A 1 335 ? -29.868 -39.772 63.220 1.00 56.81 335 ASN A CA 1
ATOM 2574 C C . ASN A 1 335 ? -29.289 -38.526 62.529 1.00 56.81 335 ASN A C 1
ATOM 2576 O O . ASN A 1 335 ? -30.018 -37.708 61.978 1.00 56.81 335 ASN A O 1
ATOM 2580 N N . THR A 1 336 ? -27.968 -38.375 62.573 1.00 50.88 336 THR A N 1
ATOM 2581 C CA . THR A 1 336 ? -27.230 -37.193 62.115 1.00 50.88 336 THR A CA 1
ATOM 2582 C C . THR A 1 336 ? -26.985 -37.139 60.599 1.00 50.88 336 THR A C 1
ATOM 2584 O O . THR A 1 336 ? -26.281 -36.239 60.154 1.00 50.88 336 THR A O 1
ATOM 2587 N N . ASN A 1 337 ? -27.546 -38.052 59.789 1.00 57.66 337 ASN A N 1
ATOM 2588 C CA . ASN A 1 337 ? -27.347 -38.080 58.327 1.00 57.66 337 ASN A CA 1
ATOM 2589 C C . ASN A 1 337 ? -28.546 -38.661 57.536 1.00 57.66 337 ASN A C 1
ATOM 2591 O O . ASN A 1 337 ? -28.413 -39.665 56.839 1.00 57.66 337 ASN A O 1
ATOM 2595 N N . LEU A 1 338 ? -29.725 -38.030 57.613 1.00 60.34 338 LEU A N 1
ATOM 2596 C CA . LEU A 1 338 ? -30.961 -38.511 56.955 1.00 60.34 338 LEU A CA 1
ATOM 2597 C C . LEU A 1 338 ? -31.369 -37.728 55.684 1.00 60.34 338 LEU A C 1
ATOM 2599 O O . LEU A 1 338 ? -32.526 -37.785 55.265 1.00 60.34 338 LEU A O 1
ATOM 2603 N N . ASN A 1 339 ? -30.444 -37.005 55.038 1.00 58.81 339 ASN A N 1
ATOM 2604 C CA . ASN A 1 339 ? -30.748 -36.221 53.831 1.00 58.81 339 ASN A CA 1
ATOM 2605 C C . ASN A 1 339 ? -31.404 -37.092 52.735 1.00 58.81 339 ASN A C 1
ATOM 2607 O O . ASN A 1 339 ? -30.793 -38.035 52.236 1.00 58.81 339 ASN A O 1
ATOM 2611 N N . ASN A 1 340 ? -32.624 -36.724 52.317 1.00 59.81 340 ASN A N 1
ATOM 2612 C CA . ASN A 1 340 ? -33.411 -37.366 51.247 1.00 59.81 340 ASN A CA 1
ATOM 2613 C C . ASN A 1 340 ? -33.907 -38.803 51.498 1.00 59.81 340 ASN A C 1
ATOM 2615 O O . ASN A 1 340 ? -34.261 -39.492 50.538 1.00 59.81 340 ASN A O 1
ATOM 2619 N N . GLN A 1 341 ? -33.999 -39.251 52.748 1.00 67.94 341 GLN A N 1
ATOM 2620 C CA . GLN A 1 341 ? -34.602 -40.552 53.050 1.00 67.94 341 GLN A CA 1
ATOM 2621 C C . GLN A 1 341 ? -36.123 -40.466 53.229 1.00 67.94 341 GLN A C 1
ATOM 2623 O O . GLN A 1 341 ? -36.665 -39.452 53.680 1.00 67.94 341 GLN A O 1
ATOM 2628 N N . TRP A 1 342 ? -36.797 -41.554 52.855 1.00 61.88 342 TRP A N 1
ATOM 2629 C CA . TRP A 1 342 ? -38.240 -41.726 52.992 1.00 61.88 342 TRP A CA 1
ATOM 2630 C C . TRP A 1 342 ? -38.521 -42.853 53.984 1.00 61.88 342 TRP A C 1
ATOM 2632 O O . TRP A 1 342 ? -37.953 -43.948 53.870 1.00 61.88 342 TRP A O 1
ATOM 2642 N N . ALA A 1 343 ? -39.403 -42.573 54.938 1.00 66.75 343 ALA A N 1
ATOM 2643 C CA . ALA A 1 343 ? -39.974 -43.568 55.833 1.00 66.75 343 ALA A CA 1
ATOM 2644 C C . ALA A 1 343 ? -41.352 -43.976 55.302 1.00 66.75 343 ALA A C 1
ATOM 2646 O O . ALA A 1 343 ? -42.180 -43.112 55.008 1.00 66.75 343 ALA A O 1
ATOM 2647 N N . GLU A 1 344 ? -41.575 -45.280 55.164 1.00 70.56 344 GLU A N 1
ATOM 2648 C CA . GLU A 1 344 ? -42.880 -45.866 54.869 1.00 70.56 344 GLU A CA 1
ATOM 2649 C C . GLU A 1 344 ? -43.538 -46.299 56.179 1.00 70.56 344 GLU A C 1
ATOM 2651 O O . GLU A 1 344 ? -42.962 -47.059 56.960 1.00 70.56 344 GLU A O 1
ATOM 2656 N N . PHE A 1 345 ? -44.751 -45.814 56.406 1.00 71.19 345 PHE A N 1
ATOM 2657 C CA . PHE A 1 345 ? -45.593 -46.152 57.540 1.00 71.19 345 PHE A CA 1
ATOM 2658 C C . PHE A 1 345 ? -46.732 -47.019 57.035 1.00 71.19 345 PHE A C 1
ATOM 2660 O O . PHE A 1 345 ? -47.508 -46.585 56.184 1.00 71.19 345 PHE A O 1
ATOM 2667 N N . GLN A 1 346 ? -46.821 -48.239 57.548 1.00 73.38 346 GLN A N 1
ATOM 2668 C CA . GLN A 1 346 ? -47.879 -49.174 57.206 1.00 73.38 346 GLN A CA 1
ATOM 2669 C C . GLN A 1 346 ? -48.725 -49.448 58.443 1.00 73.38 346 GLN A C 1
ATOM 2671 O O . GLN A 1 346 ? -48.201 -49.843 59.489 1.00 73.38 346 GLN A O 1
ATOM 2676 N N . VAL A 1 347 ? -50.032 -49.232 58.318 1.00 71.50 347 VAL A N 1
ATOM 2677 C CA . VAL A 1 347 ? -50.983 -49.503 59.397 1.00 71.50 347 VAL A CA 1
ATOM 2678 C C . VAL A 1 347 ? -51.450 -50.951 59.306 1.00 71.50 347 VAL A C 1
ATOM 2680 O O . VAL A 1 347 ? -51.743 -51.473 58.228 1.00 71.50 347 VAL A O 1
ATOM 2683 N N . TYR A 1 348 ? -51.511 -51.606 60.456 1.00 69.94 348 TYR A N 1
ATOM 2684 C CA . TYR A 1 348 ? -51.997 -52.965 60.615 1.00 69.94 348 TYR A CA 1
ATOM 2685 C C . TYR A 1 348 ? -53.266 -52.955 61.454 1.00 69.94 348 TYR A C 1
ATOM 2687 O O . TYR A 1 348 ? -53.363 -52.209 62.422 1.00 69.94 348 TYR A O 1
ATOM 2695 N N . LYS A 1 349 ? -54.215 -53.813 61.092 1.00 75.44 349 LYS A N 1
ATOM 2696 C CA . LYS A 1 349 ? -55.436 -54.100 61.838 1.00 75.44 349 LYS A CA 1
ATOM 2697 C C . LYS A 1 349 ? -55.443 -55.590 62.167 1.00 75.44 349 LYS A C 1
ATOM 2699 O O . LYS A 1 349 ? -55.392 -56.409 61.250 1.00 75.44 349 LYS A O 1
ATOM 2704 N N . ASN A 1 350 ? -55.452 -55.946 63.450 1.00 75.31 350 ASN A N 1
ATOM 2705 C CA . ASN A 1 350 ? -55.356 -57.330 63.938 1.00 75.31 350 ASN A CA 1
ATOM 2706 C C . ASN A 1 350 ? -54.175 -58.106 63.323 1.00 75.31 350 ASN A C 1
ATOM 2708 O O . ASN A 1 350 ? -54.323 -59.241 62.867 1.00 75.31 350 ASN A O 1
ATOM 2712 N N . GLY A 1 351 ? -53.010 -57.459 63.224 1.00 67.81 351 GLY A N 1
ATOM 2713 C CA . GLY A 1 351 ? -51.802 -58.055 62.639 1.00 67.81 351 GLY A CA 1
ATOM 2714 C C . GLY A 1 351 ? -51.813 -58.209 61.110 1.00 67.81 351 GLY A C 1
ATOM 2715 O O . GLY A 1 351 ? -50.859 -58.747 60.551 1.00 67.81 351 GLY A O 1
ATOM 2716 N N . LEU A 1 352 ? -52.838 -57.713 60.404 1.00 71.38 352 LEU A N 1
ATOM 2717 C CA . LEU A 1 352 ? -52.901 -57.702 58.937 1.00 71.38 352 LEU A CA 1
ATOM 2718 C C . LEU A 1 352 ? -52.729 -56.279 58.380 1.00 71.38 352 LEU A C 1
ATOM 2720 O O . LEU A 1 352 ? -53.322 -55.354 58.932 1.00 71.38 352 LEU A O 1
ATOM 2724 N N . PRO A 1 353 ? -51.966 -56.066 57.288 1.00 74.62 353 PRO A N 1
ATOM 2725 C CA . PRO A 1 353 ? -51.825 -54.740 56.691 1.00 74.62 353 PRO A CA 1
ATOM 2726 C C . PRO A 1 353 ? -53.182 -54.230 56.197 1.00 74.62 353 PRO A C 1
ATOM 2728 O O . PRO A 1 353 ? -53.880 -54.941 55.473 1.00 74.62 353 PRO A O 1
ATOM 2731 N N . THR A 1 354 ? -53.542 -52.990 56.526 1.00 73.19 354 THR A N 1
ATOM 2732 C CA . THR A 1 354 ? -54.803 -52.375 56.069 1.00 73.19 354 THR A CA 1
ATOM 2733 C C . THR A 1 354 ? -54.754 -51.934 54.604 1.00 73.19 354 THR A C 1
ATOM 2735 O O . THR A 1 354 ? -55.778 -51.565 54.037 1.00 73.19 354 THR A O 1
ATOM 2738 N N . GLY A 1 355 ? -53.569 -51.968 53.984 1.00 73.12 355 GLY A N 1
ATOM 2739 C CA . GLY A 1 355 ? -53.315 -51.415 52.650 1.00 73.12 355 GLY A CA 1
ATOM 2740 C C . GLY A 1 355 ? -53.083 -49.903 52.649 1.00 73.12 355 GLY A C 1
ATOM 2741 O O . GLY A 1 355 ? -52.770 -49.344 51.601 1.00 73.12 355 GLY A O 1
ATOM 2742 N N . ILE A 1 356 ? -53.189 -49.255 53.812 1.00 70.81 356 ILE A N 1
ATOM 2743 C CA . ILE A 1 356 ? -52.927 -47.829 53.973 1.00 70.81 356 ILE A CA 1
ATOM 2744 C C . ILE A 1 356 ? -51.440 -47.660 54.267 1.00 70.81 356 ILE A C 1
ATOM 2746 O O . ILE A 1 356 ? -50.957 -47.993 55.354 1.00 70.81 356 ILE A O 1
ATOM 2750 N N . ASN A 1 357 ? -50.730 -47.142 53.269 1.00 70.06 357 ASN A N 1
ATOM 2751 C CA . ASN A 1 357 ? -49.328 -46.778 53.374 1.00 70.06 357 ASN A CA 1
ATOM 2752 C C . ASN A 1 357 ? -49.206 -45.262 53.304 1.00 70.06 357 ASN A C 1
ATOM 2754 O O . ASN A 1 357 ? -49.840 -44.612 52.472 1.00 70.06 357 ASN A O 1
ATOM 2758 N N . ALA A 1 358 ? -48.340 -44.706 54.135 1.00 67.50 358 ALA A N 1
ATOM 2759 C CA . ALA A 1 358 ? -48.036 -43.292 54.112 1.00 67.50 358 ALA A CA 1
ATOM 2760 C C . ALA A 1 358 ? -46.522 -43.091 54.061 1.00 67.50 358 ALA A C 1
ATOM 2762 O O . ALA A 1 358 ? -45.761 -43.850 54.660 1.00 67.50 358 ALA A O 1
ATOM 2763 N N . TYR A 1 359 ? -46.079 -42.072 53.329 1.00 68.75 359 TYR A N 1
ATOM 2764 C CA . TYR A 1 359 ? -44.661 -41.799 53.127 1.00 68.75 359 TYR A CA 1
ATOM 2765 C C . TYR A 1 359 ? -44.327 -40.425 53.693 1.00 68.75 359 TYR A C 1
ATOM 2767 O O . TYR A 1 359 ? -44.881 -39.424 53.240 1.00 68.75 359 TYR A O 1
ATOM 2775 N N . ALA A 1 360 ? -43.399 -40.364 54.648 1.00 66.38 360 ALA A N 1
ATOM 2776 C CA . ALA A 1 360 ? -42.878 -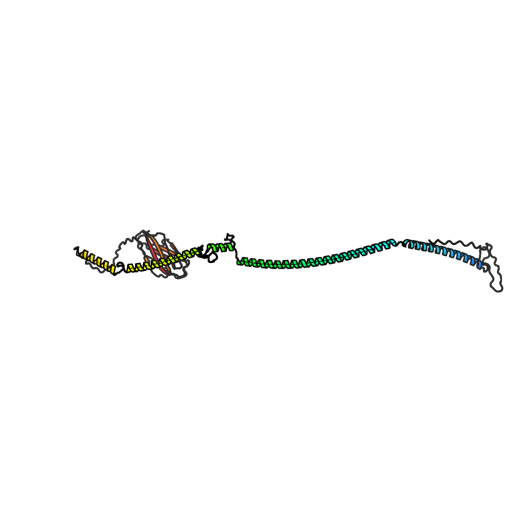39.095 55.148 1.00 66.38 360 ALA A CA 1
ATOM 2777 C C . ALA A 1 360 ? -41.441 -38.885 54.671 1.00 66.38 360 ALA A C 1
ATOM 2779 O O . ALA A 1 360 ? -40.610 -39.800 54.702 1.00 66.38 360 ALA A O 1
ATOM 2780 N N . ARG A 1 361 ? -41.142 -37.651 54.260 1.00 65.00 361 ARG A N 1
ATOM 2781 C CA . ARG A 1 361 ? -39.772 -37.213 54.000 1.00 65.00 361 ARG A CA 1
ATOM 2782 C C . ARG A 1 361 ? -39.164 -36.720 55.307 1.00 65.00 361 ARG A C 1
ATOM 2784 O O . ARG A 1 361 ? -39.775 -35.915 56.004 1.00 65.00 361 ARG A O 1
ATOM 2791 N N . LEU A 1 362 ? -37.968 -37.199 55.624 1.00 66.19 362 LEU A N 1
ATOM 2792 C CA . LEU A 1 362 ? -37.271 -36.832 56.854 1.00 66.19 362 LEU A CA 1
ATOM 2793 C C . LEU A 1 362 ? -36.485 -35.530 56.652 1.00 66.19 362 LEU A C 1
ATOM 2795 O O . LEU A 1 362 ? -35.792 -35.367 55.642 1.00 66.19 362 LEU A O 1
ATOM 2799 N N . TYR A 1 363 ? -36.606 -34.598 57.599 1.00 63.25 363 TYR A N 1
ATOM 2800 C CA . TYR A 1 363 ? -35.853 -33.344 57.606 1.00 63.25 363 TYR A CA 1
ATOM 2801 C C . TYR A 1 363 ? -34.524 -33.497 58.367 1.00 63.25 363 TYR A C 1
ATOM 2803 O O . TYR A 1 363 ? -34.327 -34.434 59.140 1.00 63.25 363 TYR A O 1
ATOM 2811 N N . ASN A 1 364 ? -33.579 -32.578 58.131 1.00 59.34 364 ASN A N 1
ATOM 2812 C CA . ASN A 1 364 ? -32.216 -32.643 58.687 1.00 59.34 364 ASN A CA 1
ATOM 2813 C C . ASN A 1 364 ? -32.137 -32.555 60.219 1.00 59.34 364 ASN A C 1
ATOM 2815 O O . ASN A 1 364 ? -31.093 -32.854 60.791 1.00 59.34 364 ASN A O 1
ATOM 2819 N N . ASP A 1 365 ? -33.218 -32.157 60.881 1.00 62.09 365 ASP A N 1
ATOM 2820 C CA . ASP A 1 365 ? -33.358 -32.155 62.337 1.00 62.09 365 ASP A CA 1
ATOM 2821 C C . ASP A 1 365 ? -33.912 -33.482 62.893 1.00 62.09 365 ASP A C 1
ATOM 2823 O O . ASP A 1 365 ? -34.168 -33.582 64.092 1.00 62.09 365 ASP A O 1
ATOM 2827 N N . GLY A 1 366 ? -34.090 -34.499 62.038 1.00 57.94 366 GLY A N 1
ATOM 2828 C CA . GLY A 1 366 ? -34.605 -35.819 62.409 1.00 57.94 366 GLY A CA 1
ATOM 2829 C C . GLY A 1 366 ? -36.129 -35.884 62.550 1.00 57.94 366 GLY A C 1
ATOM 2830 O O . GLY A 1 366 ? -36.682 -36.938 62.870 1.00 57.94 366 GLY A O 1
ATOM 2831 N N . ARG A 1 367 ? -36.841 -34.782 62.293 1.00 60.06 367 ARG A N 1
ATOM 2832 C CA . ARG A 1 367 ? -38.300 -34.741 62.416 1.00 60.06 367 ARG A CA 1
ATOM 2833 C C . ARG A 1 367 ? -38.951 -35.180 61.111 1.00 60.06 367 ARG A C 1
ATOM 2835 O O . ARG A 1 367 ? -38.588 -34.716 60.030 1.00 60.06 367 ARG A O 1
ATOM 2842 N N . GLY A 1 368 ? -39.927 -36.074 61.216 1.00 57.94 368 GLY A N 1
ATOM 2843 C CA . GLY A 1 368 ? -40.843 -36.424 60.140 1.00 57.94 368 GLY A CA 1
ATOM 2844 C C . GLY A 1 368 ? -42.265 -36.279 60.657 1.00 57.94 368 GLY A C 1
ATOM 2845 O O . GLY A 1 368 ? -42.650 -36.966 61.597 1.00 57.94 368 GLY A O 1
ATOM 2846 N N . TYR A 1 369 ? -43.039 -35.374 60.063 1.00 57.06 369 TYR A N 1
ATOM 2847 C CA . TYR A 1 369 ? -44.466 -35.270 60.352 1.00 57.06 369 TYR A CA 1
ATOM 2848 C C . TYR A 1 369 ? -45.228 -36.047 59.292 1.00 57.06 369 TYR A C 1
ATOM 2850 O O . TYR A 1 369 ? -44.994 -35.867 58.095 1.00 57.06 369 TYR A O 1
ATOM 2858 N N . LEU A 1 370 ? -46.123 -36.914 59.744 1.00 59.25 370 LEU A N 1
ATOM 2859 C CA . LEU A 1 370 ? -47.008 -37.667 58.885 1.00 59.25 370 LEU A CA 1
ATOM 2860 C C . LEU A 1 370 ? -48.443 -37.339 59.286 1.00 59.25 370 LEU A C 1
ATOM 2862 O O . LEU A 1 370 ? -48.822 -37.478 60.444 1.00 59.25 370 LEU A O 1
ATOM 2866 N N . ASP A 1 371 ? -49.230 -36.900 58.314 1.00 55.38 371 ASP A N 1
ATOM 2867 C CA . ASP A 1 371 ? -50.667 -36.733 58.479 1.00 55.38 371 ASP A CA 1
ATOM 2868 C C . ASP A 1 371 ? -51.346 -37.755 57.565 1.00 55.38 371 ASP A C 1
ATOM 2870 O O . ASP A 1 371 ? -51.200 -37.697 56.340 1.00 55.38 371 ASP A O 1
ATOM 2874 N N . MET A 1 372 ? -51.985 -38.766 58.152 1.00 57.34 372 MET A N 1
ATOM 2875 C CA . MET A 1 372 ? -52.690 -39.799 57.395 1.00 57.34 372 MET A CA 1
ATOM 2876 C C . MET A 1 372 ? -54.162 -39.401 57.320 1.00 57.34 372 MET A C 1
ATOM 2878 O O . MET A 1 372 ? -54.869 -39.405 58.318 1.00 57.34 372 MET A O 1
ATOM 2882 N N . ALA A 1 373 ? -54.621 -39.036 56.125 1.00 49.03 373 ALA A N 1
ATOM 2883 C CA . ALA A 1 373 ? -55.962 -38.486 55.924 1.00 49.03 373 ALA A CA 1
ATOM 2884 C C . ALA A 1 373 ? -57.040 -39.543 55.603 1.00 49.03 373 ALA A C 1
ATOM 2886 O O . ALA A 1 373 ? -58.169 -39.173 55.281 1.00 49.03 373 ALA A O 1
ATOM 2887 N N . GLU A 1 374 ? -56.720 -40.843 55.646 1.00 59.34 374 GLU A N 1
ATOM 2888 C CA . GLU A 1 374 ? -57.684 -41.895 55.302 1.00 59.34 374 GLU A CA 1
ATOM 2889 C C . GLU A 1 374 ? -58.318 -42.524 56.554 1.00 59.34 374 GLU A C 1
ATOM 2891 O O . GLU A 1 374 ? -57.596 -43.037 57.414 1.00 59.34 374 GLU A O 1
ATOM 2896 N N . PRO A 1 375 ? -59.661 -42.500 56.676 1.00 58.41 375 PRO A N 1
ATOM 2897 C CA . PRO A 1 375 ? -60.353 -43.067 57.824 1.00 58.41 375 PRO A CA 1
ATOM 2898 C C . PRO A 1 375 ? -60.308 -44.596 57.807 1.00 58.41 375 PRO A C 1
ATOM 2900 O O . PRO A 1 375 ? -60.517 -45.237 56.775 1.00 58.41 375 PRO A O 1
ATOM 2903 N N . ILE A 1 376 ? -60.101 -45.184 58.983 1.00 65.44 376 ILE A N 1
ATOM 2904 C CA . ILE A 1 376 ? -60.124 -46.628 59.206 1.00 65.44 376 ILE A CA 1
ATOM 2905 C C . ILE A 1 376 ? -61.394 -46.967 59.986 1.00 65.44 376 ILE A C 1
ATOM 2907 O O . ILE A 1 376 ? -61.671 -46.394 61.039 1.00 65.44 376 ILE A O 1
ATOM 2911 N N . LEU A 1 377 ? -62.181 -47.912 59.467 1.00 66.00 377 LEU A N 1
ATOM 2912 C CA . LEU A 1 377 ? -63.320 -48.476 60.192 1.00 66.00 377 LEU A CA 1
ATOM 2913 C C . LEU A 1 377 ? -62.816 -49.498 61.214 1.00 66.00 377 LEU A C 1
ATOM 2915 O O . LEU A 1 377 ? -62.223 -50.521 60.842 1.00 66.00 377 LEU A O 1
ATOM 2919 N N . LEU A 1 378 ? -63.069 -49.221 62.492 1.00 66.12 378 LEU A N 1
ATOM 2920 C CA . LEU A 1 378 ? -62.748 -50.105 63.607 1.00 66.12 378 LEU A CA 1
ATOM 2921 C C . LEU A 1 378 ? -64.033 -50.717 64.163 1.00 66.12 378 LEU A C 1
ATOM 2923 O O . LEU A 1 378 ? -65.038 -50.037 64.369 1.00 66.12 378 LEU A O 1
ATOM 2927 N N . GLU A 1 379 ? -63.985 -52.020 64.378 1.00 65.69 379 GLU A N 1
ATOM 2928 C CA . GLU A 1 379 ? -64.964 -52.827 65.086 1.00 65.69 379 GLU A CA 1
ATOM 2929 C C . GLU A 1 379 ? -64.473 -53.062 66.524 1.00 65.69 379 GLU A C 1
ATOM 2931 O O . GLU A 1 379 ? -63.304 -52.836 66.859 1.00 65.69 379 GLU A O 1
ATOM 2936 N N . ASP A 1 380 ? -65.384 -53.487 67.400 1.00 56.19 380 ASP A N 1
ATOM 2937 C CA . ASP A 1 380 ? -65.062 -53.766 68.799 1.00 56.19 380 ASP A CA 1
ATOM 2938 C C . ASP A 1 380 ? -63.915 -54.785 68.893 1.00 56.19 380 ASP A C 1
ATOM 2940 O O . ASP A 1 380 ? -64.036 -55.896 68.379 1.00 56.19 380 ASP A O 1
ATOM 2944 N N . GLN A 1 381 ? -62.855 -54.430 69.634 1.00 60.78 381 GLN A N 1
ATOM 2945 C CA . GLN A 1 381 ? -61.649 -55.247 69.894 1.00 60.78 381 GLN A CA 1
ATOM 2946 C C . GLN A 1 381 ? -60.588 -55.281 68.778 1.00 60.78 381 GLN A C 1
ATOM 2948 O O . GLN A 1 381 ? -59.680 -56.107 68.852 1.00 60.78 381 GLN A O 1
ATOM 2953 N N . ASP A 1 382 ? -60.650 -54.399 67.780 1.00 62.97 382 ASP A N 1
ATOM 2954 C CA . ASP A 1 382 ? -59.587 -54.333 66.775 1.00 62.97 382 ASP A CA 1
ATOM 2955 C C . ASP A 1 382 ? -58.262 -53.783 67.342 1.00 62.97 382 ASP A C 1
ATOM 2957 O O . ASP A 1 382 ? -58.215 -52.722 67.960 1.00 62.97 382 ASP A O 1
ATOM 2961 N N . GLU A 1 383 ? -57.155 -54.483 67.088 1.00 63.50 383 GLU A N 1
ATOM 2962 C CA . GLU A 1 383 ? -55.797 -54.041 67.414 1.00 63.50 383 GLU A CA 1
ATOM 2963 C C . GLU A 1 383 ? -55.205 -53.232 66.257 1.00 63.50 383 GLU A C 1
ATOM 2965 O O . GLU A 1 383 ? -55.190 -53.706 65.117 1.00 63.50 383 GLU A O 1
ATOM 2970 N N . ILE A 1 384 ? -54.657 -52.044 66.537 1.00 64.25 384 ILE A N 1
ATOM 2971 C CA . ILE A 1 384 ? -53.945 -51.243 65.533 1.00 64.25 384 ILE A CA 1
ATOM 2972 C C . ILE A 1 384 ? -52.439 -51.300 65.778 1.00 64.25 384 ILE A C 1
ATOM 2974 O O . ILE A 1 384 ? -51.932 -50.900 66.822 1.00 64.25 384 ILE A O 1
ATOM 2978 N N . GLY A 1 385 ? -51.702 -51.765 64.775 1.00 62.53 385 GLY A N 1
ATOM 2979 C CA . GLY A 1 385 ? -50.242 -51.714 64.752 1.00 62.53 385 GLY A CA 1
ATOM 2980 C C . GLY A 1 385 ? -49.742 -50.657 63.775 1.00 62.53 385 GLY A C 1
ATOM 2981 O O . GLY A 1 385 ? -50.350 -50.439 62.727 1.00 62.53 385 GLY A O 1
ATOM 2982 N N . LEU A 1 386 ? -48.604 -50.037 64.080 1.00 65.25 386 LEU A N 1
ATOM 2983 C CA . LEU A 1 386 ? -47.873 -49.202 63.131 1.00 65.25 386 LEU A CA 1
ATOM 2984 C C . LEU A 1 386 ? -46.524 -49.858 62.858 1.00 65.25 386 LEU A C 1
ATOM 2986 O O . LEU A 1 386 ? -45.719 -50.044 63.767 1.00 65.25 386 LEU A O 1
ATOM 2990 N N . ARG A 1 387 ? -46.251 -50.180 61.595 1.00 68.88 387 ARG A N 1
ATOM 2991 C CA . ARG A 1 387 ? -44.919 -50.609 61.168 1.00 68.88 387 ARG A CA 1
ATOM 2992 C C . ARG A 1 387 ? -44.238 -49.466 60.436 1.00 68.88 387 ARG A C 1
ATOM 2994 O O . ARG A 1 387 ? -44.774 -48.947 59.459 1.00 68.88 387 ARG A O 1
ATOM 3001 N N . VAL A 1 388 ? -43.028 -49.131 60.870 1.00 65.62 388 VAL A N 1
ATOM 3002 C CA . VAL A 1 388 ? -42.177 -48.142 60.202 1.00 65.62 388 VAL A CA 1
ATOM 3003 C C . VAL A 1 388 ? -41.065 -48.870 59.460 1.00 65.62 388 VAL A C 1
ATOM 3005 O O . VAL A 1 388 ? -40.246 -49.556 60.071 1.00 65.62 388 VAL A O 1
ATOM 3008 N N . THR A 1 389 ? -41.023 -48.714 58.140 1.00 67.25 389 THR A N 1
ATOM 3009 C CA . THR A 1 389 ? -39.956 -49.252 57.292 1.00 67.25 389 THR A CA 1
ATOM 3010 C C . THR A 1 389 ? -39.143 -48.099 56.720 1.00 67.25 389 THR A C 1
ATOM 3012 O O . THR A 1 389 ? -39.663 -47.226 56.028 1.00 67.25 389 THR A O 1
ATOM 3015 N N . LEU A 1 390 ? -37.842 -48.086 57.001 1.00 64.00 390 LEU A N 1
ATOM 3016 C CA . LEU A 1 390 ? -36.924 -47.093 56.452 1.00 64.00 390 LEU A CA 1
ATOM 3017 C C . LEU A 1 390 ? -36.320 -47.625 55.153 1.00 64.00 390 LEU A C 1
ATOM 3019 O O . LEU A 1 390 ? -35.727 -48.704 55.126 1.00 64.00 390 LEU A O 1
ATOM 3023 N N . SER A 1 391 ? -36.457 -46.863 54.070 1.00 59.56 391 SER A N 1
ATOM 3024 C CA . SER A 1 391 ? -35.847 -47.208 52.786 1.00 59.56 391 SER A CA 1
ATOM 3025 C C . SER A 1 391 ? -34.464 -46.545 52.653 1.00 59.56 391 SER A C 1
ATOM 3027 O O . SER A 1 391 ? -34.301 -45.362 52.946 1.00 59.56 391 SER A O 1
ATOM 3029 N N . ASN A 1 392 ? -33.453 -47.304 52.204 1.00 55.34 392 ASN A N 1
ATOM 3030 C CA . ASN A 1 392 ? -32.080 -46.832 51.931 1.00 55.34 392 ASN A CA 1
ATOM 3031 C C . ASN A 1 392 ? -31.249 -46.311 53.130 1.00 55.34 392 ASN A C 1
ATOM 3033 O O . ASN A 1 392 ? -30.500 -45.340 52.995 1.00 55.34 392 ASN A O 1
ATOM 3037 N N . THR A 1 393 ? -31.284 -46.973 54.289 1.00 53.03 393 THR A N 1
ATOM 3038 C CA . THR A 1 393 ? -30.388 -46.639 55.414 1.00 53.03 393 THR A CA 1
ATOM 3039 C C . THR A 1 393 ? -29.111 -47.485 55.424 1.00 53.03 393 THR A C 1
ATOM 3041 O O . THR A 1 393 ? -29.151 -48.682 55.701 1.00 53.03 393 THR A O 1
ATOM 3044 N N . THR A 1 394 ? -27.949 -46.861 55.218 1.00 49.41 394 THR A N 1
ATOM 3045 C CA . THR A 1 394 ? -26.657 -47.382 55.699 1.00 49.41 394 THR A CA 1
ATOM 3046 C C . THR A 1 394 ? -26.363 -46.777 57.072 1.00 49.41 394 THR A C 1
ATOM 3048 O O . THR A 1 394 ? -25.733 -45.725 57.163 1.00 49.41 394 THR A O 1
ATOM 3051 N N . GLY A 1 395 ? -26.858 -47.402 58.142 1.00 54.72 395 GLY A N 1
ATOM 3052 C CA . GLY A 1 395 ? -26.592 -46.983 59.523 1.00 54.72 395 GLY A CA 1
ATOM 3053 C C . GLY A 1 395 ? -27.712 -47.351 60.497 1.00 54.72 395 GLY A C 1
ATOM 3054 O O . GLY A 1 395 ? -28.860 -47.511 60.091 1.00 54.72 395 GLY A O 1
ATOM 3055 N N . ASN A 1 396 ? -27.371 -47.479 61.782 1.00 53.91 396 ASN A N 1
ATOM 3056 C CA . ASN A 1 396 ? -28.348 -47.713 62.847 1.00 53.91 396 ASN A CA 1
ATOM 3057 C C . ASN A 1 396 ? -29.212 -46.454 63.023 1.00 53.91 396 ASN A C 1
ATOM 3059 O O . ASN A 1 396 ? -28.676 -45.368 63.245 1.00 53.91 396 ASN A O 1
ATOM 3063 N N . VAL A 1 397 ? -30.532 -46.595 62.921 1.00 56.78 397 VAL A N 1
ATOM 3064 C CA . VAL A 1 397 ? -31.505 -45.540 63.238 1.00 56.78 397 VAL A CA 1
ATOM 3065 C C . VAL A 1 397 ? -32.204 -45.924 64.538 1.00 56.78 397 VAL A C 1
ATOM 3067 O O . VAL A 1 397 ? -32.608 -47.076 64.701 1.00 56.78 397 VAL A O 1
ATOM 3070 N N . THR A 1 398 ? -32.327 -44.965 65.452 1.00 58.50 398 THR A N 1
ATOM 3071 C CA . THR A 1 398 ? -33.050 -45.126 66.718 1.00 58.50 398 THR A CA 1
ATOM 3072 C C . THR A 1 398 ? -34.304 -44.258 66.663 1.00 58.50 398 THR A C 1
ATOM 3074 O O . THR A 1 398 ? -34.215 -43.064 66.357 1.00 58.50 398 THR A O 1
ATOM 3077 N N . ILE A 1 399 ? -35.464 -44.859 66.932 1.00 59.41 399 ILE A N 1
ATOM 3078 C CA . ILE A 1 399 ? -36.712 -44.122 67.165 1.00 59.41 399 ILE A CA 1
ATOM 3079 C C . ILE A 1 399 ? -36.641 -43.620 68.609 1.00 59.41 399 ILE A C 1
ATOM 3081 O O . ILE A 1 399 ? -36.440 -44.427 69.518 1.00 59.41 399 ILE A O 1
ATOM 3085 N N . GLU A 1 400 ? -36.708 -42.301 68.807 1.00 58.94 400 GLU A N 1
ATOM 3086 C CA . GLU A 1 400 ? -36.699 -41.714 70.156 1.00 58.94 400 GLU A CA 1
ATOM 3087 C C . GLU A 1 400 ? -38.110 -41.577 70.717 1.00 58.94 400 GLU A C 1
ATOM 3089 O O . GLU A 1 400 ? -38.310 -41.793 71.907 1.00 58.94 400 GLU A O 1
ATOM 3094 N N . ASP A 1 401 ? -39.076 -41.227 69.868 1.00 61.47 401 ASP A N 1
ATOM 3095 C CA . ASP A 1 401 ? -40.455 -41.019 70.291 1.00 61.47 401 ASP A CA 1
ATOM 3096 C C . ASP A 1 401 ? -41.418 -41.320 69.141 1.00 61.47 401 ASP A C 1
ATOM 3098 O O . ASP A 1 401 ? -41.109 -41.065 67.969 1.00 61.47 401 ASP A O 1
ATOM 3102 N N . TYR A 1 402 ? -42.596 -41.834 69.472 1.00 61.78 402 TYR A N 1
ATOM 3103 C CA . TYR A 1 402 ? -43.720 -41.885 68.552 1.00 61.78 402 TYR A CA 1
ATOM 3104 C C . TYR A 1 402 ? -45.029 -41.643 69.297 1.00 61.78 402 TYR A C 1
ATOM 3106 O O . TYR A 1 402 ? -45.233 -42.096 70.424 1.00 61.78 402 TYR A O 1
ATOM 3114 N N . SER A 1 403 ? -45.942 -40.959 68.617 1.00 61.22 403 SER A N 1
ATOM 3115 C CA . SER A 1 403 ? -47.299 -40.733 69.100 1.00 61.22 403 SER A CA 1
ATOM 3116 C C . SER A 1 403 ? -48.281 -41.207 68.045 1.00 61.22 403 SER A C 1
ATOM 3118 O O . SER A 1 403 ? -48.137 -40.888 66.861 1.00 61.22 403 SER A O 1
ATOM 3120 N N . LEU A 1 404 ? -49.276 -41.969 68.489 1.00 61.94 404 LEU A N 1
ATOM 3121 C CA . LEU A 1 404 ? -50.418 -42.369 67.685 1.00 61.94 404 LEU A CA 1
ATOM 3122 C C . LEU A 1 404 ? -51.639 -41.632 68.228 1.00 61.94 404 LEU A C 1
ATOM 3124 O O . LEU A 1 404 ? -52.008 -41.789 69.390 1.00 61.94 404 LEU A O 1
ATOM 3128 N N . PHE A 1 405 ? -52.257 -40.828 67.380 1.00 63.62 405 PHE A N 1
ATOM 3129 C CA . PHE A 1 405 ? -53.482 -40.112 67.674 1.00 63.62 405 PHE A CA 1
ATOM 3130 C C . PHE A 1 405 ? -54.618 -40.807 66.948 1.00 63.62 405 PHE A C 1
ATOM 3132 O O . PHE A 1 405 ? -54.548 -41.021 65.741 1.00 63.62 405 PHE A O 1
ATOM 3139 N N . ILE A 1 406 ? -55.676 -41.145 67.671 1.00 62.03 406 ILE A N 1
ATOM 3140 C CA . ILE A 1 406 ? -56.899 -41.660 67.068 1.00 62.03 406 ILE A CA 1
ATOM 3141 C C . ILE A 1 406 ? -58.009 -40.683 67.422 1.00 62.03 406 ILE A C 1
ATOM 3143 O O . ILE A 1 406 ? -58.325 -40.491 68.597 1.00 62.03 406 ILE A O 1
ATOM 3147 N N . SER A 1 407 ? -58.579 -40.048 66.402 1.00 61.59 407 SER A N 1
ATOM 3148 C CA . SER A 1 407 ? -59.742 -39.180 66.553 1.00 61.59 407 SER A CA 1
ATOM 3149 C C . SER A 1 407 ? -60.975 -39.885 65.995 1.00 61.59 407 SER A C 1
ATOM 3151 O O . SER A 1 407 ? -60.883 -40.482 64.917 1.00 61.59 407 SER A O 1
ATOM 3153 N N . PRO A 1 408 ? -62.134 -39.813 66.671 1.00 60.75 408 PRO A N 1
ATOM 3154 C CA . PRO A 1 408 ? -63.400 -40.102 66.014 1.00 60.75 408 PRO A CA 1
ATOM 3155 C C . PRO A 1 408 ? -63.570 -39.169 64.809 1.00 60.75 408 PRO A C 1
ATOM 3157 O O . PRO A 1 408 ? -63.094 -38.026 64.837 1.00 60.75 408 PRO A O 1
ATOM 3160 N N . MET A 1 409 ? -64.186 -39.684 63.745 1.00 55.34 409 MET A N 1
ATOM 3161 C CA . MET A 1 409 ? -64.495 -38.916 62.537 1.00 55.34 409 MET A CA 1
ATOM 3162 C C . MET A 1 409 ? -65.781 -38.102 62.674 1.00 55.34 409 MET A C 1
ATOM 3164 O O . MET A 1 409 ? -66.744 -38.624 63.282 1.00 55.34 409 MET A O 1
#

Foldseek 3Di:
DDDADDDDQDPDDDDPPQPEDDWDFDDDPPDHTQTDAPDDDRDHGCPTNVNVVVVVVVVVVVVVSVVVVVVSVVVRVVVVVVVVVVVVVVVVPDCVVVVVVVVVVVVVVVVVVVVVVVVVVVVVVVVVVVVVVVVVVVVVVVVVVVVVVVVVVVVVVVVVVDVVVDDDDPPPPDPDDPVRVVVVVLQQCFDDAQAGSVGHGHHRDHTDHPNNVVVVVVVVVVVVVVVVVVVVVVVVVVVVVCCVPLVNDPVSVVVVVVVVVVVVVVVPVVDPDDDDDDDDDDDDDDDDDDDPPPPPWKDKDKDFDKDWDDDDWDWDFDFDAWAKKFKFKWWAKDDQDQPFKKKWKFKDKQNHTPPQIWIWRADNNRTTGTGRPDIDTDHGRIIITIDIDIPDDPDTMITRIMIMIIGGD

Solvent-accessible surface area (backbone atoms only — not comparable to full-atom values): 24013 Å² total; per-residue (Å²): 128,73,79,77,76,84,81,81,79,79,79,84,78,81,71,81,68,94,69,60,66,75,70,55,77,49,83,50,94,94,52,86,58,48,37,37,32,87,49,82,69,91,52,94,45,59,82,7,66,74,44,35,62,64,53,47,51,50,52,52,51,53,51,46,52,52,50,50,54,53,49,44,52,52,51,38,52,50,41,52,52,53,39,52,52,46,54,53,54,62,71,61,67,70,54,61,65,59,53,50,53,51,50,52,50,53,51,50,52,53,52,52,50,52,55,49,52,55,47,54,53,50,50,52,52,51,52,57,51,49,55,52,52,51,54,52,49,54,52,50,54,51,52,53,53,52,50,53,51,52,52,52,52,52,52,52,52,49,52,52,50,44,63,73,72,52,78,84,60,88,83,65,82,69,96,62,53,74,67,53,49,54,50,49,51,32,55,53,42,29,15,49,67,32,21,39,65,86,70,48,83,33,84,88,31,69,44,30,46,51,45,30,52,51,51,53,48,52,55,50,50,54,53,49,51,52,53,50,54,50,50,53,51,50,52,51,50,49,53,51,47,49,56,68,36,58,84,56,29,72,65,32,50,47,51,51,50,50,51,51,51,51,50,51,51,49,56,57,70,76,44,98,70,88,80,83,80,87,78,89,79,88,84,87,79,92,77,95,73,89,71,88,73,83,76,90,65,73,56,83,51,76,58,83,54,83,45,78,78,73,94,74,87,58,73,52,81,51,81,47,78,60,48,53,28,33,49,36,45,42,47,39,38,57,51,97,79,42,81,87,34,44,38,40,37,39,40,21,50,69,88,37,75,70,81,53,70,47,78,28,65,40,38,84,87,22,48,30,76,44,82,50,89,66,72,46,81,42,52,70,68,44,31,46,27,61,46,80,47,75,53,91,71,94,66,89,56,34,43,54,38,44,36,51,37,48,33,79,110

Radius of gyration: 90.07 Å; Cα contacts (8 Å, |Δi|>4): 417; chains: 1; bounding box: 177×78×233 Å

Sequence (409 aa):
MITQINVNSIPYVHLPETGGQSQVQWLQNGEKPLSGGNTPNEYIDYSGRLNRVQWQLYNDIKQNDTNINSITVKLNETIVEVNSLRDLFDGIGDYTQLITAVNDLSTDVGNLQNYTSDNDENISFINSSLDTIQQNYDTLSSQVSGQTGTINSLSSDLFSVQDSLGTRVTEDVTDRSGFEDIYYIKTEIGNYTDYDINGNVELANAATGIKSRIESISTSVNSNESAIEDNQTDITKLKQQVGSDELGSETGLELRTKVLETEIERMLSYGGIRLSVNNSQTAINQAGVFVPMVIDDTVEMSVNRNVTIGAEEETAIIATTGGAYVVHASVLLKNTNLNNQWAEFQVYKNGLPTGINAYARLYNDGRGYLDMAEPILLEDQDEIGLRVTLSNTTGNVTIEDYSLFISPM